Protein 4W2Q (pdb70)

Sequence (727 aa):
KVQLQESGGGLVQVGGSLRLSCKASGFTFRSSAMGWYRRAPGKQRELVASLTTTGTADYGDFVKGRFTISRDNAENTVDLHMNSLKPEDTAVYYCHEDPYGMESLRYWGQGTQVTVGGSWPQRVVTKKGRTFLYPNDLLQTNPPESLITALVEEYQNPVSAKELQADWPDMSFDERRHVAMNLKVQLQESGGGLVQVGGSLRLSCKASGFTFRSSAMGWYRRAPGKQRELVASLTTTGTADYGDFVKGRFTISRDNAENTVDLHMNSLKPEDTAVYYCHEDPYGMESLRYWGQGTQVTVSPQRVVTKKGRTFLYPNDLLQTNPPESLITALVEEYQNPVSAKELQADWPDMSFDERRHVAMNLKVQLQESGGGLVQVGGSLRLSCKASGFTFRSSAMGWYRRAPGKQRELVASLTTTGTADYGDFVKGRFTISRDNAENTVDLHMNSLKPEDTAVYYCHEDPYGMESLRYWGQGTQVTVGGGSWPQRVVTKKGRTFLYPNDLLQTNPPESLITALVEEYQNPVSAKELQADWPDMSFDERRHVAMNLKVQLQESGGGLVQVGGSLRLSCKASGFTFRSSAMGWYRRAPGKQRELVASLTTTGTADYGDFVKGRFTISRDNAENTVDLHMNSLKPEDTAVYYCHEDPYGMESLRYWGQGTQVTVSPQRVVTKKGRTFLYPNDLLQTNPPESLITALVEEYQNPVSAKELQADWPDMSFDERRHVAMNL

Foldseek 3Di:
DWAKDWDWAEEDAAQAKIKIKIFIDDDQAPKKKKAKWWDAPPGDIGGAKMAIPVGDIDGDPVQVPQKDWDADSVRRMIMIMGGRDHQVPWTWMKIWMGRVHDPVRIDIHPTDTHGD/DDDPQDWDAAPVGATDGPPPQLPDLAHRPSLLVCCCPVVVHNVVSVVCNVCSNVDDSVVSVVSRRPD/DKAKDKDWADEAAAQAKTKIKIFIDDDDAPFKKKAKWWADPPGDIDGAWIAARVGDIDGDPVQVPQKDKDADCVRRMIMIIGGNDDQRPFTWMKMWIGRVRDPVRIDIHPTDTHGYD/DDWDAAPVGDTDDPPVQLPDLAHDVVLLCCCCPVVVHNVVSVVCRVCSNVDDRVVSVVSRRPD/DKAKDKDWADEDDAQAKIKIKIFIDDDDALFKKKAKWWDAPPGDIGGAWIAHRVGDMDGDPVQVPQKDKDDDPVRRMIMIIGGRDDQVVFTWMKMWMGRNRHCVRIDIHPTDGHGD/DDDDPQDWDAAPVGQTDTPPVQLPDLAHNVSLLCCCCPVVVNNVVSVVCSVCSNVDDSVVSCVSRRPD/DKAKDKDWADEDAAQAKTKIKIFIDDDQAPKKKKAKWWDDPPDDIDGAWIAIPVGDIDGDPVQVPQKDWDADRVRRMIMIMGGRDDQVPFTWMKMWMGRVHHPVRIDIHPTDTHGYD/DDWDAAPVGDTDDPPPQLPDLAHDVVLLVCCCPVVVNNVVSVVCNVCSNPDDSVVSVVSRRPD

Nearest PDB structures (foldseek):
  4w2q-assembly1_B  TM=1.005E+00  e=1.272E-12  Marburg virus - Musoke, Kenya, 1980
  8p0y-assembly1_T  TM=9.834E-01  e=5.180E-09  Dianlovirus menglaense
  8p0y-assembly1_O  TM=9.767E-01  e=6.324E-09  Dianlovirus menglaense
  8p0y-assembly1_R  TM=9.934E-01  e=1.501E-08  Dianlovirus menglaense
  8p0y-assembly1_W  TM=9.618E-01  e=2.093E-08  Dianlovirus menglaense

B-factor: mean 38.66, std 14.58, range [8.96, 146.82]

GO terms:
  GO:0019013 viral nucleocapsid (C, IDA)

Structure (mmCIF, N/CA/C/O backbone):
data_4W2Q
#
_entry.id   4W2Q
#
_cell.length_a   57.664
_cell.length_b   98.461
_cell.length_c   68.498
_cell.angle_alpha   90.00
_cell.angle_beta   96.23
_cell.angle_gamma   90.00
#
_symmetry.space_group_name_H-M   'P 1 21 1'
#
loop_
_entity.id
_entity.type
_entity.pdbx_description
1 polymer 'Anti-Marburgvirus Nucleoprotein Single Domain Antibody C'
2 polymer Nucleoprotein
3 water water
#
loop_
_atom_site.group_PDB
_atom_site.id
_atom_site.type_symbol
_atom_site.label_atom_id
_atom_site.label_alt_id
_atom_site.label_comp_id
_atom_site.label_asym_id
_atom_site.label_entity_id
_atom_site.label_seq_id
_atom_site.pdbx_PDB_ins_code
_atom_site.Cartn_x
_atom_site.Cartn_y
_atom_site.Cartn_z
_atom_site.occupancy
_atom_site.B_iso_or_equiv
_atom_site.auth_seq_id
_atom_site.auth_comp_id
_atom_site.auth_asym_id
_atom_site.auth_atom_id
_atom_site.pdbx_PDB_model_num
ATOM 1 N N . LYS A 1 1 ? 9.062 -9.462 14.181 1.00 44.70 1 LYS A N 1
ATOM 2 C CA . LYS A 1 1 ? 9.586 -8.180 14.742 1.00 51.08 1 LYS A CA 1
ATOM 3 C C . LYS A 1 1 ? 8.978 -7.011 13.995 1.00 54.67 1 LYS A C 1
ATOM 4 O O . LYS A 1 1 ? 8.935 -7.001 12.764 1.00 65.14 1 LYS A O 1
ATOM 10 N N . VAL A 1 2 ? 8.549 -6.000 14.739 1.00 48.11 2 VAL A N 1
ATOM 11 C CA . VAL A 1 2 ? 7.894 -4.849 14.134 1.00 45.75 2 VAL A CA 1
ATOM 12 C C . VAL A 1 2 ? 8.945 -3.963 13.486 1.00 58.22 2 VAL A C 1
ATOM 13 O O . VAL A 1 2 ? 9.835 -3.435 14.160 1.00 59.38 2 VAL A O 1
ATOM 17 N N . GLN A 1 3 ? 8.823 -3.791 12.173 1.00 57.05 3 GLN A N 1
ATOM 18 C CA . GLN A 1 3 ? 9.576 -2.808 11.418 1.00 52.25 3 GLN A CA 1
ATOM 19 C C . GLN A 1 3 ? 8.524 -1.912 10.796 1.00 50.36 3 GLN A C 1
ATOM 20 O O . GLN A 1 3 ? 7.479 -2.392 10.345 1.00 47.20 3 GLN A O 1
ATOM 26 N N . LEU A 1 4 ? 8.784 -0.618 10.787 1.00 45.47 4 LEU A N 1
ATOM 27 C CA . LEU A 1 4 ? 7.877 0.346 10.186 1.00 43.69 4 LEU A CA 1
ATOM 28 C C . LEU A 1 4 ? 8.586 0.947 8.984 1.00 50.70 4 LEU A C 1
ATOM 29 O O . LEU A 1 4 ? 9.630 1.590 9.135 1.00 65.23 4 LEU A O 1
ATOM 34 N N . GLN A 1 5 ? 8.030 0.734 7.798 1.00 41.75 5 GLN A N 1
ATOM 35 C CA . GLN A 1 5 ? 8.628 1.228 6.570 1.00 38.55 5 GLN A CA 1
ATOM 36 C C . GLN A 1 5 ? 7.819 2.413 6.080 1.00 43.05 5 GLN A C 1
ATOM 37 O O . GLN A 1 5 ? 6.601 2.306 5.909 1.00 44.58 5 GLN A O 1
ATOM 43 N N . GLU A 1 6 ? 8.491 3.535 5.849 1.00 49.46 6 GLU A N 1
ATOM 44 C CA . GLU A 1 6 ? 7.817 4.735 5.390 1.00 40.88 6 GLU A CA 1
ATOM 45 C C . GLU A 1 6 ? 8.193 4.986 3.940 1.00 47.37 6 GLU A C 1
ATOM 46 O O . GLU A 1 6 ? 9.293 4.644 3.496 1.00 50.59 6 GLU A O 1
ATOM 52 N N . SER A 1 7 ? 7.272 5.606 3.210 1.00 43.39 7 SER A N 1
ATOM 53 C CA . SER A 1 7 ? 7.508 5.936 1.814 1.00 43.10 7 SER A CA 1
ATOM 54 C C . SER A 1 7 ? 6.488 6.976 1.387 1.00 39.49 7 SER A C 1
ATOM 55 O O . SER A 1 7 ? 5.435 7.132 2.011 1.00 43.36 7 SER A O 1
ATOM 58 N N . GLY A 1 8 ? 6.827 7.707 0.332 1.00 30.18 8 GLY A N 1
ATOM 59 C CA . GLY A 1 8 ? 5.915 8.659 -0.252 1.00 38.54 8 GLY A CA 1
ATOM 60 C C . GLY A 1 8 ? 6.208 10.105 0.067 1.00 50.19 8 GLY A C 1
ATOM 61 O O . GLY A 1 8 ? 5.396 10.973 -0.277 1.00 47.57 8 GLY A O 1
ATOM 62 N N . GLY A 1 9 ? 7.336 10.397 0.699 1.00 36.57 9 GLY A N 1
ATOM 63 C CA . GLY A 1 9 ? 7.697 11.763 1.019 1.00 54.88 9 GLY A CA 1
ATOM 64 C C . GLY A 1 9 ? 8.191 12.507 -0.199 1.00 48.23 9 GLY A C 1
ATOM 65 O O . GLY A 1 9 ? 7.782 12.244 -1.336 1.00 45.10 9 GLY A O 1
ATOM 66 N N . GLY A 1 10 ? 9.045 13.479 0.050 1.00 46.49 10 GLY A N 1
ATOM 67 C CA . GLY A 1 10 ? 9.748 14.203 -0.986 1.00 52.27 10 GLY A CA 1
ATO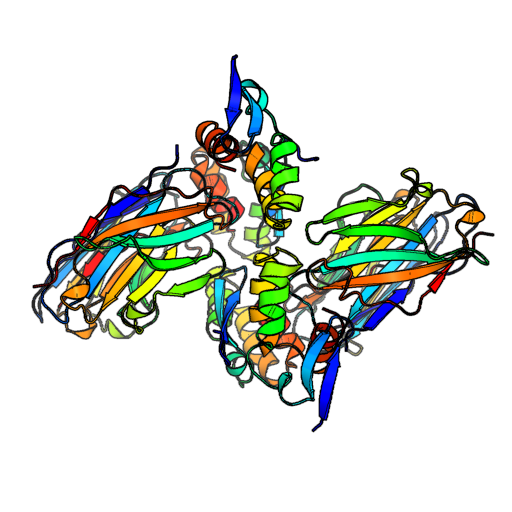M 68 C C . GLY A 1 10 ? 9.200 15.604 -1.159 1.00 49.41 10 GLY A C 1
ATOM 69 O O . GLY A 1 10 ? 8.345 16.074 -0.404 1.00 51.57 10 GLY A O 1
ATOM 70 N N . LEU A 1 11 ? 9.705 16.275 -2.190 1.00 47.65 11 LEU A N 1
ATOM 71 C CA . LEU A 1 11 ? 9.342 17.662 -2.415 1.00 49.68 11 LEU A CA 1
ATOM 72 C C . LEU A 1 11 ? 8.107 17.801 -3.294 1.00 54.58 11 LEU A C 1
ATOM 73 O O . LEU A 1 11 ? 7.876 17.014 -4.216 1.00 53.64 11 LEU A O 1
ATOM 78 N N . VAL A 1 12 ? 7.319 18.821 -2.987 1.00 46.17 12 VAL A N 1
ATOM 79 C CA . VAL A 1 12 ? 6.231 19.294 -3.829 1.00 56.57 12 VAL A CA 1
ATOM 80 C C . VAL A 1 12 ? 6.086 20.764 -3.481 1.00 66.53 12 VAL A C 1
ATOM 81 O O . VAL A 1 12 ? 6.085 21.126 -2.303 1.00 79.45 12 VAL A O 1
ATOM 85 N N . GLN A 1 13 ? 5.950 21.618 -4.486 1.00 57.01 13 GLN A N 1
ATOM 86 C CA . GLN A 1 13 ? 5.915 23.030 -4.145 1.00 73.38 13 GLN A CA 1
ATOM 87 C C . GLN A 1 13 ? 4.506 23.431 -3.699 1.00 65.93 13 GLN A C 1
ATOM 88 O O . GLN A 1 13 ? 3.532 22.693 -3.873 1.00 51.23 13 GLN A O 1
ATOM 94 N N . VAL A 1 14 ? 4.417 24.626 -3.111 1.00 63.42 14 VAL A N 1
ATOM 95 C CA . VAL A 1 14 ? 3.218 25.118 -2.439 1.00 57.35 14 VAL A CA 1
ATOM 96 C C . VAL A 1 14 ? 1.954 24.797 -3.226 1.00 64.91 14 VAL A C 1
ATOM 97 O O . VAL A 1 14 ? 1.955 24.783 -4.462 1.00 72.30 14 VAL A O 1
ATOM 101 N N . GLY A 1 15 ? 0.868 24.537 -2.497 1.00 61.67 15 GLY A N 1
ATOM 102 C CA . GLY A 1 15 ? -0.400 24.133 -3.064 1.00 56.02 15 GLY A CA 1
ATOM 103 C C . GLY A 1 15 ? -0.492 22.689 -3.504 1.00 54.14 15 GLY A C 1
ATOM 104 O O . GLY A 1 15 ? -1.582 22.252 -3.892 1.00 57.88 15 GLY A O 1
ATOM 105 N N . GLY A 1 16 ? 0.595 21.923 -3.429 1.00 64.57 16 GLY A N 1
ATOM 106 C CA . GLY A 1 16 ? 0.606 20.564 -3.928 1.00 62.59 16 GLY A CA 1
ATOM 107 C C . GLY A 1 16 ? 0.044 19.554 -2.942 1.00 66.41 16 GLY A C 1
ATOM 108 O O . GLY A 1 16 ? -0.498 19.888 -1.886 1.00 59.61 16 GLY A O 1
ATOM 109 N N . SER A 1 17 ? 0.192 18.278 -3.308 1.00 66.28 17 SER A N 1
ATOM 110 C CA . SER A 1 17 ? -0.329 17.170 -2.521 1.00 60.08 17 SER A CA 1
ATOM 111 C C . SER A 1 17 ? 0.696 16.045 -2.497 1.00 57.53 17 SER A C 1
ATOM 112 O O . SER A 1 17 ? 1.443 15.838 -3.458 1.00 57.12 17 SER A O 1
ATOM 115 N N . LEU A 1 18 ? 0.720 15.314 -1.386 1.00 59.41 18 LEU A N 1
ATOM 116 C CA . LEU A 1 18 ? 1.595 14.165 -1.244 1.00 47.33 18 LEU A CA 1
ATOM 117 C C . LEU A 1 18 ? 0.820 13.039 -0.584 1.00 51.64 18 LEU A C 1
ATOM 118 O O . LEU A 1 18 ? -0.174 13.264 0.112 1.00 48.42 18 LEU A O 1
ATOM 123 N N . ARG A 1 19 ? 1.299 11.817 -0.795 1.00 54.90 19 ARG A N 1
ATOM 124 C CA . ARG A 1 19 ? 0.828 10.655 -0.053 1.00 43.12 19 ARG A CA 1
ATOM 125 C C . ARG A 1 19 ? 2.007 10.094 0.719 1.00 54.34 19 ARG A C 1
ATOM 126 O O . ARG A 1 19 ? 2.978 9.619 0.119 1.00 56.30 19 ARG A O 1
ATOM 134 N N . LEU A 1 20 ? 1.902 10.107 2.040 1.00 49.27 20 LEU A N 1
ATOM 135 C CA . LEU A 1 20 ? 2.839 9.378 2.870 1.00 47.67 20 LEU A CA 1
ATOM 136 C C . LEU A 1 20 ? 2.222 8.021 3.155 1.00 52.98 20 LEU A C 1
ATOM 137 O O . LEU A 1 20 ? 1.019 7.910 3.413 1.00 49.09 20 LEU A O 1
ATOM 142 N N . SER A 1 21 ? 3.041 6.988 3.056 1.00 43.65 21 SER A N 1
ATOM 143 C CA . SER A 1 21 ? 2.594 5.632 3.286 1.00 35.51 21 SER A CA 1
ATOM 144 C C . SER A 1 21 ? 3.500 5.020 4.335 1.00 40.45 21 SER A C 1
ATOM 145 O O . SER A 1 21 ? 4.699 5.314 4.384 1.00 43.36 21 SER A O 1
ATOM 148 N N . CYS A 1 22 ? 2.913 4.196 5.191 1.00 40.13 22 CYS A N 1
ATOM 149 C CA . CYS A 1 22 ? 3.671 3.508 6.221 1.00 43.07 22 CYS A CA 1
ATOM 150 C C . CYS A 1 22 ? 3.066 2.125 6.357 1.00 43.95 22 CYS A C 1
ATOM 151 O O . CYS A 1 22 ? 1.850 1.988 6.526 1.00 35.81 22 CYS A O 1
ATOM 154 N N . LYS A 1 23 ? 3.918 1.109 6.281 1.00 45.29 23 LYS A N 1
ATOM 155 C CA . LYS A 1 23 ? 3.496 -0.277 6.389 1.00 38.72 23 LYS A CA 1
ATOM 156 C C . LYS A 1 23 ? 4.144 -0.846 7.633 1.00 40.76 23 LYS A C 1
ATOM 157 O O . LYS A 1 23 ? 5.366 -0.766 7.791 1.00 41.12 23 LYS A O 1
ATOM 163 N N . ALA A 1 24 ? 3.339 -1.422 8.516 1.00 44.69 24 ALA A N 1
ATOM 164 C CA . ALA A 1 24 ? 3.859 -1.999 9.747 1.00 49.09 24 ALA A CA 1
ATOM 165 C C . ALA A 1 24 ? 4.123 -3.492 9.599 1.00 50.74 24 ALA A C 1
ATOM 166 O O . ALA A 1 24 ? 3.207 -4.279 9.385 1.00 47.72 24 ALA A O 1
ATOM 168 N N . SER A 1 25 ? 5.388 -3.874 9.719 1.00 47.04 25 SER A N 1
ATOM 169 C CA . SER A 1 25 ? 5.784 -5.266 9.590 1.00 46.19 25 SER A CA 1
ATOM 170 C C . SER A 1 25 ? 5.698 -5.966 10.931 1.00 56.48 25 SER A C 1
ATOM 171 O O . SER A 1 25 ? 5.889 -5.347 11.971 1.00 60.23 25 SER A O 1
ATOM 174 N N . GLY A 1 26 ? 5.421 -7.260 10.905 1.00 37.78 26 GLY A N 1
ATOM 175 C CA . GLY A 1 26 ? 5.333 -8.022 12.130 1.00 34.39 26 GLY A CA 1
ATOM 176 C C . GLY A 1 26 ? 3.916 -8.193 12.624 1.00 47.34 26 GLY A C 1
ATOM 177 O O . GLY A 1 26 ? 2.954 -8.055 11.873 1.00 53.03 26 GLY A O 1
ATOM 178 N N . PHE A 1 27 ? 3.795 -8.483 13.910 1.00 47.75 27 PHE A N 1
ATOM 179 C CA . PHE A 1 27 ? 2.502 -8.707 14.533 1.00 49.65 27 PHE A CA 1
ATOM 180 C C . PHE A 1 27 ? 1.466 -7.619 14.306 1.00 41.40 27 PHE A C 1
ATOM 181 O O . PHE A 1 27 ? 1.769 -6.431 14.319 1.00 33.22 27 PHE A O 1
ATOM 189 N N . THR A 1 28 ? 0.234 -8.064 14.093 1.00 46.82 28 THR A N 1
ATOM 190 C CA . THR A 1 28 ? -0.908 -7.194 13.903 1.00 55.55 28 THR A CA 1
ATOM 191 C C . THR A 1 28 ? -1.671 -7.325 15.201 1.00 57.12 28 THR A C 1
ATOM 192 O O . THR A 1 28 ? -2.420 -8.281 15.392 1.00 48.52 28 THR A O 1
ATOM 196 N N . PHE A 1 29 ? -1.471 -6.378 16.107 1.00 55.32 29 PHE A N 1
ATOM 197 C CA . PHE A 1 29 ? -2.137 -6.462 17.392 1.00 42.48 29 PHE A CA 1
ATOM 198 C C . PHE A 1 29 ? -3.618 -6.227 17.147 1.00 46.49 29 PHE A C 1
ATOM 199 O O . PHE A 1 29 ? -4.003 -5.497 16.230 1.00 56.83 29 PHE A O 1
ATOM 207 N N . ARG A 1 30 ? -4.463 -6.864 17.955 1.00 41.65 30 ARG A N 1
ATOM 208 C CA . ARG A 1 30 ? -5.896 -6.755 17.695 1.00 45.27 30 ARG A CA 1
ATOM 209 C C . ARG A 1 30 ? -6.398 -5.319 17.740 1.00 39.70 30 ARG A C 1
ATOM 210 O O . ARG A 1 30 ? -7.349 -4.982 17.026 1.00 46.30 30 ARG A O 1
ATOM 218 N N . SER A 1 31 ? -5.802 -4.467 18.571 1.00 36.56 31 SER A N 1
ATOM 219 C CA . SER A 1 31 ? -6.167 -3.057 18.613 1.00 39.29 31 SER A CA 1
ATOM 220 C C . SER A 1 31 ? -4.885 -2.239 18.620 1.00 37.69 31 SER A C 1
ATOM 221 O O . SER A 1 31 ? -3.918 -2.590 19.306 1.00 32.85 31 SER A O 1
ATOM 224 N N . SER A 1 32 ? -4.876 -1.149 17.854 1.00 36.87 32 SER A N 1
ATOM 225 C CA . SER A 1 32 ? -3.700 -0.293 17.784 1.00 26.17 32 SER A CA 1
ATOM 226 C C . SER A 1 32 ? -4.081 1.049 17.191 1.00 37.44 32 SER A C 1
ATOM 227 O O . SER A 1 32 ? -5.062 1.171 16.455 1.00 50.84 32 SER A O 1
ATOM 230 N N . ALA A 1 33 ? -3.268 2.050 17.506 1.00 42.39 33 ALA A N 1
ATOM 231 C CA . ALA A 1 33 ? -3.359 3.370 16.907 1.00 30.12 33 ALA A CA 1
ATOM 232 C C . ALA A 1 33 ? -2.156 3.575 16.001 1.00 40.53 33 ALA A C 1
ATOM 233 O O . ALA A 1 33 ? -1.024 3.282 16.399 1.00 44.35 33 ALA A O 1
ATOM 235 N N . MET A 1 34 ? -2.402 4.050 14.782 1.00 33.07 34 MET A N 1
ATOM 236 C CA . MET A 1 34 ? -1.334 4.389 13.853 1.00 40.71 34 MET A CA 1
ATOM 237 C C . MET A 1 34 ? -1.510 5.828 13.394 1.00 43.88 34 MET A C 1
ATOM 238 O O . MET A 1 34 ? -2.631 6.337 13.303 1.00 44.16 34 MET A O 1
ATOM 243 N N . GLY A 1 35 ? -0.389 6.479 13.111 1.00 44.97 35 GLY A N 1
ATOM 244 C CA . GLY A 1 35 ? -0.432 7.872 12.727 1.00 44.33 35 GLY A CA 1
ATOM 245 C C . GLY A 1 35 ? 0.940 8.398 12.382 1.00 45.24 35 GLY A C 1
ATOM 246 O O . GLY A 1 35 ? 1.875 7.635 12.124 1.00 41.35 35 GLY A O 1
ATOM 247 N N . TRP A 1 36 ? 1.054 9.725 12.423 1.00 34.20 36 TRP A N 1
ATOM 248 C CA . TRP A 1 36 ? 2.258 10.415 11.998 1.00 32.71 36 TRP A CA 1
ATOM 249 C C . TRP A 1 36 ? 2.520 11.594 12.923 1.00 39.85 36 TRP A C 1
ATOM 250 O O . TRP A 1 36 ? 1.598 12.339 13.271 1.00 32.60 36 TRP A O 1
ATOM 261 N N . TYR A 1 37 ? 3.782 11.772 13.298 1.00 38.53 37 TYR A N 1
ATOM 262 C CA . TYR A 1 37 ? 4.248 12.990 13.939 1.00 35.25 37 TYR A CA 1
ATOM 263 C C . TYR A 1 37 ? 5.259 13.646 13.014 1.00 34.85 37 TYR A C 1
ATOM 264 O O . TYR A 1 37 ? 5.766 13.021 12.080 1.00 44.73 37 TYR A O 1
ATOM 273 N N . ARG A 1 38 ? 5.533 14.920 13.261 1.00 30.42 38 ARG A N 1
ATOM 274 C CA . ARG A 1 38 ? 6.526 15.642 12.486 1.00 36.79 38 ARG A CA 1
ATOM 275 C C . ARG A 1 38 ? 7.433 16.421 13.425 1.00 39.65 38 ARG A C 1
ATOM 276 O O . ARG A 1 38 ? 7.060 16.748 14.554 1.00 35.10 38 ARG A O 1
ATOM 284 N N . ARG A 1 39 ? 8.640 16.706 12.942 1.00 37.30 39 ARG A N 1
ATOM 285 C CA . ARG A 1 39 ? 9.553 17.631 13.604 1.00 38.92 39 ARG A CA 1
ATOM 286 C C . ARG A 1 39 ? 10.118 18.591 12.564 1.00 47.32 39 ARG A C 1
ATOM 287 O O . ARG A 1 39 ? 10.837 18.171 11.649 1.00 49.87 39 ARG A O 1
ATOM 295 N N . ALA A 1 40 ? 9.765 19.882 12.698 1.00 52.77 40 ALA A N 1
ATOM 296 C CA . ALA A 1 40 ? 10.370 20.935 11.899 1.00 57.20 40 ALA A CA 1
ATOM 297 C C . ALA A 1 40 ? 11.697 21.338 12.543 1.00 57.84 40 ALA A C 1
ATOM 298 O O . ALA A 1 40 ? 11.880 21.172 13.752 1.00 61.26 40 ALA A O 1
ATOM 300 N N . PRO A 1 41 ? 12.635 21.872 11.765 1.00 62.70 41 PRO A N 1
ATOM 301 C CA . PRO A 1 41 ? 13.989 22.097 12.298 1.00 69.06 41 PRO A CA 1
ATOM 302 C C . PRO A 1 41 ? 13.982 23.003 13.522 1.00 68.31 41 PRO A C 1
ATOM 303 O O . PRO A 1 41 ? 13.333 24.053 13.540 1.00 56.68 41 PRO A O 1
ATOM 307 N N . GLY A 1 42 ? 14.717 22.587 14.556 1.00 70.69 42 GLY A N 1
ATOM 308 C CA . GLY A 1 42 ? 14.813 23.354 15.780 1.00 58.53 42 GLY A CA 1
ATOM 309 C C . GLY A 1 42 ? 13.563 23.387 16.630 1.00 70.52 42 GLY A C 1
ATOM 310 O O . GLY A 1 42 ? 13.625 23.873 17.767 1.00 71.44 42 GLY A O 1
ATOM 311 N N . LYS A 1 43 ? 12.436 22.876 16.133 1.00 70.28 43 LYS A N 1
ATOM 312 C CA . LYS A 1 43 ? 11.152 22.963 16.807 1.00 58.14 43 LYS A CA 1
ATOM 313 C C . LYS A 1 43 ? 10.878 21.659 17.556 1.00 55.67 43 LYS A C 1
ATOM 314 O O . LYS A 1 43 ? 11.661 20.709 17.511 1.00 56.81 43 LYS A O 1
ATOM 320 N N . GLN A 1 44 ? 9.745 21.614 18.252 1.00 54.11 44 GLN A N 1
ATOM 321 C CA . GLN A 1 44 ? 9.379 20.468 19.075 1.00 62.41 44 GLN A CA 1
ATOM 322 C C . GLN A 1 44 ? 8.433 19.531 18.331 1.00 59.79 44 GLN A C 1
ATOM 323 O O . GLN A 1 44 ? 7.578 19.969 17.558 1.00 64.43 44 GLN A O 1
ATOM 329 N N . ARG A 1 45 ? 8.599 18.233 18.583 1.00 58.13 45 ARG A N 1
ATOM 330 C CA . ARG A 1 45 ? 7.849 17.203 17.873 1.00 50.26 45 ARG A CA 1
ATOM 331 C C . ARG A 1 45 ? 6.349 17.391 18.078 1.00 46.73 45 ARG A C 1
ATOM 332 O O . ARG A 1 45 ? 5.882 17.535 19.211 1.00 49.91 45 ARG A O 1
ATOM 340 N N . GLU A 1 46 ? 5.599 17.389 16.976 1.00 43.06 46 GLU A N 1
ATOM 341 C CA . GLU A 1 46 ? 4.162 17.625 16.991 1.00 41.42 46 GLU A CA 1
ATOM 342 C C . GLU A 1 46 ? 3.427 16.411 16.445 1.00 41.02 46 GLU A C 1
ATOM 343 O O . GLU A 1 46 ? 3.947 15.684 15.592 1.00 48.62 46 GLU A O 1
ATOM 349 N N . LEU A 1 47 ? 2.185 16.211 16.937 1.00 36.10 47 LEU A N 1
ATOM 350 C CA . LEU A 1 47 ? 1.286 15.228 16.345 1.00 26.94 47 LEU A CA 1
ATOM 351 C C . LEU A 1 47 ? 0.689 15.815 15.071 1.00 31.81 47 LEU A C 1
ATOM 352 O O . LEU A 1 47 ? 0.181 16.940 15.076 1.00 39.39 47 LEU A O 1
ATOM 357 N N . VAL A 1 48 ? 0.768 15.047 13.977 1.00 35.02 48 VAL A N 1
ATOM 358 C CA . VAL A 1 48 ? 0.129 15.434 12.721 1.00 42.11 48 VAL A CA 1
ATOM 359 C C . VAL A 1 48 ? -1.246 14.789 12.606 1.00 43.74 48 VAL A C 1
ATOM 360 O O . VAL A 1 48 ? -2.262 15.485 12.494 1.00 38.68 48 VAL A O 1
ATOM 364 N N . ALA A 1 49 ? -1.285 13.458 12.605 1.00 40.53 49 ALA A N 1
ATOM 365 C CA . ALA A 1 49 ? -2.531 12.730 12.421 1.00 37.44 49 ALA A CA 1
ATOM 366 C C . ALA A 1 49 ? -2.380 11.332 13.001 1.00 41.00 49 ALA A C 1
ATOM 367 O O . ALA A 1 49 ? -1.314 10.721 12.894 1.00 45.67 49 ALA A O 1
ATOM 369 N N . SER A 1 50 ? -3.461 10.824 13.587 1.00 40.22 50 SER A N 1
ATOM 370 C CA . SER A 1 50 ? -3.473 9.482 14.147 1.00 43.96 50 SER A CA 1
ATOM 371 C C . SER A 1 50 ? -4.853 8.880 13.951 1.00 45.80 50 SER A C 1
ATOM 372 O O . SER A 1 50 ? -5.846 9.590 13.776 1.00 52.39 50 SER A O 1
ATOM 375 N N . LEU A 1 51 ? -4.891 7.560 13.905 1.00 45.93 51 LEU A N 1
ATOM 376 C CA . LEU A 1 51 ? -6.132 6.850 13.687 1.00 50.29 51 LEU A CA 1
ATOM 377 C C . LEU A 1 51 ? -6.076 5.502 14.376 1.00 49.34 51 LEU A C 1
ATOM 378 O O . LEU A 1 51 ? -5.109 4.762 14.229 1.00 59.16 51 LEU A O 1
ATOM 383 N N . THR A 1 52 ? -7.118 5.177 15.128 1.00 50.14 52 THR A N 1
ATOM 384 C CA . THR A 1 52 ? -7.165 3.906 15.832 1.00 50.83 52 THR A CA 1
ATOM 385 C C . THR A 1 52 ? -7.664 2.770 14.941 1.00 56.13 52 THR A C 1
ATOM 386 O O . THR A 1 52 ? -7.946 2.961 13.762 1.00 56.72 52 THR A O 1
ATOM 390 N N . THR A 1 53 ? -7.771 1.578 15.515 1.00 59.45 53 THR A N 1
ATOM 391 C CA . THR A 1 53 ? -8.260 0.422 14.766 1.00 57.55 53 THR A CA 1
ATOM 392 C C . THR A 1 53 ? -9.794 0.437 14.669 1.00 67.38 53 THR A C 1
ATOM 393 O O . THR A 1 53 ? -10.370 -0.242 13.822 1.00 62.73 53 THR A O 1
ATOM 397 N N . THR A 1 54 ? -10.438 1.207 15.550 1.00 65.45 54 THR A N 1
ATOM 398 C CA . THR A 1 54 ? -11.885 1.378 15.551 1.00 56.15 54 THR A CA 1
ATOM 399 C C . THR A 1 54 ? -12.283 2.363 14.451 1.00 58.07 54 THR A C 1
ATOM 400 O O . THR A 1 54 ? -13.394 2.304 13.932 1.00 61.99 54 THR A O 1
ATOM 404 N N . GLY A 1 55 ? -11.383 3.285 14.116 1.00 59.61 55 GLY A N 1
ATOM 405 C CA . GLY A 1 55 ? -11.635 4.232 13.045 1.00 38.58 55 GLY A CA 1
ATOM 406 C C . GLY A 1 55 ? -11.697 5.714 13.351 1.00 54.06 55 GLY A C 1
ATOM 407 O O . GLY A 1 55 ? -12.035 6.496 12.470 1.00 65.09 55 GLY A O 1
ATOM 408 N N . THR A 1 56 ? -11.373 6.118 14.572 1.00 64.01 56 THR A N 1
ATOM 409 C CA . THR A 1 56 ? -11.428 7.539 14.921 1.00 60.14 56 THR A CA 1
ATOM 410 C C . THR A 1 56 ? -10.134 8.260 14.570 1.00 63.07 56 THR A C 1
ATOM 411 O O . THR A 1 56 ? -9.055 7.702 14.731 1.00 71.29 56 THR A O 1
ATOM 415 N N . ALA A 1 57 ? -10.237 9.501 14.102 1.00 55.21 57 ALA A N 1
ATOM 416 C CA . ALA A 1 57 ? -9.043 10.249 13.736 1.00 53.92 57 ALA A CA 1
ATOM 417 C C . ALA A 1 57 ? -8.805 11.459 14.649 1.00 57.43 57 ALA A C 1
ATOM 418 O O . ALA A 1 57 ? -9.738 12.072 15.177 1.00 52.50 57 ALA A O 1
ATOM 420 N N . ASP A 1 58 ? -7.527 11.775 14.857 1.00 49.83 58 ASP A N 1
ATOM 421 C CA . ASP A 1 58 ? -7.099 12.920 15.645 1.00 49.84 58 ASP A CA 1
ATOM 422 C C . ASP A 1 58 ? -6.079 13.682 14.822 1.00 50.38 58 ASP A C 1
ATOM 423 O O . ASP A 1 58 ? -5.033 13.128 14.470 1.00 40.69 58 ASP A O 1
ATOM 428 N N . TYR A 1 59 ? -6.321 14.980 14.638 1.00 53.74 59 TYR A N 1
ATOM 429 C CA . TYR A 1 59 ? -5.457 15.837 13.842 1.00 39.39 59 TYR A CA 1
ATOM 430 C C . TYR A 1 59 ? -4.889 16.978 14.689 1.00 53.49 59 TYR A C 1
ATOM 431 O O . TYR A 1 59 ? -5.542 17.507 15.598 1.00 43.98 59 TYR A O 1
ATOM 440 N N . GLY A 1 60 ? -3.660 17.367 14.364 1.00 57.59 60 GLY A N 1
ATOM 441 C CA . GLY A 1 60 ? -3.101 18.578 14.928 1.00 47.83 60 GLY A CA 1
ATOM 442 C C . GLY A 1 60 ? -3.903 19.801 14.524 1.00 59.69 60 GLY A C 1
ATOM 443 O O . GLY A 1 60 ? -4.724 19.776 13.602 1.00 55.27 60 GLY A O 1
ATOM 444 N N . ASP A 1 61 ? -3.668 20.897 15.245 1.00 61.20 61 ASP A N 1
ATOM 445 C CA . ASP A 1 61 ? -4.416 22.118 14.975 1.00 60.23 61 ASP A CA 1
ATOM 446 C C . ASP A 1 61 ? -4.185 22.579 13.546 1.00 65.12 61 ASP A C 1
ATOM 447 O O . ASP A 1 61 ? -5.137 22.842 12.801 1.00 63.31 61 ASP A O 1
ATOM 452 N N . PHE A 1 62 ? -2.920 22.622 13.129 1.00 62.68 62 PHE A N 1
ATOM 453 C CA . PHE A 1 62 ? -2.564 23.190 11.834 1.00 56.33 62 PHE A CA 1
ATOM 454 C C . PHE A 1 62 ? -3.181 22.449 10.656 1.00 49.14 62 PHE A C 1
ATOM 455 O O . PHE A 1 62 ? -3.231 23.010 9.558 1.00 68.79 62 PHE A O 1
ATOM 463 N N . VAL A 1 63 ? -3.650 21.214 10.833 1.00 46.33 63 VAL A N 1
ATOM 464 C CA . VAL A 1 63 ? -4.126 20.457 9.676 1.00 46.88 63 VAL A CA 1
ATOM 465 C C . VAL A 1 63 ? -5.276 21.193 8.999 1.00 51.90 63 VAL A C 1
ATOM 466 O O . VAL A 1 63 ? -5.236 21.469 7.795 1.00 48.97 63 VAL A O 1
ATOM 470 N N . LYS A 1 64 ? -6.309 21.537 9.763 1.00 53.71 64 LYS A N 1
ATOM 471 C CA . LYS A 1 64 ? -7.425 22.346 9.268 1.00 56.38 64 LYS A CA 1
ATOM 472 C C . LYS A 1 64 ? -8.034 21.773 7.987 1.00 54.58 64 LYS A C 1
ATOM 473 O O . LYS A 1 64 ? -8.107 22.424 6.943 1.00 54.49 64 LYS A O 1
ATOM 479 N N . GLY A 1 65 ? -8.471 20.520 8.093 1.00 54.18 65 GLY A N 1
ATOM 480 C CA . GLY A 1 65 ? -9.185 19.858 7.018 1.00 50.25 65 GLY A CA 1
ATOM 481 C C . GLY A 1 65 ? -8.382 19.581 5.769 1.00 52.56 65 GLY A C 1
ATOM 482 O O . GLY A 1 65 ? -8.956 19.130 4.773 1.00 61.66 65 GLY A O 1
ATOM 483 N N . ARG A 1 66 ? -7.071 19.820 5.785 1.00 46.44 66 ARG A N 1
ATOM 484 C CA . ARG A 1 66 ? -6.268 19.606 4.588 1.00 47.20 66 ARG A CA 1
ATOM 485 C C . ARG A 1 66 ? -5.911 18.140 4.376 1.00 57.65 66 ARG A C 1
ATOM 486 O O . ARG A 1 66 ? -5.774 17.702 3.228 1.00 63.03 66 ARG A O 1
ATOM 494 N N . PHE A 1 67 ? -5.766 17.371 5.451 1.00 58.74 67 PHE A N 1
ATOM 495 C CA . PHE A 1 67 ? -5.238 16.017 5.380 1.00 46.85 67 PHE A CA 1
ATOM 496 C C . PHE A 1 67 ? -6.320 14.969 5.592 1.00 48.40 67 PHE A C 1
ATOM 497 O O . PHE A 1 67 ? -7.307 15.195 6.298 1.00 53.55 67 PHE A O 1
ATOM 505 N N . THR A 1 68 ? -6.112 13.810 4.971 1.00 50.02 68 THR A N 1
ATOM 506 C CA . THR A 1 68 ? -6.982 12.657 5.138 1.00 50.46 68 THR A CA 1
ATOM 507 C C . THR A 1 68 ? -6.111 11.473 5.522 1.00 57.68 68 THR A C 1
ATOM 508 O O . THR A 1 68 ? -5.087 11.221 4.878 1.00 50.67 68 THR A O 1
ATOM 512 N N . ILE A 1 69 ? -6.514 10.757 6.570 1.00 59.20 69 ILE A N 1
ATOM 513 C CA . ILE A 1 69 ? -5.792 9.586 7.055 1.00 43.74 69 ILE A CA 1
ATOM 514 C C . ILE A 1 69 ? -6.676 8.370 6.832 1.00 47.58 69 ILE A C 1
ATOM 515 O O . ILE A 1 69 ? -7.852 8.371 7.213 1.00 54.63 69 ILE A O 1
ATOM 520 N N . SER A 1 70 ? -6.114 7.340 6.213 1.00 49.16 70 SER A N 1
ATOM 521 C CA . SER A 1 70 ? -6.825 6.097 5.981 1.00 48.22 70 SER A CA 1
ATOM 522 C C . SER A 1 70 ? -5.941 4.927 6.384 1.00 61.42 70 SER A C 1
ATOM 523 O O . SER A 1 70 ? -4.715 5.041 6.452 1.00 64.44 70 SER A O 1
ATOM 526 N N . ARG A 1 71 ? -6.578 3.784 6.617 1.00 52.57 71 ARG A N 1
ATOM 527 C CA . ARG A 1 71 ? -5.880 2.589 7.057 1.00 55.54 71 ARG A CA 1
ATOM 528 C C . ARG A 1 71 ? -6.481 1.386 6.367 1.00 66.34 71 ARG A C 1
ATOM 529 O O . ARG A 1 71 ? -7.703 1.259 6.255 1.00 81.97 71 ARG A O 1
ATOM 537 N N . ASP A 1 72 ? -5.601 0.507 5.919 1.00 66.68 72 ASP A N 1
ATOM 538 C CA . ASP A 1 72 ? -5.993 -0.739 5.307 1.00 84.98 72 ASP A CA 1
ATOM 539 C C . ASP A 1 72 ? -5.410 -1.771 6.254 1.00 91.32 72 ASP A C 1
ATOM 540 O O . ASP A 1 72 ? -4.228 -2.094 6.178 1.00 88.26 72 ASP A O 1
ATOM 545 N N . ASN A 1 73 ? -6.235 -2.288 7.158 1.00 90.68 73 ASN A N 1
ATOM 546 C CA . ASN A 1 73 ? -5.770 -3.265 8.139 1.00 92.68 73 ASN A CA 1
ATOM 547 C C . ASN A 1 73 ? -5.345 -4.609 7.556 1.00 98.93 73 ASN A C 1
ATOM 548 O O . ASN A 1 73 ? -4.554 -5.319 8.173 1.00 99.38 73 ASN A O 1
ATOM 553 N N . ALA A 1 74 ? -5.899 -4.969 6.399 1.00 97.81 74 ALA A N 1
ATOM 554 C CA . ALA A 1 74 ? -5.557 -6.212 5.725 1.00 93.62 74 ALA A CA 1
ATOM 555 C C . ALA A 1 74 ? -4.049 -6.273 5.557 1.00 95.48 74 ALA A C 1
ATOM 556 O O . ALA A 1 74 ? -3.404 -7.236 5.967 1.00 99.15 74 ALA A O 1
ATOM 558 N N . GLU A 1 75 ? -3.492 -5.227 4.961 1.00 92.12 75 GLU A N 1
ATOM 559 C CA . GLU A 1 75 ? -2.051 -5.143 4.765 1.00 86.41 75 GLU A CA 1
ATOM 560 C C . GLU A 1 75 ? -1.360 -4.373 5.892 1.00 75.74 75 GLU A C 1
ATOM 561 O O . GLU A 1 75 ? -0.177 -4.060 5.792 1.00 74.53 75 GLU A O 1
ATOM 567 N N . ASN A 1 76 ? -2.103 -4.080 6.957 1.00 71.27 76 ASN A N 1
ATOM 568 C CA . ASN A 1 76 ? -1.589 -3.350 8.110 1.00 68.47 76 ASN A CA 1
ATOM 569 C C . ASN A 1 76 ? -0.839 -2.083 7.714 1.00 73.61 76 ASN A C 1
ATOM 570 O O . ASN A 1 76 ? 0.276 -1.842 8.172 1.00 61.74 76 ASN A O 1
ATOM 575 N N . THR A 1 77 ? -1.463 -1.275 6.864 1.00 72.03 77 THR A N 1
ATOM 576 C CA . THR A 1 77 ? -0.857 -0.038 6.398 1.00 58.52 77 THR A CA 1
ATOM 577 C C . THR A 1 77 ? -1.732 1.167 6.683 1.00 55.79 77 THR A C 1
ATOM 578 O O . THR A 1 77 ? -2.925 1.038 6.923 1.00 65.95 77 THR A O 1
ATOM 582 N N . VAL A 1 78 ? -1.118 2.340 6.647 1.00 45.11 78 VAL A N 1
ATOM 583 C CA . VAL A 1 78 ? -1.810 3.598 6.869 1.00 49.94 78 VAL A CA 1
ATOM 584 C C . VAL A 1 78 ? -1.220 4.604 5.893 1.00 56.83 78 VAL A C 1
ATOM 585 O O . VAL A 1 78 ? -0.001 4.644 5.690 1.00 52.95 78 VAL A O 1
ATOM 589 N N . ASP A 1 79 ? -2.087 5.391 5.268 1.00 56.45 79 ASP A N 1
ATOM 590 C CA . ASP A 1 79 ? -1.692 6.346 4.247 1.00 48.29 79 ASP A CA 1
ATOM 591 C C . ASP A 1 79 ? -2.203 7.715 4.648 1.00 41.41 79 ASP A C 1
ATOM 592 O O . ASP A 1 79 ? -3.327 7.848 5.138 1.00 48.76 79 ASP A O 1
ATOM 597 N N . LEU A 1 80 ? -1.372 8.729 4.444 1.00 46.17 80 LEU A N 1
ATOM 598 C CA . LEU A 1 80 ? -1.747 10.110 4.719 1.00 55.09 80 LEU A CA 1
ATOM 599 C C . LEU A 1 80 ? -1.742 10.882 3.407 1.00 56.06 80 LEU A C 1
ATOM 600 O O . LEU A 1 80 ? -0.683 11.073 2.799 1.00 44.45 80 LEU A O 1
ATOM 605 N N . HIS A 1 81 ? -2.924 11.337 2.985 1.00 60.13 81 HIS A N 1
ATOM 606 C CA . HIS A 1 81 ? -3.071 12.179 1.803 1.00 50.23 81 HIS A CA 1
ATOM 607 C C . HIS A 1 81 ? -3.113 13.629 2.265 1.00 54.86 81 HIS A C 1
ATOM 608 O O . HIS A 1 81 ? -4.048 14.044 2.960 1.00 56.47 81 HIS A O 1
ATOM 615 N N . MET A 1 82 ? -2.084 14.382 1.891 1.00 51.47 82 MET A N 1
ATOM 616 C CA . MET A 1 82 ? -1.904 15.764 2.307 1.00 49.06 82 MET A CA 1
ATOM 617 C C . MET A 1 82 ? -2.164 16.656 1.102 1.00 57.36 82 MET A C 1
ATOM 618 O O . MET A 1 82 ? -1.633 16.400 0.017 1.00 60.92 82 MET A O 1
ATOM 623 N N . ASN A 1 83 ? -3.001 17.678 1.278 1.00 56.63 83 ASN A N 1
ATOM 624 C CA . ASN A 1 83 ? -3.349 18.587 0.195 1.00 58.62 83 ASN A CA 1
ATOM 625 C C . ASN A 1 83 ? -3.039 20.030 0.581 1.00 64.34 83 ASN A C 1
ATOM 626 O O . ASN A 1 83 ? -2.923 20.371 1.761 1.00 68.83 83 ASN A O 1
ATOM 631 N N . SER A 1 84 ? -2.898 20.876 -0.443 1.00 61.83 84 SER A N 1
ATOM 632 C CA . SER A 1 84 ? -2.675 22.316 -0.274 1.00 61.19 84 SER A CA 1
ATOM 633 C C . SER A 1 84 ? -1.514 22.597 0.679 1.00 57.90 84 SER A C 1
ATOM 634 O O . SER A 1 84 ? -1.635 23.350 1.649 1.00 47.30 84 SER A O 1
ATOM 637 N N . LEU A 1 85 ? -0.370 21.987 0.388 1.00 53.46 85 LEU A N 1
ATOM 638 C CA . LEU A 1 85 ? 0.765 22.088 1.289 1.00 62.27 85 LEU A CA 1
ATOM 639 C C . LEU A 1 85 ? 1.422 23.462 1.176 1.00 62.65 85 LEU A C 1
ATOM 640 O O . LEU A 1 85 ? 1.294 24.165 0.169 1.00 68.87 85 LEU A O 1
ATOM 645 N N . LYS A 1 86 ? 2.128 23.844 2.234 1.00 58.63 86 LYS A N 1
ATOM 646 C CA . LYS A 1 86 ? 2.657 25.191 2.368 1.00 52.47 86 LYS A CA 1
ATOM 647 C C . LYS A 1 86 ? 4.028 25.137 3.016 1.00 58.31 86 LYS A C 1
ATOM 648 O O . LYS A 1 86 ? 4.377 24.138 3.652 1.00 60.73 86 LYS A O 1
ATOM 654 N N . PRO A 1 87 ? 4.809 26.220 2.921 1.00 71.68 87 PRO A N 1
ATOM 655 C CA . PRO A 1 87 ? 6.178 26.189 3.466 1.00 59.49 87 PRO A CA 1
ATOM 656 C C . PRO A 1 87 ? 6.266 25.748 4.919 1.00 56.18 87 PRO A C 1
ATOM 657 O O . PRO A 1 87 ? 7.242 25.097 5.307 1.00 65.11 87 PRO A O 1
ATOM 661 N N . GLU A 1 88 ? 5.278 26.097 5.752 1.00 54.42 88 GLU A N 1
ATOM 662 C CA . GLU A 1 88 ? 5.329 25.713 7.159 1.00 68.18 88 GLU A CA 1
ATOM 663 C C . GLU A 1 88 ? 5.260 24.207 7.372 1.00 70.70 88 GLU A C 1
ATOM 664 O O . GLU A 1 88 ? 5.716 23.716 8.416 1.00 61.77 88 GLU A O 1
ATOM 670 N N . ASP A 1 89 ? 4.716 23.463 6.421 1.00 63.59 89 ASP A N 1
ATOM 671 C CA . ASP A 1 89 ? 4.585 22.021 6.565 1.00 55.53 89 ASP A CA 1
ATOM 672 C C . ASP A 1 89 ? 5.879 21.262 6.293 1.00 54.35 89 ASP A C 1
ATOM 673 O O . ASP A 1 89 ? 5.887 20.035 6.422 1.00 65.89 89 ASP A O 1
ATOM 678 N N . THR A 1 90 ? 6.955 21.943 5.932 1.00 48.98 90 THR A N 1
ATOM 679 C CA . THR A 1 90 ? 8.217 21.269 5.670 1.00 57.33 90 THR A CA 1
ATOM 680 C C . THR A 1 90 ? 8.846 20.800 6.977 1.00 52.64 90 THR A C 1
ATOM 681 O O . THR A 1 90 ? 9.125 21.608 7.867 1.00 59.61 90 THR A O 1
ATOM 685 N N . ALA A 1 91 ? 9.055 19.491 7.090 1.00 50.08 91 ALA A N 1
ATOM 686 C CA . ALA A 1 91 ? 9.573 18.878 8.305 1.00 44.04 91 ALA A CA 1
ATOM 687 C C . ALA A 1 91 ? 9.856 17.413 7.999 1.00 46.08 91 ALA A C 1
ATOM 688 O O . ALA A 1 91 ? 9.561 16.921 6.906 1.00 41.85 91 ALA A O 1
ATOM 690 N N . VAL A 1 92 ? 10.431 16.721 8.981 1.00 40.45 92 VAL A N 1
ATOM 691 C CA . VAL A 1 92 ? 10.605 15.273 8.920 1.00 43.19 92 VAL A CA 1
ATOM 692 C C . VAL A 1 92 ? 9.380 14.605 9.526 1.00 39.16 92 VAL A C 1
ATOM 693 O O . VAL A 1 92 ? 8.996 14.903 10.662 1.00 36.30 92 VAL A O 1
ATOM 697 N N . TYR A 1 93 ? 8.772 13.697 8.769 1.00 33.73 93 TYR A N 1
ATOM 698 C CA . TYR A 1 93 ? 7.543 13.030 9.172 1.00 37.19 93 TYR A CA 1
ATOM 699 C C . TYR A 1 93 ? 7.862 11.602 9.592 1.00 43.76 93 TYR A C 1
ATOM 700 O O . TYR A 1 93 ? 8.411 10.825 8.803 1.00 40.43 93 TYR A O 1
ATOM 709 N N . TYR A 1 94 ? 7.502 11.263 10.828 1.00 38.50 94 TYR A N 1
ATOM 710 C CA . TYR A 1 94 ? 7.777 9.964 11.416 1.00 31.02 94 TYR A CA 1
ATOM 711 C C . TYR A 1 94 ? 6.469 9.203 11.546 1.00 37.36 94 TYR A C 1
ATOM 712 O O . TYR A 1 94 ? 5.450 9.772 11.950 1.00 38.24 94 TYR A O 1
ATOM 721 N N . CYS A 1 95 ? 6.502 7.923 11.184 1.00 37.81 95 CYS A N 1
ATOM 722 C CA . CYS A 1 95 ? 5.379 7.020 11.379 1.00 34.58 95 CYS A CA 1
ATOM 723 C C . CYS A 1 95 ? 5.459 6.411 12.772 1.00 27.49 95 CYS A C 1
ATOM 724 O O . CYS A 1 95 ? 6.538 6.292 13.355 1.00 26.73 95 CYS A O 1
ATOM 727 N N . HIS A 1 96 ? 4.304 6.031 13.312 1.00 32.03 96 HIS A N 1
ATOM 728 C CA . HIS A 1 96 ? 4.281 5.401 14.625 1.00 32.71 96 HIS A CA 1
ATOM 729 C C . HIS A 1 96 ? 3.150 4.386 14.703 1.00 29.13 96 HIS A C 1
ATOM 730 O O . HIS A 1 96 ? 2.081 4.567 14.114 1.00 26.44 96 HIS A O 1
ATOM 737 N N . GLU A 1 97 ? 3.400 3.321 15.458 1.00 23.99 97 GLU A N 1
ATOM 738 C CA . GLU A 1 97 ? 2.386 2.330 15.781 1.00 30.97 97 GLU A CA 1
ATOM 739 C C . GLU A 1 97 ? 2.363 2.172 17.292 1.00 34.79 97 GLU A C 1
ATOM 740 O O . GLU A 1 97 ? 3.415 2.043 17.924 1.00 34.59 97 GLU A O 1
ATOM 746 N N . ASP A 1 98 ? 1.165 2.207 17.864 1.00 29.05 98 ASP A N 1
ATOM 747 C CA . ASP A 1 98 ? 0.979 2.130 19.311 1.00 26.11 98 ASP A CA 1
ATOM 748 C C . ASP A 1 98 ? 0.149 0.895 19.619 1.00 26.38 98 ASP A C 1
ATOM 749 O O . ASP A 1 98 ? -1.088 0.931 19.496 1.00 23.86 98 ASP A O 1
ATOM 754 N N . PRO A 1 99 ? 0.772 -0.226 19.978 1.00 27.21 99 PRO A N 1
ATOM 755 C CA . PRO A 1 99 ? -0.008 -1.412 20.337 1.00 25.76 99 PRO A CA 1
ATOM 756 C C . PRO A 1 99 ? -1.020 -1.072 21.421 1.00 26.29 99 PRO A C 1
ATOM 757 O O . PRO A 1 99 ? -0.681 -0.489 22.454 1.00 24.80 99 PRO A O 1
ATOM 761 N N . TYR A 1 100 ? -2.281 -1.418 21.173 1.00 25.30 100 TYR A N 1
ATOM 762 C CA . TYR A 1 100 ? -3.359 -1.118 22.107 1.00 25.88 100 TYR A CA 1
ATOM 763 C C . TYR A 1 100 ? -3.472 0.381 22.381 1.00 21.54 100 TYR A C 1
ATOM 764 O O . TYR A 1 100 ? -3.993 0.789 23.420 1.00 15.20 100 TYR A O 1
ATOM 773 N N . GLY A 1 101 ? -2.980 1.207 21.458 1.00 27.17 101 GLY A N 1
ATOM 774 C CA . GLY A 1 101 ? -3.094 2.652 21.578 1.00 23.28 101 GLY A CA 1
ATOM 775 C C . GLY A 1 101 ? -2.351 3.254 22.749 1.00 26.22 101 GLY A C 1
ATOM 776 O O . GLY A 1 101 ? -2.761 4.304 23.258 1.00 22.19 101 GLY A O 1
ATOM 777 N N . MET A 1 102 ? -1.270 2.623 23.195 1.00 20.28 102 MET A N 1
ATOM 778 C CA . MET A 1 102 ? -0.536 3.073 24.370 1.00 24.52 102 MET A CA 1
ATOM 779 C C . MET A 1 102 ? 0.835 3.604 23.978 1.00 24.66 102 MET A C 1
ATOM 780 O O . MET A 1 102 ? 1.622 2.893 23.347 1.00 24.32 102 MET A O 1
ATOM 785 N N . GLU A 1 103 ? 1.127 4.842 24.389 1.00 27.14 103 GLU A N 1
ATOM 786 C CA . GLU A 1 103 ? 2.370 5.492 23.983 1.00 37.95 103 GLU A CA 1
ATOM 787 C C . GLU A 1 103 ? 3.592 4.756 24.513 1.00 31.18 103 GLU A C 1
ATOM 788 O O . GLU A 1 103 ? 4.673 4.848 23.921 1.00 33.52 103 GLU A O 1
ATOM 794 N N . SER A 1 104 ? 3.453 4.037 25.627 1.00 28.75 104 SER A N 1
ATOM 795 C CA . SER A 1 104 ? 4.600 3.358 26.218 1.00 30.04 104 SER A CA 1
ATOM 796 C C . SER A 1 104 ? 5.094 2.199 25.359 1.00 30.81 104 SER A C 1
ATOM 797 O O . SER A 1 104 ? 6.257 1.798 25.481 1.00 32.94 104 SER A O 1
ATOM 800 N N . LEU A 1 105 ? 4.246 1.663 24.489 1.00 28.21 105 LEU A N 1
ATOM 801 C CA . LEU A 1 105 ? 4.619 0.559 23.619 1.00 30.14 105 LEU A CA 1
ATOM 802 C C . LEU A 1 105 ? 4.944 1.016 22.204 1.00 31.70 105 LEU A C 1
ATOM 803 O O . LEU A 1 105 ? 5.056 0.178 21.304 1.00 40.55 105 LEU A O 1
ATOM 808 N N . ARG A 1 106 ? 5.116 2.317 21.995 1.00 29.30 106 ARG A N 1
ATOM 809 C CA . ARG A 1 106 ? 5.167 2.874 20.650 1.00 30.04 106 ARG A CA 1
ATOM 810 C C . ARG A 1 106 ? 6.399 2.391 19.897 1.00 25.54 106 ARG A C 1
ATOM 811 O O . ARG A 1 106 ? 7.506 2.367 20.441 1.00 26.23 106 ARG A O 1
ATOM 819 N N . TYR A 1 107 ? 6.200 1.996 18.645 1.00 23.25 107 TYR A N 1
ATOM 820 C CA . T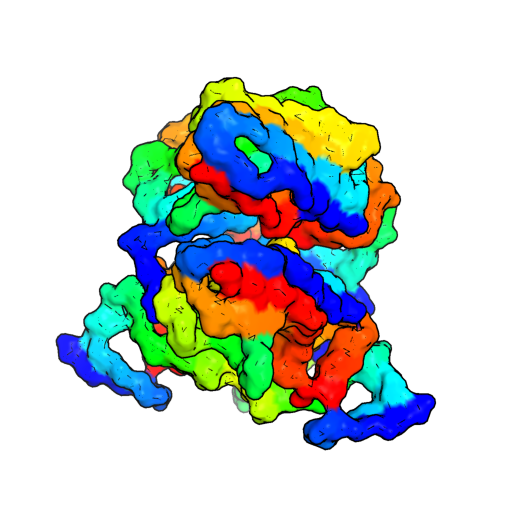YR A 1 107 ? 7.288 1.812 17.699 1.00 31.19 107 TYR A CA 1
ATOM 821 C C . TYR A 1 107 ? 7.372 3.049 16.812 1.00 32.47 107 TYR A C 1
ATOM 822 O O . TYR A 1 107 ? 6.353 3.661 16.483 1.00 35.23 107 TYR A O 1
ATOM 831 N N . TRP A 1 108 ? 8.585 3.399 16.394 1.00 30.57 108 TRP A N 1
ATOM 832 C CA . TRP A 1 108 ? 8.804 4.561 15.540 1.00 35.96 108 TRP A CA 1
ATOM 833 C C . TRP A 1 108 ? 9.391 4.125 14.206 1.00 39.13 108 TRP A C 1
ATOM 834 O O . TRP A 1 108 ? 10.173 3.171 14.141 1.00 39.85 108 TRP A O 1
ATOM 845 N N . GLY A 1 109 ? 8.990 4.824 13.140 1.00 33.48 109 GLY A N 1
ATOM 846 C CA . GLY A 1 109 ? 9.687 4.746 11.875 1.00 37.30 109 GLY A CA 1
ATOM 847 C C . GLY A 1 109 ? 10.917 5.634 11.885 1.00 36.38 109 GLY A C 1
ATOM 848 O O . GLY A 1 109 ? 11.133 6.419 12.808 1.00 31.06 109 GLY A O 1
ATOM 849 N N . GLN A 1 110 ? 11.753 5.481 10.855 1.00 31.72 110 GLN A N 1
ATOM 850 C CA . GLN A 1 110 ? 12.993 6.246 10.794 1.00 37.16 110 GLN A CA 1
ATOM 851 C C . GLN A 1 110 ? 12.789 7.667 10.293 1.00 43.02 110 GLN A C 1
ATOM 852 O O . GLN A 1 110 ? 13.729 8.466 10.349 1.00 44.74 110 GLN A O 1
ATOM 858 N N . GLY A 1 111 ? 11.606 7.996 9.788 1.00 33.68 111 GLY A N 1
ATOM 859 C CA . GLY A 1 111 ? 11.302 9.361 9.412 1.00 37.71 111 GLY A CA 1
ATOM 860 C C . GLY A 1 111 ? 11.486 9.586 7.928 1.00 40.34 111 GLY A C 1
ATOM 861 O O . GLY A 1 111 ? 12.445 9.081 7.334 1.00 42.09 111 GLY A O 1
ATOM 862 N N . THR A 1 112 ? 10.597 10.374 7.326 1.00 36.86 112 THR A N 1
ATOM 863 C CA . THR A 1 112 ? 10.647 10.663 5.900 1.00 37.22 112 THR A CA 1
ATOM 864 C C . THR A 1 112 ? 10.533 12.165 5.710 1.00 43.05 112 THR A C 1
ATOM 865 O O . THR A 1 112 ? 9.673 12.810 6.321 1.00 46.13 112 THR A O 1
ATOM 869 N N . GLN A 1 113 ? 11.385 12.712 4.849 1.00 40.22 113 GLN A N 1
ATOM 870 C CA . GLN A 1 113 ? 11.443 14.153 4.666 1.00 42.95 113 GLN A CA 1
ATOM 871 C C . GLN A 1 113 ? 10.363 14.586 3.687 1.00 49.21 113 GLN A C 1
ATOM 872 O O . GLN A 1 113 ? 10.149 13.953 2.648 1.00 54.66 113 GLN A O 1
ATOM 878 N N . VAL A 1 114 ? 9.683 15.674 4.030 1.00 45.11 114 VAL A N 1
ATOM 879 C CA . VAL A 1 114 ? 8.730 16.336 3.152 1.00 46.42 114 VAL A CA 1
ATOM 880 C C . VAL A 1 114 ? 9.174 17.784 3.019 1.00 50.15 114 VAL A C 1
ATOM 881 O O . VAL A 1 114 ? 9.545 18.417 4.015 1.00 49.80 114 VAL A O 1
ATOM 885 N N . THR A 1 115 ? 9.178 18.292 1.788 1.00 49.13 115 THR A N 1
ATOM 886 C CA . THR A 1 115 ? 9.687 19.632 1.515 1.00 61.42 115 THR A CA 1
ATOM 887 C C . THR A 1 115 ? 8.792 20.394 0.548 1.00 63.30 115 THR A C 1
ATOM 888 O O . THR A 1 115 ? 8.402 19.864 -0.497 1.00 58.17 115 THR A O 1
ATOM 892 N N . VAL A 1 116 ? 8.461 21.631 0.910 1.00 58.38 116 VAL A N 1
ATOM 893 C CA . VAL A 1 116 ? 7.681 22.510 0.046 1.00 60.96 116 VAL A CA 1
ATOM 894 C C . VAL A 1 116 ? 8.606 23.513 -0.640 1.00 71.38 116 VAL A C 1
ATOM 895 O O . VAL A 1 116 ? 8.768 24.645 -0.180 1.00 80.49 116 VAL A O 1
ATOM 899 N N . GLY B 2 10 ? 30.370 -12.778 38.964 1.00 33.89 629 GLY B N 1
ATOM 900 C CA . GLY B 2 10 ? 29.225 -13.639 39.210 1.00 23.42 629 GLY B CA 1
ATOM 901 C C . GLY B 2 10 ? 28.304 -13.776 38.016 1.00 36.76 629 GLY B C 1
ATOM 902 O O . GLY B 2 10 ? 28.770 -14.018 36.901 1.00 52.90 629 GLY B O 1
ATOM 903 N N . GLY B 2 11 ? 26.997 -13.643 38.232 1.00 37.63 630 GLY B N 1
ATOM 904 C CA . GLY B 2 11 ? 26.034 -13.658 37.142 1.00 36.60 630 GLY B CA 1
ATOM 905 C C . GLY B 2 11 ? 25.476 -15.026 36.786 1.00 42.44 630 GLY B C 1
ATOM 906 O O . GLY B 2 11 ? 26.235 -15.993 36.658 1.00 42.24 630 GLY B O 1
ATOM 907 N N . SER B 2 12 ? 24.156 -15.077 36.592 1.00 33.74 631 SER B N 1
ATOM 908 C CA . SER B 2 12 ? 23.447 -16.317 36.279 1.00 54.26 631 SER B CA 1
ATOM 909 C C . SER B 2 12 ? 22.402 -16.244 35.152 1.00 39.99 631 SER B C 1
ATOM 910 O O . SER B 2 12 ? 22.134 -15.187 34.597 1.00 35.68 631 SER B O 1
ATOM 913 N N . TRP B 2 13 ? 21.816 -17.402 34.850 1.00 37.23 632 TRP B N 1
ATOM 914 C CA . TRP B 2 13 ? 20.800 -17.570 33.812 1.00 33.91 632 TRP B CA 1
ATOM 915 C C . TRP B 2 13 ? 19.851 -18.690 34.241 1.00 36.94 632 TRP B C 1
ATOM 916 O O . TRP B 2 13 ? 20.307 -19.814 34.415 1.00 43.95 632 TRP B O 1
ATOM 927 N N . PRO B 2 14 ? 18.556 -18.428 34.447 1.00 34.75 633 PRO B N 1
ATOM 928 C CA . PRO B 2 14 ? 17.836 -17.223 34.023 1.00 27.68 633 PRO B CA 1
ATOM 929 C C . PRO B 2 14 ? 18.016 -16.069 34.991 1.00 28.04 633 PRO B C 1
ATOM 930 O O . PRO B 2 14 ? 18.396 -16.283 36.134 1.00 27.51 633 PRO B O 1
ATOM 934 N N . GLN B 2 15 ? 17.752 -14.849 34.535 1.00 29.55 634 GLN B N 1
ATOM 935 C CA . GLN B 2 15 ? 17.983 -13.682 35.358 1.00 33.96 634 GLN B CA 1
ATOM 936 C C . GLN B 2 15 ? 16.764 -12.890 35.763 1.00 24.33 634 GLN B C 1
ATOM 937 O O . GLN B 2 15 ? 15.847 -12.686 34.982 1.00 26.26 634 GLN B O 1
ATOM 943 N N . ARG B 2 16 ? 16.784 -12.467 37.000 1.00 26.70 635 ARG B N 1
ATOM 944 C CA . ARG B 2 16 ? 15.727 -11.620 37.521 1.00 27.76 635 ARG B CA 1
ATOM 945 C C . ARG B 2 16 ? 15.877 -10.288 36.823 1.00 26.05 635 ARG B C 1
ATOM 946 O O . ARG B 2 16 ? 16.967 -9.734 36.747 1.00 26.59 635 ARG B O 1
ATOM 954 N N . VAL B 2 17 ? 14.771 -9.765 36.326 1.00 22.39 636 VAL B N 1
ATOM 955 C CA . VAL B 2 17 ? 14.805 -8.523 35.575 1.00 23.69 636 VAL B CA 1
ATOM 956 C C . VAL B 2 17 ? 13.873 -7.534 36.253 1.00 26.40 636 VAL B C 1
ATOM 957 O O . VAL B 2 17 ? 12.753 -7.882 36.645 1.00 28.02 636 VAL B O 1
ATOM 961 N N . VAL B 2 18 ? 14.344 -6.299 36.392 1.00 22.44 637 VAL B N 1
ATOM 962 C CA . VAL B 2 18 ? 13.523 -5.188 36.843 1.00 36.90 637 VAL B CA 1
ATOM 963 C C . VAL B 2 18 ? 13.630 -4.120 35.769 1.00 31.80 637 VAL B C 1
ATOM 964 O O . VAL B 2 18 ? 14.738 -3.744 35.370 1.00 35.01 637 VAL B O 1
ATOM 968 N N . THR B 2 19 ? 12.488 -3.663 35.281 1.00 27.19 638 THR B N 1
ATOM 969 C CA . THR B 2 19 ? 12.465 -2.731 34.172 1.00 24.92 638 THR B CA 1
ATOM 970 C C . THR B 2 19 ? 12.512 -1.302 34.696 1.00 28.59 638 THR B C 1
ATOM 971 O O . THR B 2 19 ? 12.382 -1.045 35.893 1.00 34.51 638 THR B O 1
ATOM 975 N N . LYS B 2 20 ? 12.685 -0.360 33.766 1.00 31.11 639 LYS B N 1
ATOM 976 C CA . LYS B 2 20 ? 12.784 1.051 34.127 1.00 24.00 639 LYS B CA 1
ATOM 977 C C . LYS B 2 20 ? 11.553 1.514 34.890 1.00 26.30 639 LYS B C 1
ATOM 978 O O . LYS B 2 20 ? 11.629 2.474 35.667 1.00 31.72 639 LYS B O 1
ATOM 984 N N . LYS B 2 21 ? 10.416 0.851 34.675 1.00 19.91 640 LYS B N 1
ATOM 985 C CA . LYS B 2 21 ? 9.156 1.183 35.324 1.00 27.04 640 LYS B CA 1
ATOM 986 C C . LYS B 2 21 ? 8.812 0.225 36.458 1.00 23.96 640 LYS B C 1
ATOM 987 O O . LYS B 2 21 ? 7.684 0.259 36.958 1.00 26.41 640 LYS B O 1
ATOM 993 N N . GLY B 2 22 ? 9.751 -0.624 36.875 1.00 24.89 641 GLY B N 1
ATOM 994 C CA . GLY B 2 22 ? 9.546 -1.475 38.035 1.00 25.15 641 GLY B CA 1
ATOM 995 C C . GLY B 2 22 ? 8.808 -2.776 37.805 1.00 19.47 641 GLY B C 1
ATOM 996 O O . GLY B 2 22 ? 8.263 -3.329 38.762 1.00 20.80 641 GLY B O 1
ATOM 997 N N . ARG B 2 23 ? 8.790 -3.297 36.579 1.00 22.46 642 ARG B N 1
ATOM 998 C CA . ARG B 2 23 ? 8.223 -4.618 36.319 1.00 20.72 642 ARG B CA 1
ATOM 999 C C . ARG B 2 23 ? 9.243 -5.703 36.647 1.00 27.14 642 ARG B C 1
ATOM 1000 O O . ARG B 2 23 ? 10.441 -5.546 36.396 1.00 26.52 642 ARG B O 1
ATOM 1008 N N . THR B 2 24 ? 8.765 -6.804 37.225 1.00 35.78 643 THR B N 1
ATOM 1009 C CA . THR B 2 24 ? 9.620 -7.924 37.611 1.00 35.15 643 THR B CA 1
ATOM 1010 C C . THR B 2 24 ? 9.169 -9.217 36.947 1.00 29.13 643 THR B C 1
ATOM 1011 O O . THR B 2 24 ? 7.979 -9.551 36.959 1.00 26.75 643 THR B O 1
ATOM 1015 N N . PHE B 2 25 ? 10.115 -9.915 36.328 1.00 23.95 644 PHE B N 1
ATOM 1016 C CA . PHE B 2 25 ? 9.859 -11.240 35.787 1.00 26.10 644 PHE B CA 1
ATOM 1017 C C . PHE B 2 25 ? 11.174 -12.006 35.765 1.00 25.69 644 PHE B C 1
ATOM 1018 O O . PHE B 2 25 ? 12.253 -11.438 35.946 1.00 28.85 644 PHE B O 1
ATOM 1026 N N . LEU B 2 26 ? 11.075 -13.307 35.551 1.00 23.43 645 LEU B N 1
ATOM 1027 C CA . LEU B 2 26 ? 12.243 -14.161 35.404 1.00 27.99 645 LEU B CA 1
ATOM 1028 C C . LEU B 2 26 ? 12.524 -14.313 33.914 1.00 25.92 645 LEU B C 1
ATOM 1029 O O . LEU B 2 26 ? 11.666 -14.786 33.165 1.00 24.24 645 LEU B O 1
ATOM 1034 N N . TYR B 2 27 ? 13.698 -13.856 33.487 1.00 26.47 646 TYR B N 1
ATOM 1035 C CA . TYR B 2 27 ? 14.059 -13.762 32.064 1.00 24.50 646 TYR B CA 1
ATOM 1036 C C . TYR B 2 27 ? 15.017 -14.871 31.624 1.00 22.01 646 TYR B C 1
ATOM 1037 O O . TYR B 2 27 ? 16.084 -15.031 32.208 1.00 26.07 646 TYR B O 1
ATOM 1046 N N . PRO B 2 28 ? 14.666 -15.620 30.573 1.00 20.67 647 PRO B N 1
ATOM 1047 C CA . PRO B 2 28 ? 13.574 -15.467 29.605 1.00 22.69 647 PRO B CA 1
ATOM 1048 C C . PRO B 2 28 ? 12.314 -16.274 29.910 1.00 19.27 647 PRO B C 1
ATOM 1049 O O . PRO B 2 28 ? 11.359 -16.218 29.147 1.00 16.78 647 PRO B O 1
ATOM 1053 N N . ASN B 2 29 ? 12.315 -17.031 31.003 1.00 21.96 648 ASN B N 1
ATOM 1054 C CA . ASN B 2 29 ? 11.290 -18.053 31.180 1.00 19.65 648 ASN B CA 1
ATOM 1055 C C . ASN B 2 29 ? 9.901 -17.432 31.231 1.00 27.70 648 ASN B C 1
ATOM 1056 O O . ASN B 2 29 ? 8.977 -17.887 30.546 1.00 28.83 648 ASN B O 1
ATOM 1061 N N . ASP B 2 30 ? 9.746 -16.359 32.006 1.00 27.41 649 ASP B N 1
ATOM 1062 C CA . ASP B 2 30 ? 8.444 -15.729 32.171 1.00 17.73 649 ASP B CA 1
ATOM 1063 C C . ASP B 2 30 ? 7.922 -15.096 30.889 1.00 19.11 649 ASP B C 1
ATOM 1064 O O . ASP B 2 30 ? 6.771 -14.652 30.868 1.00 21.33 649 ASP B O 1
ATOM 1069 N N . LEU B 2 31 ? 8.731 -15.022 29.838 1.00 14.00 650 LEU B N 1
ATOM 1070 C CA . LEU B 2 31 ? 8.287 -14.503 28.553 1.00 15.89 650 LEU B CA 1
ATOM 1071 C C . LEU B 2 31 ? 8.095 -15.586 27.505 1.00 19.20 650 LEU B C 1
ATOM 1072 O O . LEU B 2 31 ? 7.838 -15.258 26.343 1.00 17.05 650 LEU B O 1
ATOM 1077 N N . LEU B 2 32 ? 8.254 -16.862 27.867 1.00 26.98 651 LEU B N 1
ATOM 1078 C CA . LEU B 2 32 ? 8.149 -17.963 26.916 1.00 25.91 651 LEU B CA 1
ATOM 1079 C C . LEU B 2 32 ? 6.916 -18.818 27.153 1.00 31.36 651 LEU B 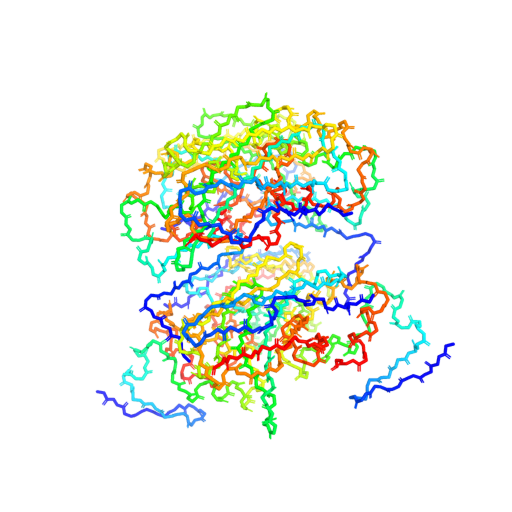C 1
ATOM 1080 O O . LEU B 2 32 ? 6.852 -19.951 26.666 1.00 29.64 651 LEU B O 1
ATOM 1085 N N . GLN B 2 33 ? 5.906 -18.273 27.818 1.00 32.13 652 GLN B N 1
ATOM 1086 C CA . GLN B 2 33 ? 4.766 -19.046 28.278 1.00 27.28 652 GLN B CA 1
ATOM 1087 C C . GLN B 2 33 ? 3.522 -18.646 27.505 1.00 29.91 652 GLN B C 1
ATOM 1088 O O . GLN B 2 33 ? 3.513 -17.676 26.742 1.00 26.91 652 GLN B O 1
ATOM 1094 N N . THR B 2 34 ? 2.474 -19.447 27.686 1.00 29.64 653 THR B N 1
ATOM 1095 C CA . THR B 2 34 ? 1.206 -19.153 27.040 1.00 21.27 653 THR B CA 1
ATOM 1096 C C . THR B 2 34 ? 0.579 -17.886 27.611 1.00 22.09 653 THR B C 1
ATOM 1097 O O . THR B 2 34 ? -0.145 -17.181 26.897 1.00 23.50 653 THR B O 1
ATOM 1101 N N . ASN B 2 35 ? 0.868 -17.558 28.885 1.00 22.04 654 ASN B N 1
ATOM 1102 C CA . ASN B 2 35 ? 0.335 -16.340 29.504 1.00 30.75 654 ASN B CA 1
ATOM 1103 C C . ASN B 2 35 ? 1.422 -15.278 29.684 1.00 25.83 654 ASN B C 1
ATOM 1104 O O . ASN B 2 35 ? 2.595 -15.603 29.874 1.00 35.75 654 ASN B O 1
ATOM 1109 N N . PRO B 2 36 ? 1.069 -14.001 29.608 1.00 22.29 655 PRO B N 1
ATOM 1110 C CA . PRO B 2 36 ? 2.035 -12.940 29.896 1.00 25.46 655 PRO B CA 1
ATOM 1111 C C . PRO B 2 36 ? 2.442 -12.947 31.358 1.00 23.12 655 PRO B C 1
ATOM 1112 O O . PRO B 2 36 ? 1.669 -13.391 32.220 1.00 27.38 655 PRO B O 1
ATOM 1116 N N . PRO B 2 37 ? 3.625 -12.418 31.679 1.00 23.99 656 PRO B N 1
ATOM 1117 C CA . PRO B 2 37 ? 4.024 -12.267 33.087 1.00 23.26 656 PRO B CA 1
ATOM 1118 C C . PRO B 2 37 ? 2.974 -11.530 33.912 1.00 29.02 656 PRO B C 1
ATOM 1119 O O . PRO B 2 37 ? 2.425 -10.508 33.493 1.00 30.45 656 PRO B O 1
ATOM 1123 N N . GLU B 2 38 ? 2.695 -12.070 35.100 1.00 27.58 657 GLU B N 1
ATOM 1124 C CA . GLU B 2 38 ? 1.607 -11.553 35.921 1.00 29.33 657 GLU B CA 1
ATOM 1125 C C . GLU B 2 38 ? 1.792 -10.079 36.251 1.00 32.05 657 GLU B C 1
ATOM 1126 O O . GLU B 2 38 ? 0.803 -9.346 36.368 1.00 32.02 657 GLU B O 1
ATOM 1132 N N . SER B 2 39 ? 3.037 -9.618 36.404 1.00 30.34 658 SER B N 1
ATOM 1133 C CA . SER B 2 39 ? 3.252 -8.203 36.698 1.00 22.39 658 SER B CA 1
ATOM 1134 C C . SER B 2 39 ? 2.676 -7.312 35.604 1.00 20.91 658 SER B C 1
ATOM 1135 O O . SER B 2 39 ? 2.075 -6.273 35.897 1.00 21.37 658 SER B O 1
ATOM 1138 N N . LEU B 2 40 ? 2.834 -7.705 34.336 1.00 16.16 659 LEU B N 1
ATOM 1139 C CA . LEU B 2 40 ? 2.328 -6.870 33.252 1.00 18.57 659 LEU B CA 1
ATOM 1140 C C . LEU B 2 40 ? 0.809 -6.793 33.271 1.00 28.60 659 LEU B C 1
ATOM 1141 O O . LEU B 2 40 ? 0.233 -5.720 33.044 1.00 27.84 659 LEU B O 1
ATOM 1146 N N . ILE B 2 41 ? 0.138 -7.906 33.561 1.00 26.78 660 ILE B N 1
ATOM 1147 C CA . ILE B 2 41 ? -1.315 -7.872 33.648 1.00 21.38 660 ILE B CA 1
ATOM 1148 C C . ILE B 2 41 ? -1.747 -6.973 34.792 1.00 27.21 660 ILE B C 1
ATOM 1149 O O . ILE B 2 41 ? -2.641 -6.131 34.640 1.00 27.73 660 ILE B O 1
ATOM 1154 N N . THR B 2 42 ? -1.113 -7.128 35.954 1.00 24.93 661 THR B N 1
ATOM 1155 C CA . THR B 2 42 ? -1.439 -6.258 37.077 1.00 26.01 661 THR B CA 1
ATOM 1156 C C . THR B 2 42 ? -1.176 -4.798 36.742 1.00 23.84 661 THR B C 1
ATOM 1157 O O . THR B 2 42 ? -1.958 -3.920 37.117 1.00 32.54 661 THR B O 1
ATOM 1161 N N . ALA B 2 43 ? -0.085 -4.517 36.031 1.00 23.89 662 ALA B N 1
ATOM 1162 C CA . ALA B 2 43 ? 0.260 -3.131 35.729 1.00 27.10 662 ALA B CA 1
ATOM 1163 C C . ALA B 2 43 ? -0.805 -2.471 34.864 1.00 28.98 662 ALA B C 1
ATOM 1164 O O . ALA B 2 43 ? -1.194 -1.322 35.112 1.00 33.28 662 ALA B O 1
ATOM 1166 N N . LEU B 2 44 ? -1.278 -3.173 33.832 1.00 25.29 663 LEU B N 1
ATOM 1167 C CA . LEU B 2 44 ? -2.289 -2.594 32.954 1.00 28.50 663 LEU B CA 1
ATOM 1168 C C . LEU B 2 44 ? -3.599 -2.344 33.694 1.00 32.31 663 LEU B C 1
ATOM 1169 O O . LEU B 2 44 ? -4.281 -1.340 33.439 1.00 22.49 663 LEU B O 1
ATOM 1174 N N . VAL B 2 45 ? -3.956 -3.233 34.628 1.00 23.71 664 VAL B N 1
ATOM 1175 C CA . VAL B 2 45 ? -5.245 -3.124 35.309 1.00 24.65 664 VAL B CA 1
ATOM 1176 C C . VAL B 2 45 ? -5.231 -2.003 36.341 1.00 25.38 664 VAL B C 1
ATOM 1177 O O . VAL B 2 45 ? -6.106 -1.130 36.337 1.00 27.46 664 VAL B O 1
ATOM 1181 N N . GLU B 2 46 ? -4.240 -1.997 37.230 1.00 22.50 665 GLU B N 1
ATOM 1182 C CA . GLU B 2 46 ? -4.255 -1.084 38.364 1.00 24.85 665 GLU B CA 1
ATOM 1183 C C . GLU B 2 46 ? -3.481 0.200 38.103 1.00 28.04 665 GLU B C 1
ATOM 1184 O O . GLU B 2 46 ? -3.957 1.288 38.453 1.00 20.03 665 GLU B O 1
ATOM 1190 N N . GLU B 2 47 ? -2.309 0.098 37.468 1.00 28.86 666 GLU B N 1
ATOM 1191 C CA . GLU B 2 47 ? -1.498 1.285 37.214 1.00 24.92 666 GLU B CA 1
ATOM 1192 C C . GLU B 2 47 ? -2.106 2.131 36.107 1.00 21.61 666 GLU B C 1
ATOM 1193 O O . GLU B 2 47 ? -2.331 3.331 36.287 1.00 24.26 666 GLU B O 1
ATOM 1199 N N . TYR B 2 48 ? -2.346 1.530 34.944 1.00 23.17 667 TYR B N 1
ATOM 1200 C CA . TYR B 2 48 ? -2.941 2.240 33.820 1.00 27.81 667 TYR B CA 1
ATOM 1201 C C . TYR B 2 48 ? -4.462 2.351 33.907 1.00 22.08 667 TYR B C 1
ATOM 1202 O O . TYR B 2 48 ? -5.041 3.167 33.183 1.00 14.45 667 TYR B O 1
ATOM 1211 N N . GLN B 2 49 ? -5.119 1.570 34.770 1.00 28.38 668 GLN B N 1
ATOM 1212 C CA . GLN B 2 49 ? -6.585 1.501 34.819 1.00 23.63 668 GLN B CA 1
ATOM 1213 C C . GLN B 2 49 ? -7.182 1.240 33.437 1.00 27.33 668 GLN B C 1
ATOM 1214 O O . GLN B 2 49 ? -8.129 1.899 33.000 1.00 29.46 668 GLN B O 1
ATOM 1220 N N . ASN B 2 50 ? -6.627 0.238 32.755 1.00 26.54 669 ASN B N 1
ATOM 1221 C CA . ASN B 2 50 ? -7.039 -0.132 31.402 1.00 21.47 669 ASN B CA 1
ATOM 1222 C C . ASN B 2 50 ? -7.220 -1.645 31.281 1.00 24.50 669 ASN B C 1
ATOM 1223 O O . ASN B 2 50 ? -6.416 -2.325 30.631 1.00 21.11 669 ASN B O 1
ATOM 1228 N N . PRO B 2 51 ? -8.295 -2.199 31.854 1.00 27.01 670 PRO B N 1
ATOM 1229 C CA . PRO B 2 51 ? -8.511 -3.653 31.754 1.00 28.02 670 PRO B CA 1
ATOM 1230 C C . PRO B 2 51 ? -8.635 -4.134 30.323 1.00 27.92 670 PRO B C 1
ATOM 1231 O O . PRO B 2 51 ? -8.395 -5.320 30.051 1.00 24.85 670 PRO B O 1
ATOM 1235 N N . VAL B 2 52 ? -9.033 -3.251 29.406 1.00 26.84 671 VAL B N 1
ATOM 1236 C CA . VAL B 2 52 ? -9.182 -3.645 28.009 1.00 27.69 671 VAL B CA 1
ATOM 1237 C C . VAL B 2 52 ? -7.836 -4.088 27.453 1.00 27.44 671 VAL B C 1
ATOM 1238 O O . VAL B 2 52 ? -7.720 -5.141 26.817 1.00 24.82 671 VAL B O 1
ATOM 1242 N N . SER B 2 53 ? -6.795 -3.290 27.697 1.00 22.70 672 SER B N 1
ATOM 1243 C CA . SER B 2 53 ? -5.450 -3.662 27.267 1.00 22.79 672 SER B CA 1
ATOM 1244 C C . SER B 2 53 ? -5.046 -5.016 27.835 1.00 24.60 672 SER B C 1
ATOM 1245 O O . SER B 2 53 ? -4.463 -5.846 27.129 1.00 23.24 672 SER B O 1
ATOM 1248 N N . ALA B 2 54 ? -5.346 -5.252 29.113 1.00 23.37 673 ALA B N 1
ATOM 1249 C CA . ALA B 2 54 ? -5.017 -6.528 29.738 1.00 24.55 673 ALA B CA 1
ATOM 1250 C C . ALA B 2 54 ? -5.719 -7.688 29.036 1.00 27.07 673 ALA B C 1
ATOM 1251 O O . ALA B 2 54 ? -5.114 -8.740 28.800 1.00 26.89 673 ALA B O 1
ATOM 1253 N N . LYS B 2 55 ? -7.012 -7.537 28.732 1.00 26.95 674 LYS B N 1
ATOM 1254 C CA . LYS B 2 55 ? -7.727 -8.628 28.072 1.00 23.50 674 LYS B CA 1
ATOM 1255 C C . LYS B 2 55 ? -7.146 -8.903 26.692 1.00 26.07 674 LYS B C 1
ATOM 1256 O O . LYS B 2 55 ? -7.059 -10.061 26.264 1.00 24.65 674 LYS B O 1
ATOM 1262 N N . GLU B 2 56 ? -6.742 -7.849 25.981 1.00 27.08 675 GLU B N 1
ATOM 1263 C CA . GLU B 2 56 ? -6.228 -8.001 24.625 1.00 29.49 675 GLU B CA 1
ATOM 1264 C C . GLU B 2 56 ? -4.799 -8.543 24.617 1.00 27.06 675 GLU B C 1
ATOM 1265 O O . GLU B 2 56 ? -4.449 -9.370 23.766 1.00 19.38 675 GLU B O 1
ATOM 1271 N N . LEU B 2 57 ? -3.964 -8.132 25.572 1.00 26.55 676 LEU B N 1
ATOM 1272 C CA . LEU B 2 57 ? -2.624 -8.703 25.628 1.00 28.31 676 LEU B CA 1
ATOM 1273 C C . LEU B 2 57 ? -2.700 -10.177 25.989 1.00 2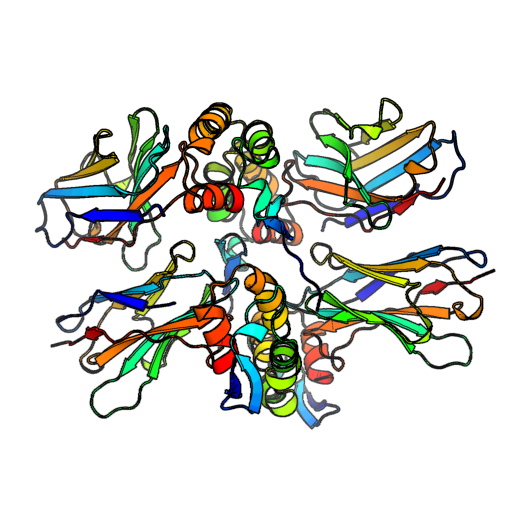4.98 676 LEU B C 1
ATOM 1274 O O . LEU B 2 57 ? -1.954 -10.999 25.443 1.00 28.77 676 LEU B O 1
ATOM 1279 N N . GLN B 2 58 ? -3.630 -10.526 26.863 1.00 29.49 677 GLN B N 1
ATOM 1280 C CA . GLN B 2 58 ? -3.804 -11.910 27.254 1.00 21.63 677 GLN B CA 1
ATOM 1281 C C . GLN B 2 58 ? -4.260 -12.741 26.059 1.00 24.95 677 GLN B C 1
ATOM 1282 O O . GLN B 2 58 ? -3.999 -13.938 26.000 1.00 29.60 677 GLN B O 1
ATOM 1288 N N . ALA B 2 59 ? -4.927 -12.104 25.101 1.00 24.93 678 ALA B N 1
ATOM 1289 C CA . ALA B 2 59 ? -5.427 -12.819 23.936 1.00 20.78 678 ALA B CA 1
ATOM 1290 C C . ALA B 2 59 ? -4.380 -12.904 22.836 1.00 27.30 678 ALA B C 1
ATOM 1291 O O . ALA B 2 59 ? -4.232 -13.953 22.202 1.00 28.83 678 ALA B O 1
ATOM 1293 N N . ASP B 2 60 ? -3.619 -11.826 22.616 1.00 31.81 679 ASP B N 1
ATOM 1294 C CA . ASP B 2 60 ? -2.607 -11.835 21.566 1.00 30.68 679 ASP B CA 1
ATOM 1295 C C . ASP B 2 60 ? -1.361 -12.614 21.972 1.00 33.41 679 ASP B C 1
ATOM 1296 O O . ASP B 2 60 ? -0.648 -13.129 21.101 1.00 35.51 679 ASP B O 1
ATOM 1301 N N . TRP B 2 61 ? -1.090 -12.728 23.271 1.00 23.43 680 TRP B N 1
ATOM 1302 C CA . TRP B 2 61 ? 0.204 -13.238 23.719 1.00 29.80 680 TRP B CA 1
ATOM 1303 C C . TRP B 2 61 ? 0.584 -14.553 23.060 1.00 32.73 680 TRP B C 1
ATOM 1304 O O . TRP B 2 61 ? 1.675 -14.628 22.474 1.00 33.61 680 TRP B O 1
ATOM 1315 N N . PRO B 2 62 ? -0.259 -15.584 23.051 1.00 38.59 681 PRO B N 1
ATOM 1316 C CA . PRO B 2 62 ? 0.168 -16.856 22.446 1.00 35.97 681 PRO B CA 1
ATOM 1317 C C . PRO B 2 62 ? 0.645 -16.719 21.014 1.00 35.61 681 PRO B C 1
ATOM 1318 O O . PRO B 2 62 ? 1.486 -17.509 20.570 1.00 31.98 681 PRO B O 1
ATOM 1322 N N . ASP B 2 63 ? 0.148 -15.731 20.278 1.00 42.19 682 ASP B N 1
ATOM 1323 C CA . ASP B 2 63 ? 0.534 -15.533 18.890 1.00 47.73 682 ASP B CA 1
ATOM 1324 C C . ASP B 2 63 ? 1.658 -14.516 18.736 1.00 38.46 682 ASP B C 1
ATOM 1325 O O . ASP B 2 63 ? 2.115 -14.281 17.611 1.00 36.38 682 ASP B O 1
ATOM 1330 N N . MET B 2 64 ? 2.124 -13.926 19.835 1.00 38.80 683 MET B N 1
ATOM 1331 C CA . MET B 2 64 ? 3.130 -12.876 19.770 1.00 42.74 683 MET B CA 1
ATOM 1332 C C . MET B 2 64 ? 4.515 -13.510 19.675 1.00 34.42 683 MET B C 1
ATOM 1333 O O . MET B 2 64 ? 4.821 -14.464 20.401 1.00 34.33 683 MET B O 1
ATOM 1338 N N . SER B 2 65 ? 5.348 -12.996 18.770 1.00 30.74 684 SER B N 1
ATOM 1339 C CA . SER B 2 65 ? 6.729 -13.452 18.699 1.00 32.90 684 SER B CA 1
ATOM 1340 C C . SER B 2 65 ? 7.498 -12.974 19.926 1.00 27.30 684 SER B C 1
ATOM 1341 O O . SER B 2 65 ? 7.056 -12.090 20.662 1.00 30.93 684 SER B O 1
ATOM 1344 N N . PHE B 2 66 ? 8.684 -13.555 20.130 1.00 27.75 685 PHE B N 1
ATOM 1345 C CA . PHE B 2 66 ? 9.464 -13.227 21.319 1.00 23.79 685 PHE B CA 1
ATOM 1346 C C . PHE B 2 66 ? 9.886 -11.763 21.300 1.00 25.00 685 PHE B C 1
ATOM 1347 O O . PHE B 2 66 ? 9.846 -11.081 22.331 1.00 17.26 685 PHE B O 1
ATOM 1355 N N . ASP B 2 67 ? 10.299 -11.264 20.133 1.00 27.18 686 ASP B N 1
ATOM 1356 C CA . ASP B 2 67 ? 10.699 -9.867 20.024 1.00 28.17 686 ASP B CA 1
ATOM 1357 C C . ASP B 2 67 ? 9.599 -8.944 20.534 1.00 29.57 686 ASP B C 1
ATOM 1358 O O . ASP B 2 67 ? 9.867 -7.986 21.269 1.00 34.06 686 ASP B O 1
ATOM 1363 N N . GLU B 2 68 ? 8.348 -9.228 20.171 1.00 29.26 687 GLU B N 1
ATOM 1364 C CA . GLU B 2 68 ? 7.251 -8.353 20.572 1.00 29.81 687 GLU B CA 1
ATOM 1365 C C . GLU B 2 68 ? 6.911 -8.518 22.053 1.00 26.96 687 GLU B C 1
ATOM 1366 O O . GLU B 2 68 ? 6.627 -7.530 22.747 1.00 21.00 687 GLU B O 1
ATOM 1372 N N . ARG B 2 69 ? 6.953 -9.750 22.566 1.00 21.39 688 ARG B N 1
ATOM 1373 C CA . ARG B 2 69 ? 6.783 -9.947 24.001 1.00 17.52 688 ARG B CA 1
ATOM 1374 C C . ARG B 2 69 ? 7.852 -9.187 24.771 1.00 27.47 688 ARG B C 1
ATOM 1375 O O . ARG B 2 69 ? 7.564 -8.548 25.791 1.00 34.14 688 ARG B O 1
ATOM 1383 N N . ARG B 2 70 ? 9.097 -9.236 24.292 1.00 21.43 689 ARG B N 1
ATOM 1384 C CA . ARG B 2 70 ? 10.170 -8.531 24.979 1.00 22.22 689 ARG B CA 1
ATOM 1385 C C . ARG B 2 70 ? 9.911 -7.036 24.920 1.00 21.51 689 ARG B C 1
ATOM 1386 O O . ARG B 2 70 ? 9.970 -6.345 25.942 1.00 21.92 689 ARG B O 1
ATOM 1394 N N . HIS B 2 71 ? 9.538 -6.536 23.737 1.00 18.44 690 HIS B N 1
ATOM 1395 C CA . HIS B 2 71 ? 9.221 -5.120 23.575 1.00 22.58 690 HIS B CA 1
ATOM 1396 C C . HIS B 2 71 ? 8.163 -4.664 24.571 1.00 22.89 690 HIS B C 1
ATOM 1397 O O . HIS B 2 71 ? 8.288 -3.601 25.187 1.00 28.05 690 HIS B O 1
ATOM 1404 N N . VAL B 2 72 ? 7.088 -5.438 24.709 1.00 24.75 691 VAL B N 1
ATOM 1405 C CA . VAL B 2 72 ? 6.035 -5.090 25.659 1.00 29.53 691 VAL B CA 1
ATOM 1406 C C . VAL B 2 72 ? 6.573 -5.160 27.081 1.00 32.43 691 VAL B C 1
ATOM 1407 O O . VAL B 2 72 ? 6.390 -4.237 27.886 1.00 30.44 691 VAL B O 1
ATOM 1411 N N . ALA B 2 73 ? 7.248 -6.260 27.409 1.00 23.80 692 ALA B N 1
ATOM 1412 C CA . ALA B 2 73 ? 7.682 -6.464 28.783 1.00 25.96 692 ALA B CA 1
ATOM 1413 C C . ALA B 2 73 ? 8.644 -5.371 29.226 1.00 24.86 692 ALA B C 1
ATOM 1414 O O . ALA B 2 73 ? 8.576 -4.900 30.367 1.00 27.38 692 ALA B O 1
ATOM 1416 N N . MET B 2 74 ? 9.526 -4.928 28.333 1.00 21.69 693 MET B N 1
ATOM 1417 C CA . MET B 2 74 ? 10.540 -3.964 28.730 1.00 24.73 693 MET B CA 1
ATOM 1418 C C . MET B 2 74 ? 10.000 -2.534 28.798 1.00 32.40 693 MET B C 1
ATOM 1419 O O . MET B 2 74 ? 10.610 -1.693 29.470 1.00 28.85 693 MET B O 1
ATOM 1424 N N . ASN B 2 75 ? 8.900 -2.222 28.100 1.00 23.78 694 ASN B N 1
ATOM 1425 C CA . ASN B 2 75 ? 8.430 -0.846 27.976 1.00 25.14 694 ASN B CA 1
ATOM 1426 C C . ASN B 2 75 ? 7.089 -0.574 28.640 1.00 32.18 694 ASN B C 1
ATOM 1427 O O . ASN B 2 75 ? 6.642 0.578 28.635 1.00 30.07 694 ASN B O 1
ATOM 1432 N N . LEU B 2 76 ? 6.432 -1.583 29.199 1.00 34.90 695 LEU B N 1
ATOM 1433 C CA . LEU B 2 76 ? 5.113 -1.394 29.793 1.00 24.45 695 LEU B CA 1
ATOM 1434 C C . LEU B 2 76 ? 5.311 -1.076 31.275 1.00 27.19 695 LEU B C 1
ATOM 1435 O O . LEU B 2 76 ? 4.643 -0.226 31.862 1.00 29.18 695 LEU B O 1
ATOM 1441 N N . LYS C 1 1 ? 24.369 -11.054 14.669 1.00 47.11 1 LYS C N 1
ATOM 1442 C CA . LYS C 1 1 ? 25.307 -10.058 14.079 1.00 44.89 1 LYS C CA 1
ATOM 1443 C C . LYS C 1 1 ? 24.692 -8.684 14.140 1.00 44.38 1 LYS C C 1
ATOM 1444 O O . LYS C 1 1 ? 23.524 -8.504 13.799 1.00 47.13 1 LYS C O 1
ATOM 1450 N N . VAL C 1 2 ? 25.476 -7.707 14.573 1.00 41.04 2 VAL C N 1
ATOM 1451 C CA . VAL C 1 2 ? 25.048 -6.322 14.474 1.00 42.82 2 VAL C CA 1
ATOM 1452 C C . VAL C 1 2 ? 25.336 -5.870 13.047 1.00 51.27 2 VAL C C 1
ATOM 1453 O O . VAL C 1 2 ? 26.483 -5.918 12.590 1.00 60.64 2 VAL C O 1
ATOM 1457 N N . GLN C 1 3 ? 24.297 -5.439 12.341 1.00 35.38 3 GLN C N 1
ATOM 1458 C CA . GLN C 1 3 ? 24.449 -4.787 11.051 1.00 48.70 3 GLN C CA 1
ATOM 1459 C C . GLN C 1 3 ? 23.892 -3.382 11.197 1.00 54.86 3 GLN C C 1
ATOM 1460 O O . GLN C 1 3 ? 22.830 -3.181 11.796 1.00 45.20 3 GLN C O 1
ATOM 1466 N N . LEU C 1 4 ? 24.593 -2.416 10.615 1.00 40.27 4 LEU C N 1
ATOM 1467 C CA . LEU C 1 4 ? 24.175 -1.025 10.653 1.00 37.95 4 LEU C CA 1
ATOM 1468 C C . LEU C 1 4 ? 23.738 -0.668 9.244 1.00 41.49 4 LEU C C 1
ATOM 1469 O O . LEU C 1 4 ? 24.542 -0.724 8.308 1.00 44.51 4 LEU C O 1
ATOM 1474 N N . GLN C 1 5 ? 22.472 -0.302 9.097 1.00 47.99 5 GLN C N 1
ATOM 1475 C CA . GLN C 1 5 ? 21.892 -0.006 7.799 1.00 47.20 5 GLN C CA 1
ATOM 1476 C C . GLN C 1 5 ? 21.738 1.499 7.659 1.00 48.05 5 GLN C C 1
ATOM 1477 O O . GLN C 1 5 ? 21.128 2.148 8.515 1.00 47.24 5 GLN C O 1
ATOM 1483 N N . GLU C 1 6 ? 22.270 2.041 6.569 1.00 50.37 6 GLU C N 1
ATOM 1484 C CA . GLU C 1 6 ? 22.243 3.471 6.308 1.00 56.72 6 GLU C CA 1
ATOM 1485 C C . GLU C 1 6 ? 21.261 3.774 5.183 1.00 52.14 6 GLU C C 1
ATOM 1486 O O . GLU C 1 6 ? 20.961 2.915 4.347 1.00 44.55 6 GLU C O 1
ATOM 1492 N N . SER C 1 7 ? 20.753 5.006 5.186 1.00 55.66 7 SER C N 1
ATOM 1493 C CA . SER C 1 7 ? 19.817 5.465 4.168 1.00 47.70 7 SER C CA 1
ATOM 1494 C C . SER C 1 7 ? 19.805 6.987 4.159 1.00 43.61 7 SER C C 1
ATOM 1495 O O . SER C 1 7 ? 20.199 7.640 5.130 1.00 40.71 7 SER C O 1
ATOM 1498 N N . GLY C 1 8 ? 19.352 7.544 3.040 1.00 42.34 8 GLY C N 1
ATOM 1499 C CA . GLY C 1 8 ? 19.222 8.976 2.897 1.00 38.08 8 GLY C CA 1
ATOM 1500 C C . GLY C 1 8 ? 20.239 9.622 1.991 1.00 43.71 8 GLY C C 1
ATOM 1501 O O . GLY C 1 8 ? 20.300 10.857 1.942 1.00 44.06 8 GLY C O 1
ATOM 1502 N N . GLY C 1 9 ? 21.012 8.839 1.244 1.00 33.32 9 GLY C N 1
ATOM 1503 C CA . GLY C 1 9 ? 22.003 9.410 0.357 1.00 43.31 9 GLY C CA 1
ATOM 1504 C C . GLY C 1 9 ? 21.343 10.047 -0.845 1.00 54.73 9 GLY C C 1
ATOM 1505 O O . GLY C 1 9 ? 20.193 10.486 -0.755 1.00 68.36 9 GLY C O 1
ATOM 1506 N N . GLY C 1 10 ? 22.044 10.117 -1.962 1.00 45.19 10 GLY C N 1
ATOM 1507 C CA . GLY C 1 10 ? 21.464 10.631 -3.183 1.00 42.56 10 GLY C CA 1
ATOM 1508 C C . GLY C 1 10 ? 22.014 11.998 -3.549 1.00 37.31 10 GLY C C 1
ATOM 1509 O O . GLY C 1 10 ? 23.021 12.471 -3.014 1.00 37.00 10 GLY C O 1
ATOM 1510 N N . LEU C 1 11 ? 21.328 12.626 -4.497 1.00 47.25 11 LEU C N 1
ATOM 1511 C CA . LEU C 1 11 ? 21.749 13.891 -5.077 1.00 41.91 11 LEU C CA 1
ATOM 1512 C C . LEU C 1 11 ? 21.256 15.064 -4.237 1.00 40.00 11 LEU C C 1
ATOM 1513 O O . LEU C 1 11 ? 20.212 14.998 -3.585 1.00 46.42 11 LEU C O 1
ATOM 1518 N N . VAL C 1 12 ? 22.031 16.143 -4.253 1.00 44.17 12 VAL C N 1
ATOM 1519 C CA . VAL C 1 12 ? 21.639 17.395 -3.616 1.00 42.89 12 VAL C CA 1
ATOM 1520 C C . VAL C 1 12 ? 22.345 18.535 -4.334 1.00 46.65 12 VAL C C 1
ATOM 1521 O O . VAL C 1 12 ? 23.512 18.408 -4.717 1.00 41.34 12 VAL C O 1
ATOM 1525 N N . GLN C 1 13 ? 21.641 19.652 -4.520 1.00 56.30 13 GLN C N 1
ATOM 1526 C CA . GLN C 1 13 ? 22.243 20.811 -5.167 1.00 50.71 13 GLN C CA 1
ATOM 1527 C C . GLN C 1 13 ? 23.055 21.608 -4.155 1.00 44.07 13 GLN C C 1
ATOM 1528 O O . GLN C 1 13 ? 22.793 21.566 -2.949 1.00 42.70 13 GLN C O 1
ATOM 1534 N N . VAL C 1 14 ? 24.050 22.344 -4.658 1.00 35.84 14 VAL C N 1
ATOM 1535 C CA . VAL C 1 14 ? 24.915 23.104 -3.764 1.00 48.08 14 VAL C CA 1
ATOM 1536 C C . VAL C 1 14 ? 24.063 24.027 -2.888 1.00 50.86 14 VAL C C 1
ATOM 1537 O O . VAL C 1 14 ? 23.012 24.529 -3.309 1.00 39.26 14 VAL C O 1
ATOM 1541 N N . GLY C 1 15 ? 24.507 24.238 -1.649 1.00 48.44 15 GLY C N 1
ATOM 1542 C CA . GLY C 1 15 ? 23.731 25.016 -0.710 1.00 45.61 15 GLY C CA 1
ATOM 1543 C C . GLY C 1 15 ? 22.527 24.299 -0.141 1.00 40.97 15 GLY C C 1
ATOM 1544 O O . GLY C 1 15 ? 21.823 24.877 0.696 1.00 39.08 15 GLY C O 1
ATOM 1545 N N . GLY C 1 16 ? 22.253 23.077 -0.591 1.00 48.99 16 GLY C N 1
ATOM 1546 C CA . GLY C 1 16 ? 21.092 22.325 -0.169 1.00 47.44 16 GLY C CA 1
ATOM 1547 C C . GLY C 1 16 ? 21.324 21.584 1.134 1.00 41.22 16 GLY C C 1
ATOM 1548 O O . GLY C 1 16 ? 22.315 21.783 1.839 1.00 31.81 16 GLY C O 1
ATOM 1549 N N . SER C 1 17 ? 20.373 20.700 1.452 1.00 50.87 17 SER C N 1
ATOM 1550 C CA . SER C 1 17 ? 20.384 19.948 2.701 1.00 51.64 17 SER C CA 1
ATOM 1551 C C . SER C 1 17 ? 19.982 18.495 2.466 1.00 48.22 17 SER C C 1
ATOM 1552 O O . SER C 1 17 ? 19.166 18.192 1.593 1.00 49.55 17 SER C O 1
ATOM 1555 N N . LEU C 1 18 ? 20.565 17.601 3.270 1.00 47.30 18 LEU C N 1
ATOM 1556 C CA . LEU C 1 18 ? 20.210 16.186 3.308 1.00 46.43 18 LEU C CA 1
ATOM 1557 C C . LEU C 1 18 ? 20.133 15.706 4.748 1.00 48.77 18 LEU C C 1
ATOM 1558 O O . LEU C 1 18 ? 20.759 16.265 5.655 1.00 44.71 18 LEU C O 1
ATOM 1563 N N . ARG C 1 19 ? 19.380 14.626 4.931 1.00 46.66 19 ARG C N 1
ATOM 1564 C CA . ARG C 1 19 ? 19.301 13.907 6.195 1.00 47.19 19 ARG C CA 1
ATOM 1565 C C . ARG C 1 19 ? 19.746 12.470 5.968 1.00 44.30 19 ARG C C 1
ATOM 1566 O O . ARG C 1 19 ? 19.142 11.747 5.166 1.00 41.99 19 ARG C O 1
ATOM 1574 N N . LEU C 1 20 ? 20.816 12.070 6.650 1.00 41.44 20 LEU C N 1
ATOM 1575 C CA . LEU C 1 20 ? 21.267 10.685 6.683 1.00 47.49 20 LEU C CA 1
ATOM 1576 C C . LEU C 1 20 ? 20.795 9.992 7.956 1.00 39.46 20 LEU C C 1
ATOM 1577 O O . LEU C 1 20 ? 20.870 10.562 9.048 1.00 34.91 20 LEU C O 1
ATOM 1582 N N . SER C 1 21 ? 20.314 8.756 7.806 1.00 28.62 21 SER C N 1
ATOM 1583 C CA . SER C 1 21 ? 19.811 7.966 8.922 1.00 36.94 21 SER C CA 1
ATOM 1584 C C . SER C 1 21 ? 20.479 6.594 8.950 1.00 37.08 21 SER C C 1
ATOM 1585 O O . SER C 1 21 ? 20.807 6.018 7.907 1.00 32.33 21 SER C O 1
ATOM 1588 N N . CYS C 1 22 ? 20.679 6.075 10.163 1.00 30.02 22 CYS C N 1
ATOM 1589 C CA . CYS C 1 22 ? 21.317 4.779 10.362 1.00 42.36 22 CYS C CA 1
ATOM 1590 C C . CYS C 1 22 ? 20.630 4.056 11.512 1.00 43.00 22 CYS C C 1
ATOM 1591 O O . CYS C 1 22 ? 20.425 4.647 12.577 1.00 41.76 22 CYS C O 1
ATOM 1594 N N . LYS C 1 23 ? 20.238 2.800 11.290 1.00 42.51 23 LYS C N 1
ATOM 1595 C CA . LYS C 1 23 ? 19.592 1.989 12.319 1.00 43.59 23 LYS C CA 1
ATOM 1596 C C . LYS C 1 23 ? 20.400 0.723 12.579 1.00 45.92 23 LYS C C 1
ATOM 1597 O O . LYS C 1 23 ? 20.755 0.005 11.637 1.00 42.08 23 LYS C O 1
ATOM 1603 N N . ALA C 1 24 ? 20.660 0.436 13.858 1.00 49.93 24 ALA C N 1
ATOM 1604 C CA . ALA C 1 24 ? 21.469 -0.709 14.262 1.00 46.48 24 ALA C CA 1
ATOM 1605 C C . ALA C 1 24 ? 20.584 -1.900 14.605 1.00 48.29 24 ALA C C 1
ATOM 1606 O O . ALA C 1 24 ? 19.731 -1.815 15.493 1.00 60.50 24 ALA C O 1
ATOM 1608 N N . SER C 1 25 ? 20.750 -2.950 13.816 1.00 42.98 25 SER C N 1
ATOM 1609 C CA . SER C 1 25 ? 20.010 -4.180 13.981 1.00 40.81 25 SER C CA 1
ATOM 1610 C C . SER C 1 25 ? 20.859 -5.160 14.763 1.00 42.52 25 SER C C 1
ATOM 1611 O O . SER C 1 25 ? 22.084 -5.084 14.774 1.00 38.76 25 SER C O 1
ATOM 1614 N N . GLY C 1 26 ? 20.192 -6.098 15.407 1.00 52.70 26 GLY C N 1
ATOM 1615 C CA . GLY C 1 26 ? 20.885 -7.081 16.196 1.00 39.32 26 GLY C CA 1
ATOM 1616 C C . GLY C 1 26 ? 20.741 -6.757 17.661 1.00 48.71 26 GLY C C 1
ATOM 1617 O O . GLY C 1 26 ? 19.704 -6.282 18.114 1.00 50.54 26 GLY C O 1
ATOM 1618 N N . PHE C 1 27 ? 21.819 -6.972 18.392 1.00 45.59 27 PHE C N 1
ATOM 1619 C CA . PHE C 1 27 ? 21.836 -6.780 19.827 1.00 41.29 27 PHE C CA 1
ATOM 1620 C C . PHE C 1 27 ? 21.997 -5.352 20.348 1.00 35.84 27 PHE C C 1
ATOM 1621 O O . PHE C 1 27 ? 22.990 -4.691 20.069 1.00 43.39 27 PHE C O 1
ATOM 1629 N N . THR C 1 28 ? 20.988 -4.866 21.064 1.00 31.78 28 THR C N 1
ATOM 1630 C CA . THR C 1 28 ? 21.092 -3.585 21.748 1.00 35.52 28 THR C CA 1
ATOM 1631 C C . THR C 1 28 ? 21.976 -3.776 22.978 1.00 35.67 28 THR C C 1
ATOM 1632 O O . THR C 1 28 ? 21.562 -4.386 23.966 1.00 33.39 28 THR C O 1
ATOM 1636 N N . PHE C 1 29 ? 23.211 -3.285 22.905 1.00 33.72 29 PHE C N 1
ATOM 1637 C CA . PHE C 1 29 ? 24.073 -3.221 24.077 1.00 31.44 29 PHE C CA 1
ATOM 1638 C C . PHE C 1 29 ? 23.529 -2.187 25.054 1.00 24.13 29 PHE C C 1
ATOM 1639 O O . PHE C 1 29 ? 22.720 -1.328 24.698 1.00 29.87 29 PHE C O 1
ATOM 1647 N N . ARG C 1 30 ? 23.929 -2.317 26.320 1.00 19.61 30 ARG C N 1
ATOM 1648 C CA . ARG C 1 30 ? 23.432 -1.396 27.335 1.00 29.70 30 ARG C CA 1
ATOM 1649 C C . ARG C 1 30 ? 23.705 0.044 26.943 1.00 33.92 30 ARG C C 1
ATOM 1650 O O . ARG C 1 30 ? 22.855 0.923 27.124 1.00 39.97 30 ARG C O 1
ATOM 1658 N N . SER C 1 31 ? 24.891 0.302 26.410 1.00 27.75 31 SER C N 1
ATOM 1659 C CA . SER C 1 31 ? 25.319 1.639 26.042 1.00 30.40 31 SER C CA 1
ATOM 1660 C C . SER C 1 31 ? 26.117 1.575 24.754 1.00 30.27 31 SER C C 1
ATOM 1661 O O . SER C 1 31 ? 26.780 0.576 24.472 1.00 36.31 31 SER C O 1
ATOM 1664 N N . SER C 1 32 ? 26.021 2.631 23.954 1.00 27.27 32 SER C N 1
ATOM 1665 C CA . SER C 1 32 ? 26.841 2.701 22.758 1.00 25.03 32 SER C CA 1
ATOM 1666 C C . SER C 1 32 ? 26.955 4.154 22.337 1.00 37.03 32 SER C C 1
ATOM 1667 O O . SER C 1 32 ? 26.103 4.984 22.663 1.00 42.77 32 SER C O 1
ATOM 1670 N N . ALA C 1 33 ? 28.030 4.445 21.620 1.00 32.89 33 ALA C N 1
ATOM 1671 C CA . ALA C 1 33 ? 28.230 5.728 20.976 1.00 35.82 33 ALA C CA 1
ATOM 1672 C C . ALA C 1 33 ? 28.057 5.496 19.486 1.00 33.68 33 ALA C C 1
ATOM 1673 O O . ALA C 1 33 ? 28.664 4.576 18.929 1.00 40.26 33 ALA C O 1
ATOM 1675 N N . MET C 1 34 ? 27.238 6.327 18.845 1.00 38.01 34 MET C N 1
ATOM 1676 C CA . MET C 1 34 ? 26.958 6.209 17.422 1.00 30.66 34 MET C CA 1
ATOM 1677 C C . MET C 1 34 ? 27.261 7.525 16.725 1.00 40.70 34 MET C C 1
ATOM 1678 O O . MET C 1 34 ? 27.194 8.600 17.329 1.00 41.50 34 MET C O 1
ATOM 1683 N N . GLY C 1 35 ? 27.605 7.427 15.450 1.00 36.52 35 GLY C N 1
ATOM 1684 C CA . GLY C 1 35 ? 27.953 8.609 14.697 1.00 41.20 35 GLY C CA 1
ATOM 1685 C C . GLY C 1 35 ? 28.175 8.300 13.237 1.00 37.70 35 GLY C C 1
ATOM 1686 O O . GLY C 1 35 ? 27.721 7.276 12.724 1.00 35.32 35 GLY C O 1
ATOM 1687 N N . TRP C 1 36 ? 28.882 9.212 12.574 1.00 37.21 36 TRP C N 1
ATOM 1688 C CA . TRP C 1 36 ? 29.117 9.127 11.142 1.00 31.84 36 TRP C CA 1
ATOM 1689 C C . TRP C 1 36 ? 30.525 9.582 10.802 1.00 38.22 36 TRP C C 1
ATOM 1690 O O . TRP C 1 36 ? 31.014 10.589 11.328 1.00 29.72 36 TRP C O 1
ATOM 1701 N N . TYR C 1 37 ? 31.161 8.830 9.914 1.00 30.17 37 TYR C N 1
ATOM 1702 C CA . TYR C 1 37 ? 32.376 9.250 9.246 1.00 35.93 37 TYR C CA 1
ATOM 1703 C C . TYR C 1 37 ? 32.100 9.331 7.750 1.00 36.90 37 TYR C C 1
ATOM 1704 O O . TYR C 1 37 ? 31.118 8.780 7.248 1.00 33.33 37 TYR C O 1
ATOM 1713 N N . ARG C 1 38 ? 32.962 10.052 7.042 1.00 36.20 38 ARG C N 1
ATOM 1714 C CA . ARG C 1 38 ? 32.888 10.134 5.594 1.00 34.63 38 ARG C CA 1
ATOM 1715 C C . ARG C 1 38 ? 34.292 9.976 5.039 1.00 30.17 38 ARG C C 1
ATOM 1716 O O . ARG C 1 38 ? 35.278 10.211 5.736 1.00 35.89 38 ARG C O 1
ATOM 1724 N N . ARG C 1 39 ? 34.376 9.541 3.784 1.00 28.80 39 ARG C N 1
ATOM 1725 C CA . ARG C 1 39 ? 35.625 9.574 3.031 1.00 37.78 39 ARG C CA 1
ATOM 1726 C C . ARG C 1 39 ? 35.348 10.140 1.647 1.00 38.89 39 ARG C C 1
ATOM 1727 O O . ARG C 1 39 ? 34.592 9.545 0.869 1.00 35.46 39 ARG C O 1
ATOM 1735 N N . ALA C 1 40 ? 35.944 11.294 1.351 1.00 34.26 40 ALA C N 1
ATOM 1736 C CA . ALA C 1 40 ? 35.886 11.870 0.022 1.00 33.90 40 ALA C CA 1
ATOM 1737 C C . ALA C 1 40 ? 36.959 11.249 -0.864 1.00 45.62 40 ALA C C 1
ATOM 1738 O O . ALA C 1 40 ? 37.972 10.744 -0.371 1.00 47.57 40 ALA C O 1
ATOM 1740 N N . PRO C 1 41 ? 36.764 11.281 -2.180 1.00 47.02 41 PRO C N 1
ATOM 1741 C CA . PRO C 1 41 ? 37.677 10.565 -3.078 1.00 51.01 41 PRO C CA 1
ATOM 1742 C C . PRO C 1 41 ? 39.125 10.997 -2.895 1.00 51.99 41 PRO C C 1
ATOM 1743 O O . PRO C 1 41 ? 39.428 12.179 -2.712 1.00 44.53 41 PRO C O 1
ATOM 1747 N N . GLY C 1 42 ? 40.018 10.007 -2.893 1.00 42.97 42 GLY C N 1
ATOM 1748 C CA . GLY C 1 42 ? 41.434 10.250 -2.729 1.00 61.84 42 GLY C CA 1
ATOM 1749 C C . GLY C 1 42 ? 41.854 10.673 -1.342 1.00 63.58 42 GLY C C 1
ATOM 1750 O O . GLY C 1 42 ? 43.060 10.706 -1.062 1.00 61.09 42 GLY C O 1
ATOM 1751 N N . LYS C 1 43 ? 40.913 11.011 -0.469 1.00 53.63 43 LYS C N 1
ATOM 1752 C CA . LYS C 1 43 ? 41.211 11.462 0.878 1.00 53.71 43 LYS C CA 1
ATOM 1753 C C . LYS C 1 43 ? 40.940 10.344 1.886 1.00 55.39 43 LYS C C 1
ATOM 1754 O O . LYS C 1 43 ? 40.448 9.266 1.543 1.00 52.61 43 LYS C O 1
ATOM 1760 N N . GLN C 1 44 ? 41.269 10.612 3.147 1.00 46.94 44 GLN C N 1
ATOM 1761 C CA . GLN C 1 44 ? 41.181 9.624 4.211 1.00 46.99 44 GLN C CA 1
ATOM 1762 C C . GLN C 1 44 ? 39.916 9.815 5.041 1.00 48.62 44 GLN C C 1
ATOM 1763 O O . GLN C 1 44 ? 39.437 10.936 5.232 1.00 49.32 44 GLN C O 1
ATOM 1769 N N . ARG C 1 45 ? 39.373 8.699 5.528 1.00 41.92 45 ARG C N 1
ATOM 1770 C CA . ARG C 1 45 ? 38.114 8.736 6.259 1.00 35.04 45 ARG C CA 1
ATOM 1771 C C . ARG C 1 45 ? 38.238 9.598 7.514 1.00 34.09 45 ARG C C 1
ATOM 1772 O O . ARG C 1 45 ? 39.099 9.358 8.363 1.00 29.83 45 ARG C O 1
ATOM 1780 N N . GLU C 1 46 ? 37.349 10.586 7.638 1.00 37.37 46 GLU C N 1
ATOM 1781 C CA . GLU C 1 46 ? 37.361 11.562 8.720 1.00 36.98 46 GLU C CA 1
ATOM 1782 C C . GLU C 1 46 ? 36.054 11.529 9.511 1.00 39.98 46 GLU C C 1
ATOM 1783 O O . GLU C 1 46 ? 35.000 11.126 9.006 1.00 37.28 46 GLU C O 1
ATOM 1789 N N . LEU C 1 47 ? 36.136 11.980 10.763 1.00 33.58 47 LEU C N 1
ATOM 1790 C CA . LEU C 1 47 ? 34.953 12.126 11.603 1.00 35.09 47 LEU C CA 1
ATOM 1791 C C . LEU C 1 47 ? 34.087 13.285 11.127 1.00 40.64 47 LEU C C 1
ATOM 1792 O O . LEU C 1 47 ? 34.577 14.401 10.923 1.00 53.11 47 LEU C O 1
ATOM 1797 N N . VAL C 1 48 ? 32.795 13.013 10.947 1.00 35.64 48 VAL C N 1
ATOM 1798 C CA . VAL C 1 48 ? 31.802 14.041 10.659 1.00 33.42 48 VAL C CA 1
ATOM 1799 C C . VAL C 1 48 ? 31.090 14.414 11.951 1.00 35.10 48 VAL C C 1
ATOM 1800 O O . VAL C 1 48 ? 31.171 15.556 12.414 1.00 36.98 48 VAL C O 1
ATOM 1804 N N . ALA C 1 49 ? 30.379 13.449 12.534 1.00 36.08 49 ALA C N 1
ATOM 1805 C CA . ALA C 1 49 ? 29.600 13.700 13.736 1.00 37.90 49 ALA C CA 1
ATOM 1806 C C . ALA C 1 49 ? 29.368 12.389 14.472 1.00 51.12 49 ALA C C 1
ATOM 1807 O O . ALA C 1 49 ? 29.126 11.352 13.848 1.00 50.76 49 ALA C O 1
ATOM 1809 N N . SER C 1 50 ? 29.442 12.447 15.800 1.00 50.86 50 SER C N 1
ATOM 1810 C CA . SER C 1 50 ? 29.143 11.292 16.634 1.00 53.27 50 SER C CA 1
ATOM 1811 C C . SER C 1 50 ? 28.583 11.772 17.966 1.00 49.41 50 SER C C 1
ATOM 1812 O O . SER C 1 50 ? 28.816 12.907 18.392 1.00 42.26 50 SER C O 1
ATOM 1815 N N . LEU C 1 51 ? 27.889 10.864 18.648 1.00 48.63 51 LEU C N 1
ATOM 1816 C CA . LEU C 1 51 ? 27.197 11.176 19.891 1.00 47.50 51 LEU C CA 1
ATOM 1817 C C . LEU C 1 51 ? 27.654 10.182 20.940 1.00 43.49 51 LEU C C 1
ATOM 1818 O O . LEU C 1 51 ? 27.433 8.974 20.796 1.00 32.14 51 LEU C O 1
ATOM 1823 N N . THR C 1 52 ? 28.271 10.693 22.000 1.00 46.46 52 THR C N 1
ATOM 1824 C CA . THR C 1 52 ? 28.744 9.810 23.044 1.00 48.86 52 THR C CA 1
ATOM 1825 C C . THR C 1 52 ? 27.548 9.063 23.617 1.00 53.55 52 THR C C 1
ATOM 1826 O O . THR C 1 52 ? 26.385 9.363 23.320 1.00 51.81 52 THR C O 1
ATOM 1830 N N . THR C 1 53 ? 27.845 8.076 24.456 1.00 50.80 53 THR C N 1
ATOM 1831 C CA . THR C 1 53 ? 26.7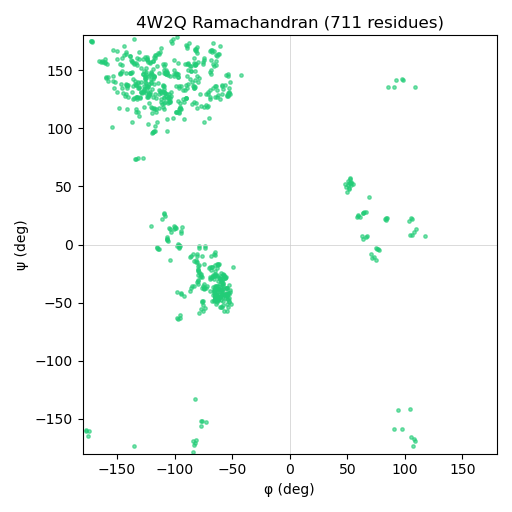83 7.250 25.013 1.00 49.58 53 THR C CA 1
ATOM 1832 C C . THR C 1 53 ? 25.692 8.110 25.641 1.00 57.09 53 THR C C 1
ATOM 1833 O O . THR C 1 53 ? 24.499 7.817 25.496 1.00 55.66 53 THR C O 1
ATOM 1837 N N . THR C 1 54 ? 26.082 9.189 26.323 1.00 55.50 54 THR C N 1
ATOM 1838 C CA . THR C 1 54 ? 25.154 10.047 27.049 1.00 48.68 54 THR C CA 1
ATOM 1839 C C . THR C 1 54 ? 24.517 11.148 26.212 1.00 56.88 54 THR C C 1
ATOM 1840 O O . THR C 1 54 ? 23.590 11.803 26.701 1.00 57.25 54 THR C O 1
ATOM 1844 N N . GLY C 1 55 ? 24.982 11.390 24.997 1.00 54.92 55 GLY C N 1
ATOM 1845 C CA . GLY C 1 55 ? 24.378 12.383 24.143 1.00 49.02 55 GLY C CA 1
ATOM 1846 C C . GLY C 1 55 ? 25.147 13.684 23.986 1.00 48.57 55 GLY C C 1
ATOM 1847 O O . GLY C 1 55 ? 24.527 14.707 23.676 1.00 55.45 55 GLY C O 1
ATOM 1848 N N . THR C 1 56 ? 26.454 13.686 24.220 1.00 55.80 56 THR C N 1
ATOM 1849 C CA . THR C 1 56 ? 27.289 14.839 23.916 1.00 54.13 56 THR C CA 1
ATOM 1850 C C . THR C 1 56 ? 27.768 14.699 22.477 1.00 53.68 56 THR C C 1
ATOM 1851 O O . THR C 1 56 ? 28.145 13.606 22.044 1.00 56.24 56 THR C O 1
ATOM 1855 N N . ALA C 1 57 ? 27.763 15.802 21.738 1.00 55.26 57 ALA C N 1
ATOM 1856 C CA . ALA C 1 57 ? 28.079 15.746 20.319 1.00 53.41 57 ALA C CA 1
ATOM 1857 C C . ALA C 1 57 ? 29.514 16.185 20.061 1.00 45.39 57 ALA C C 1
ATOM 1858 O O . ALA C 1 57 ? 30.057 17.058 20.741 1.00 41.79 57 ALA C O 1
ATOM 1860 N N . ASP C 1 58 ? 30.120 15.544 19.065 1.00 44.68 58 ASP C N 1
ATOM 1861 C CA . ASP C 1 58 ? 31.472 15.828 18.609 1.00 42.21 58 ASP C CA 1
ATOM 1862 C C . ASP C 1 58 ? 31.415 15.921 17.093 1.00 49.20 58 ASP C C 1
ATOM 1863 O O . ASP C 1 58 ? 30.901 15.010 16.434 1.00 46.19 58 ASP C O 1
ATOM 1868 N N . TYR C 1 59 ? 31.926 17.019 16.544 1.00 45.12 59 TYR C N 1
ATOM 1869 C CA . TYR C 1 59 ? 31.825 17.295 15.119 1.00 42.03 59 TYR C CA 1
ATOM 1870 C C . TYR C 1 59 ? 33.213 17.434 14.516 1.00 41.13 59 TYR C C 1
ATOM 1871 O O . TYR C 1 59 ? 34.155 17.874 15.182 1.00 41.87 59 TYR C O 1
ATOM 1880 N N . GLY C 1 60 ? 33.338 17.037 13.252 1.00 40.08 60 GLY C N 1
ATOM 1881 C CA . GLY C 1 60 ? 34.552 17.319 12.519 1.00 40.67 60 GLY C CA 1
ATOM 1882 C C . GLY C 1 60 ? 34.772 18.810 12.355 1.00 59.50 60 GLY C C 1
ATOM 1883 O O . GLY C 1 60 ? 33.859 19.629 12.490 1.00 66.14 60 GLY C O 1
ATOM 1884 N N . ASP C 1 61 ? 36.015 19.165 12.037 1.00 55.00 61 ASP C N 1
ATOM 1885 C CA . ASP C 1 61 ? 36.381 20.573 11.926 1.00 52.22 61 ASP C CA 1
ATOM 1886 C C . ASP C 1 61 ? 35.595 21.269 10.821 1.00 47.18 61 ASP C C 1
ATOM 1887 O O . ASP C 1 61 ? 35.074 22.372 11.015 1.00 51.81 61 ASP C O 1
ATOM 1892 N N . PHE C 1 62 ? 35.516 20.643 9.643 1.00 46.84 62 PHE C N 1
ATOM 1893 C CA . PHE C 1 62 ? 34.881 21.273 8.490 1.00 46.63 62 PHE C CA 1
ATOM 1894 C C . PHE C 1 62 ? 33.403 21.558 8.713 1.00 50.42 62 PHE C C 1
ATOM 1895 O O . PHE C 1 62 ? 32.819 22.346 7.964 1.00 46.65 62 PHE C O 1
ATOM 1903 N N . VAL C 1 63 ? 32.790 20.932 9.718 1.00 51.75 63 VAL C N 1
ATOM 1904 C CA . VAL C 1 63 ? 31.340 21.013 9.887 1.00 51.90 63 VAL C CA 1
ATOM 1905 C C . VAL C 1 63 ? 30.889 22.464 10.031 1.00 54.48 63 VAL C C 1
ATOM 1906 O O . VAL C 1 63 ? 29.929 22.897 9.385 1.00 52.01 63 VAL C O 1
ATOM 1910 N N . LYS C 1 64 ? 31.548 23.221 10.905 1.00 50.07 64 LYS C N 1
ATOM 1911 C CA . LYS C 1 64 ? 31.262 24.645 11.088 1.00 48.97 64 LYS C CA 1
ATOM 1912 C C . LYS C 1 64 ? 29.781 24.881 11.366 1.00 58.45 64 LYS C C 1
ATOM 1913 O O . LYS C 1 64 ? 29.125 25.705 10.722 1.00 58.93 64 LYS C O 1
ATOM 1919 N N . GLY C 1 65 ? 29.246 24.147 12.335 1.00 61.94 65 GLY C N 1
ATOM 1920 C CA . GLY C 1 65 ? 27.879 24.377 12.760 1.00 46.20 65 GLY C CA 1
ATOM 1921 C C . GLY C 1 65 ? 26.846 24.120 11.681 1.00 51.15 65 GLY C C 1
ATOM 1922 O O . GLY C 1 65 ? 25.667 24.441 11.865 1.00 45.43 65 GLY C O 1
ATOM 1923 N N . ARG C 1 66 ? 27.268 23.576 10.536 1.00 55.44 66 ARG C N 1
ATOM 1924 C CA . ARG C 1 66 ? 26.326 23.342 9.447 1.00 57.21 66 ARG C CA 1
ATOM 1925 C C . ARG C 1 66 ? 25.515 22.075 9.661 1.00 49.29 66 ARG C C 1
ATOM 1926 O O . ARG C 1 66 ? 24.352 22.012 9.241 1.00 40.92 66 ARG C O 1
ATOM 1934 N N . PHE C 1 67 ? 26.113 21.066 10.295 1.00 47.99 67 PHE C N 1
ATOM 1935 C CA . PHE C 1 67 ? 25.510 19.753 10.474 1.00 51.10 67 PHE C CA 1
ATOM 1936 C C . PHE C 1 67 ? 25.084 19.565 11.927 1.00 46.85 67 PHE C C 1
ATOM 1937 O O . PHE C 1 67 ? 25.717 20.084 12.853 1.00 39.50 67 PHE C O 1
ATOM 1945 N N . THR C 1 68 ? 23.994 18.819 12.115 1.00 45.72 68 THR C N 1
ATOM 1946 C CA . THR C 1 68 ? 23.479 18.479 13.436 1.00 51.73 68 THR C CA 1
ATOM 1947 C C . THR C 1 68 ? 23.204 16.980 13.513 1.00 56.27 68 THR C C 1
ATOM 1948 O O . THR C 1 68 ? 22.641 16.396 12.580 1.00 48.06 68 THR C O 1
ATOM 1952 N N . ILE C 1 69 ? 23.612 16.362 14.623 1.00 50.59 69 ILE C N 1
ATOM 1953 C CA . ILE C 1 69 ? 23.447 14.928 14.856 1.00 39.34 69 ILE C CA 1
ATOM 1954 C C . ILE C 1 69 ? 22.437 14.725 15.979 1.00 34.56 69 ILE C C 1
ATOM 1955 O O . ILE C 1 69 ? 22.536 15.360 17.035 1.00 35.63 69 ILE C O 1
ATOM 1960 N N . SER C 1 70 ? 21.468 13.840 15.748 1.00 43.83 70 SER C N 1
ATOM 1961 C CA . SER C 1 70 ? 20.441 13.502 16.724 1.00 46.63 70 SER C CA 1
ATOM 1962 C C . SER C 1 70 ? 20.325 11.983 16.843 1.00 49.16 70 SER C C 1
ATOM 1963 O O . SER C 1 70 ? 20.750 11.234 15.958 1.00 36.27 70 SER C O 1
ATOM 1966 N N . ARG C 1 71 ? 19.752 11.529 17.959 1.00 60.40 71 ARG C N 1
ATOM 1967 C CA . ARG C 1 71 ? 19.680 10.098 18.241 1.00 56.51 71 ARG C CA 1
ATOM 1968 C C . ARG C 1 71 ? 18.400 9.742 18.985 1.00 57.95 71 ARG C C 1
ATOM 1969 O O . ARG C 1 71 ? 18.010 10.436 19.930 1.00 58.59 71 ARG C O 1
ATOM 1977 N N . ASP C 1 72 ? 17.747 8.668 18.542 1.00 59.78 72 ASP C N 1
ATOM 1978 C CA . ASP C 1 72 ? 16.617 8.063 19.243 1.00 63.49 72 ASP C CA 1
ATOM 1979 C C . ASP C 1 72 ? 16.931 6.595 19.527 1.00 57.43 72 ASP C C 1
ATOM 1980 O O . ASP C 1 72 ? 16.958 5.777 18.602 1.00 58.87 72 ASP C O 1
ATOM 1985 N N . ASN C 1 73 ? 17.266 6.313 20.781 1.00 64.86 73 ASN C N 1
ATOM 1986 C CA . ASN C 1 73 ? 17.667 4.981 21.223 1.00 62.13 73 ASN C CA 1
ATOM 1987 C C . ASN C 1 73 ? 16.538 3.985 21.338 1.00 68.40 73 ASN C C 1
ATOM 1988 O O . ASN C 1 73 ? 16.784 2.785 21.416 1.00 73.44 73 ASN C O 1
ATOM 1993 N N . ALA C 1 74 ? 15.305 4.479 21.373 1.00 70.14 74 ALA C N 1
ATOM 1994 C CA . ALA C 1 74 ? 14.145 3.609 21.445 1.00 70.97 74 ALA C CA 1
ATOM 1995 C C . ALA C 1 74 ? 14.215 2.712 20.222 1.00 80.38 74 ALA C C 1
ATOM 1996 O O . ALA C 1 74 ? 14.214 1.485 20.331 1.00 68.37 74 ALA C O 1
ATOM 1998 N N . GLU C 1 75 ? 14.320 3.344 19.056 1.00 78.17 75 GLU C N 1
ATOM 1999 C CA . GLU C 1 75 ? 14.435 2.627 17.794 1.00 71.85 75 GLU C CA 1
ATOM 2000 C C . GLU C 1 75 ? 15.897 2.435 17.371 1.00 68.10 75 GLU C C 1
ATOM 2001 O O . GLU C 1 75 ? 16.169 2.058 16.233 1.00 65.83 75 GLU C O 1
ATOM 2007 N N . ASN C 1 76 ? 16.823 2.705 18.292 1.00 62.87 76 ASN C N 1
ATOM 2008 C CA . ASN C 1 76 ? 18.258 2.544 18.068 1.00 58.70 76 ASN C CA 1
ATOM 2009 C C . ASN C 1 76 ? 18.769 3.199 16.788 1.00 46.85 76 ASN C C 1
ATOM 2010 O O . ASN C 1 76 ? 19.541 2.591 16.054 1.00 39.68 76 ASN C O 1
ATOM 2015 N N . THR C 1 77 ? 18.360 4.434 16.514 1.00 51.38 77 THR C N 1
ATOM 2016 C CA . THR C 1 77 ? 18.828 5.071 15.290 1.00 47.28 77 THR C CA 1
ATOM 2017 C C . THR C 1 77 ? 19.666 6.305 15.596 1.00 48.52 77 THR C C 1
ATOM 2018 O O . THR C 1 77 ? 19.582 6.888 16.680 1.00 55.21 77 THR C O 1
ATOM 2022 N N . VAL C 1 78 ? 20.465 6.713 14.611 1.00 32.71 78 VAL C N 1
ATOM 2023 C CA . VAL C 1 78 ? 21.212 7.965 14.668 1.00 44.68 78 VAL C CA 1
ATOM 2024 C C . VAL C 1 78 ? 21.028 8.684 13.335 1.00 43.05 78 VAL C C 1
ATOM 2025 O O . VAL C 1 78 ? 21.070 8.054 12.271 1.00 37.16 78 VAL C O 1
ATOM 2029 N N . ASP C 1 79 ? 20.813 10.004 13.395 1.00 34.78 79 ASP C N 1
ATOM 2030 C CA . ASP C 1 79 ? 20.482 10.814 12.228 1.00 40.92 79 ASP C CA 1
ATOM 2031 C C . ASP C 1 79 ? 21.453 11.976 12.092 1.00 45.75 79 ASP C C 1
ATOM 2032 O O . ASP C 1 79 ? 21.843 12.592 13.088 1.00 44.79 79 ASP C O 1
ATOM 2037 N N . LEU C 1 80 ? 21.851 12.264 10.854 1.00 44.19 80 LEU C N 1
ATOM 2038 C CA . LEU C 1 80 ? 22.692 13.414 10.545 1.00 42.34 80 LEU C CA 1
ATOM 2039 C C . LEU C 1 80 ? 21.923 14.348 9.623 1.00 43.41 80 LEU C C 1
ATOM 2040 O O . LEU C 1 80 ? 21.572 13.969 8.501 1.00 35.19 80 LEU C O 1
ATOM 2045 N N . HIS C 1 81 ? 21.646 15.556 10.107 1.00 50.56 81 HIS C N 1
ATOM 2046 C CA . HIS C 1 81 ? 20.971 16.587 9.329 1.00 44.18 81 HIS C CA 1
ATOM 2047 C C . HIS C 1 81 ? 22.048 17.523 8.790 1.00 46.29 81 HIS C C 1
ATOM 2048 O O . HIS C 1 81 ? 22.730 18.201 9.565 1.00 37.78 81 HIS C O 1
ATOM 2055 N N . MET C 1 82 ? 22.219 17.542 7.471 1.00 44.63 82 MET C N 1
ATOM 2056 C CA . MET C 1 82 ? 23.265 18.327 6.829 1.00 50.33 82 MET C CA 1
ATOM 2057 C C . MET C 1 82 ? 22.635 19.500 6.095 1.00 48.59 82 MET C C 1
ATOM 2058 O O . MET C 1 82 ? 21.745 19.309 5.260 1.00 43.31 82 MET C O 1
ATOM 2063 N N . ASN C 1 83 ? 23.104 20.706 6.399 1.00 50.76 83 ASN C N 1
ATOM 2064 C CA . ASN C 1 83 ? 22.619 21.919 5.758 1.00 49.08 83 ASN C CA 1
ATOM 2065 C C . ASN C 1 83 ? 23.799 22.689 5.181 1.00 49.65 83 ASN C C 1
ATOM 2066 O O . ASN C 1 83 ? 24.955 22.460 5.548 1.00 51.34 83 ASN C O 1
ATOM 2071 N N . SER C 1 84 ? 23.492 23.598 4.255 1.00 51.87 84 SER C N 1
ATOM 2072 C CA . SER C 1 84 ? 24.500 24.474 3.652 1.00 57.70 84 SER C CA 1
ATOM 2073 C C . SER C 1 84 ? 25.666 23.656 3.092 1.00 57.48 84 SER C C 1
ATOM 2074 O O . SER C 1 84 ? 26.834 23.868 3.424 1.00 58.12 84 SER C O 1
ATOM 2077 N N . LEU C 1 85 ? 25.325 22.697 2.238 1.00 49.38 85 LEU C N 1
ATOM 2078 C CA . LEU C 1 85 ? 26.295 21.760 1.698 1.00 47.83 85 LEU C CA 1
ATOM 2079 C C . LEU C 1 85 ? 27.175 22.409 0.636 1.00 54.91 85 LEU C C 1
ATOM 2080 O O . LEU C 1 85 ? 26.857 23.459 0.067 1.00 54.57 85 LEU C O 1
ATOM 2085 N N . LYS C 1 86 ? 28.309 21.767 0.391 1.00 51.49 86 LYS C N 1
ATOM 2086 C CA . LYS C 1 86 ? 29.345 22.259 -0.500 1.00 48.34 86 LYS C CA 1
ATOM 2087 C C . LYS C 1 86 ? 29.858 21.087 -1.317 1.00 45.62 86 LYS C C 1
ATOM 2088 O O . LYS C 1 86 ? 29.639 19.925 -0.955 1.00 41.33 86 LYS C O 1
ATOM 2094 N N . PRO C 1 87 ? 30.538 21.358 -2.434 1.00 53.40 87 PRO C N 1
ATOM 2095 C CA . PRO C 1 87 ? 31.078 20.254 -3.245 1.00 51.77 87 PRO C CA 1
ATOM 2096 C C . PRO C 1 87 ? 32.020 19.354 -2.468 1.00 44.24 87 PRO C C 1
ATOM 2097 O O . PRO C 1 87 ? 32.066 18.144 -2.724 1.00 45.09 87 PRO C O 1
ATOM 2101 N N . GLU C 1 88 ? 32.785 19.918 -1.527 1.00 37.34 88 GLU C N 1
ATOM 2102 C CA . GLU C 1 88 ? 33.760 19.140 -0.777 1.00 40.67 88 GLU C CA 1
ATOM 2103 C C . GLU C 1 88 ? 33.097 18.059 0.067 1.00 46.05 88 GLU C C 1
ATOM 2104 O O . GLU C 1 88 ? 33.773 17.112 0.487 1.00 42.55 88 GLU C O 1
ATOM 2110 N N . ASP C 1 89 ? 31.803 18.199 0.360 1.00 39.46 89 ASP C N 1
ATOM 2111 C CA . ASP C 1 89 ? 31.087 17.233 1.183 1.00 44.13 89 ASP C CA 1
ATOM 2112 C C . ASP C 1 89 ? 30.680 15.975 0.420 1.00 44.31 89 ASP C C 1
ATOM 2113 O O . ASP C 1 89 ? 30.126 15.049 1.028 1.00 30.57 89 ASP C O 1
ATOM 2118 N N . THR C 1 90 ? 30.956 15.907 -0.880 1.00 41.70 90 THR C N 1
ATOM 2119 C CA . THR C 1 90 ? 30.624 14.725 -1.664 1.00 37.43 90 THR C CA 1
ATOM 2120 C C . THR C 1 90 ? 31.562 13.597 -1.266 1.00 40.37 90 THR C C 1
ATOM 2121 O O . THR C 1 90 ? 32.781 13.707 -1.433 1.00 42.36 90 THR C O 1
ATOM 2125 N N . ALA C 1 91 ? 30.996 12.513 -0.746 1.00 39.28 91 ALA C N 1
ATOM 2126 C CA . ALA C 1 91 ? 31.797 11.426 -0.200 1.00 35.16 91 ALA C CA 1
ATOM 2127 C C . ALA C 1 91 ? 30.878 10.255 0.131 1.00 35.51 91 ALA C C 1
ATOM 2128 O O . ALA C 1 91 ? 29.653 10.337 -0.007 1.00 35.15 91 ALA C O 1
ATOM 2130 N N . VAL C 1 92 ? 31.492 9.148 0.547 1.00 42.76 92 VAL C N 1
ATOM 2131 C CA . VAL C 1 92 ? 30.775 8.002 1.095 1.00 41.03 92 VAL C CA 1
ATOM 2132 C C . VAL C 1 92 ? 30.665 8.208 2.597 1.00 36.76 92 VAL C C 1
ATOM 2133 O O . VAL C 1 92 ? 31.678 8.409 3.276 1.00 33.11 92 VAL C O 1
ATOM 2137 N N . TYR C 1 93 ? 29.444 8.149 3.122 1.00 39.82 93 TYR C N 1
ATOM 2138 C CA . TYR C 1 93 ? 29.202 8.405 4.535 1.00 35.03 93 TYR C CA 1
ATOM 2139 C C . TYR C 1 93 ? 28.957 7.077 5.242 1.00 35.89 93 TYR C C 1
ATOM 2140 O O . TYR C 1 93 ? 28.043 6.330 4.876 1.00 39.54 93 TYR C O 1
ATOM 2149 N N . TYR C 1 94 ? 29.776 6.789 6.252 1.00 41.67 94 TYR C N 1
ATOM 2150 C CA . TYR C 1 94 ? 29.736 5.524 6.971 1.00 35.75 94 TYR C CA 1
ATOM 2151 C C . TYR C 1 94 ? 29.188 5.748 8.372 1.00 35.67 94 TYR C C 1
ATOM 2152 O O . TYR C 1 94 ? 29.620 6.668 9.075 1.00 36.70 94 TYR C O 1
ATOM 2161 N N . CYS C 1 95 ? 28.267 4.883 8.779 1.00 38.67 95 CYS C N 1
ATOM 2162 C CA . CYS C 1 95 ? 27.746 4.855 10.135 1.00 33.89 95 CYS C CA 1
ATOM 2163 C C . CYS C 1 95 ? 28.612 3.938 10.993 1.00 30.69 95 CYS C C 1
ATOM 2164 O O . CYS C 1 95 ? 29.276 3.031 10.482 1.00 29.24 95 CYS C O 1
ATOM 2167 N N . HIS C 1 96 ? 28.607 4.187 12.305 1.00 33.49 96 HIS C N 1
ATOM 2168 C CA . HIS C 1 96 ? 29.355 3.353 13.239 1.00 32.62 96 HIS C CA 1
ATOM 2169 C C . HIS C 1 96 ? 28.615 3.261 14.570 1.00 31.36 96 HIS C C 1
ATOM 2170 O O . HIS C 1 96 ? 27.962 4.214 15.004 1.00 29.21 96 HIS C O 1
ATOM 2177 N N . GLU C 1 97 ? 28.757 2.106 15.226 1.00 30.17 97 GLU C N 1
ATOM 2178 C CA . GLU C 1 97 ? 28.242 1.877 16.571 1.00 25.39 97 GLU C CA 1
ATOM 2179 C C . GLU C 1 97 ? 29.386 1.369 17.433 1.00 31.25 97 GLU C C 1
ATOM 2180 O O . GLU C 1 97 ? 30.110 0.450 17.032 1.00 24.82 97 GLU C O 1
ATOM 2186 N N . ASP C 1 98 ? 29.528 1.952 18.620 1.00 28.35 98 ASP C N 1
ATOM 2187 C CA . ASP C 1 98 ? 30.618 1.630 19.540 1.00 19.74 98 ASP C CA 1
ATOM 2188 C C . ASP C 1 98 ? 30.048 1.062 20.831 1.00 26.44 98 ASP C C 1
ATOM 2189 O O . ASP C 1 98 ? 29.606 1.826 21.707 1.00 28.02 98 ASP C O 1
ATOM 2194 N N . PRO C 1 99 ? 30.003 -0.259 20.990 1.00 28.24 99 PRO C N 1
ATOM 2195 C CA . PRO C 1 99 ? 29.524 -0.833 22.252 1.00 23.54 99 PRO C CA 1
ATOM 2196 C C . PRO C 1 99 ? 30.282 -0.279 23.451 1.00 26.86 99 PRO C C 1
ATOM 2197 O O . PRO C 1 99 ? 31.514 -0.264 23.478 1.00 32.33 99 PRO C O 1
ATOM 2201 N N . TYR C 1 100 ? 29.526 0.195 24.445 1.00 24.87 100 TYR C N 1
ATOM 2202 C CA . TYR C 1 100 ? 30.079 0.762 25.677 1.00 29.11 100 TYR C CA 1
ATOM 2203 C C . TYR C 1 100 ? 30.976 1.969 25.407 1.00 32.57 100 TYR C C 1
ATOM 2204 O O . TYR C 1 100 ? 31.866 2.286 26.198 1.00 36.92 100 TYR C O 1
ATOM 2213 N N . GLY C 1 101 ? 30.754 2.648 24.285 1.00 27.06 101 GLY C N 1
ATOM 2214 C CA . GLY C 1 101 ? 31.511 3.850 23.984 1.00 28.66 101 GLY C CA 1
ATOM 2215 C C . GLY C 1 101 ? 32.989 3.612 23.792 1.00 31.21 101 GLY C C 1
ATOM 2216 O O . GLY C 1 101 ? 33.793 4.515 24.039 1.00 45.62 101 GLY C O 1
ATOM 2217 N N . MET C 1 102 ? 33.373 2.417 23.363 1.00 29.26 102 MET C N 1
ATOM 2218 C CA . MET C 1 102 ? 34.775 2.048 23.217 1.00 34.39 102 MET C CA 1
ATOM 2219 C C . MET C 1 102 ? 35.094 1.881 21.739 1.00 38.26 102 MET C C 1
ATOM 2220 O O . MET C 1 102 ? 34.471 1.065 21.048 1.00 33.63 102 MET C O 1
ATOM 2225 N N . GLU C 1 103 ? 36.083 2.637 21.265 1.00 31.02 103 GLU C N 1
ATOM 2226 C CA . GLU C 1 103 ? 36.379 2.641 19.842 1.00 27.52 103 GLU C CA 1
ATOM 2227 C C . GLU C 1 103 ? 36.872 1.279 19.366 1.00 24.88 103 GLU C C 1
ATOM 2228 O O . GLU C 1 103 ? 36.666 0.922 18.201 1.00 22.12 103 GLU C O 1
ATOM 2234 N N . SER C 1 104 ? 37.484 0.493 20.255 1.00 29.86 104 SER C N 1
ATOM 2235 C CA . SER C 1 104 ? 38.043 -0.801 19.872 1.00 29.29 104 SER C CA 1
ATOM 2236 C C . SER C 1 104 ? 36.978 -1.834 19.519 1.00 24.63 104 SER C C 1
ATOM 2237 O O . SER C 1 104 ? 37.306 -2.837 18.879 1.00 26.56 104 SER C O 1
ATOM 2240 N N . LEU C 1 105 ? 35.730 -1.639 19.942 1.00 21.80 105 LEU C N 1
ATOM 2241 C CA . LEU C 1 105 ? 34.649 -2.566 19.626 1.00 25.18 105 LEU C CA 1
ATOM 2242 C C . LEU C 1 105 ? 33.774 -2.087 18.474 1.00 24.23 105 LEU C C 1
ATOM 2243 O O . LEU C 1 105 ? 32.680 -2.624 18.281 1.00 21.90 105 LEU C O 1
ATOM 2248 N N . ARG C 1 106 ? 34.235 -1.103 17.705 1.00 26.57 106 ARG C N 1
ATOM 2249 C CA . ARG C 1 106 ? 33.386 -0.400 16.751 1.00 19.53 106 ARG C CA 1
ATOM 2250 C C . ARG C 1 106 ? 32.892 -1.303 15.623 1.00 20.32 106 ARG C C 1
ATOM 2251 O O . ARG C 1 106 ? 33.647 -2.096 15.055 1.00 16.83 106 ARG C O 1
ATOM 2259 N N . TYR C 1 107 ? 31.607 -1.166 15.299 1.00 23.82 107 TYR C N 1
ATOM 2260 C CA . TYR C 1 107 ? 31.028 -1.703 14.076 1.00 22.15 107 TYR C CA 1
ATOM 2261 C C . TYR C 1 107 ? 30.952 -0.605 13.020 1.00 27.79 107 TYR C C 1
ATOM 2262 O O . TYR C 1 107 ? 30.726 0.567 13.331 1.00 28.60 107 TYR C O 1
ATOM 2271 N N . TRP C 1 108 ? 31.113 -1.001 11.761 1.00 28.28 108 TRP C N 1
ATOM 2272 C CA . TRP C 1 108 ? 31.057 -0.087 10.631 1.00 24.26 108 TRP C CA 1
ATOM 2273 C C . TRP C 1 108 ? 29.918 -0.478 9.712 1.00 25.79 108 TRP C C 1
ATOM 2274 O O . TRP C 1 108 ? 29.669 -1.666 9.489 1.00 28.86 108 TRP C O 1
ATOM 2285 N N . GLY C 1 109 ? 29.249 0.535 9.160 1.00 29.13 109 GLY C N 1
ATOM 2286 C CA . GLY C 1 109 ? 28.313 0.325 8.080 1.00 24.18 109 GLY C CA 1
ATOM 2287 C C . GLY C 1 109 ? 29.002 0.206 6.741 1.00 20.56 109 GLY C C 1
ATOM 2288 O O . GLY C 1 109 ? 30.193 0.468 6.587 1.00 22.83 109 GLY C O 1
ATOM 2289 N N . GLN C 1 110 ? 28.234 -0.224 5.745 1.00 27.44 110 GLN C N 1
ATOM 2290 C CA . GLN C 1 110 ? 28.812 -0.419 4.426 1.00 34.27 110 GLN C CA 1
ATOM 2291 C C . GLN C 1 110 ? 28.938 0.881 3.650 1.00 33.37 110 GLN C C 1
ATOM 2292 O O . GLN C 1 110 ? 29.694 0.930 2.674 1.00 25.83 110 GLN C O 1
ATOM 2298 N N . GLY C 1 111 ? 28.269 1.941 4.093 1.00 34.32 111 GLY C N 1
ATOM 2299 C CA . GLY C 1 111 ? 28.447 3.251 3.502 1.00 38.15 111 GLY C CA 1
ATOM 2300 C C . GLY C 1 111 ? 27.393 3.603 2.475 1.00 32.64 111 GLY C C 1
ATOM 2301 O O . GLY C 1 111 ? 26.931 2.741 1.721 1.00 35.87 111 GLY C O 1
ATOM 2302 N N . THR C 1 112 ? 26.990 4.866 2.449 1.00 27.54 112 THR C N 1
ATOM 2303 C CA . THR C 1 112 ? 26.028 5.344 1.472 1.00 33.60 112 THR C CA 1
ATOM 2304 C C . THR C 1 112 ? 26.538 6.653 0.883 1.00 45.82 112 THR C C 1
ATOM 2305 O O . THR C 1 112 ? 27.053 7.512 1.608 1.00 48.04 112 THR C O 1
ATOM 2309 N N . GLN C 1 113 ? 26.406 6.787 -0.436 1.00 34.86 113 GLN C N 1
ATOM 2310 C CA . GLN C 1 113 ? 26.997 7.904 -1.165 1.00 35.03 113 GLN C CA 1
ATOM 2311 C C . GLN C 1 113 ? 26.114 9.148 -1.158 1.00 36.88 113 GLN C C 1
ATOM 2312 O O . GLN C 1 113 ? 24.892 9.071 -1.309 1.00 31.96 113 GLN C O 1
ATOM 2318 N N . VAL C 1 114 ? 26.759 10.304 -1.009 1.00 36.65 114 VAL C N 1
ATOM 2319 C CA . VAL C 1 114 ? 26.130 11.611 -1.150 1.00 37.60 114 VAL C CA 1
ATOM 2320 C C . VAL C 1 114 ? 26.871 12.374 -2.236 1.00 35.26 114 VAL C C 1
ATOM 2321 O O . VAL C 1 114 ? 28.104 12.328 -2.305 1.00 35.57 114 VAL C O 1
ATOM 2325 N N . THR C 1 115 ? 26.118 13.063 -3.091 1.00 35.33 115 THR C N 1
ATOM 2326 C CA . THR C 1 115 ? 26.691 13.812 -4.203 1.00 33.39 115 THR C CA 1
ATOM 2327 C C . THR C 1 115 ? 26.065 15.195 -4.233 1.00 38.44 115 THR C C 1
ATOM 2328 O O . THR C 1 115 ? 24.839 15.325 -4.324 1.00 38.18 115 THR C O 1
ATOM 2332 N N . VAL C 1 116 ? 26.914 16.216 -4.202 1.00 34.27 116 VAL C N 1
ATOM 2333 C CA . VAL C 1 116 ? 26.492 17.611 -4.246 1.00 34.40 116 VAL C CA 1
ATOM 2334 C C . VAL C 1 116 ? 26.711 18.114 -5.667 1.00 45.67 116 VAL C C 1
ATOM 2335 O O . VAL C 1 116 ? 27.852 18.310 -6.102 1.00 42.73 116 VAL C O 1
ATOM 2339 N N . SER C 1 117 ? 25.618 18.326 -6.391 1.00 48.57 117 SER C N 1
ATOM 2340 C CA . SER C 1 117 ? 25.693 18.861 -7.741 1.00 47.46 117 SER C CA 1
ATOM 2341 C C . SER C 1 117 ? 26.209 20.298 -7.711 1.00 40.83 117 SER C C 1
ATOM 2342 O O . SER C 1 117 ? 26.294 20.960 -8.745 1.00 42.92 117 SER C O 1
ATOM 2345 N N . PRO D 2 14 ? 38.415 -27.630 18.540 1.00 21.15 633 PRO D N 1
ATOM 2346 C CA . PRO D 2 14 ? 38.663 -26.495 19.426 1.00 21.81 633 PRO D CA 1
ATOM 2347 C C . PRO D 2 14 ? 40.126 -26.067 19.344 1.00 29.90 633 PRO D C 1
ATOM 2348 O O . PRO D 2 14 ? 40.999 -26.937 19.336 1.00 37.75 633 PRO D O 1
ATOM 2352 N N . GLN D 2 15 ? 40.386 -24.758 19.300 1.00 28.01 634 GLN D N 1
ATOM 2353 C CA . GLN D 2 15 ? 41.722 -24.218 19.063 1.00 33.14 634 GLN D CA 1
ATOM 2354 C C . GLN D 2 15 ? 42.108 -23.184 20.114 1.00 26.58 634 GLN D C 1
ATOM 2355 O O . GLN D 2 15 ? 41.269 -22.396 20.564 1.00 22.89 634 GLN D O 1
ATOM 2361 N N . ARG D 2 16 ? 43.366 -23.229 20.547 1.00 25.22 635 ARG D N 1
ATOM 2362 C CA . ARG D 2 16 ? 43.941 -22.102 21.276 1.00 23.31 635 ARG D CA 1
ATOM 2363 C C . ARG D 2 16 ? 44.117 -20.932 20.315 1.00 26.42 635 ARG D C 1
ATOM 2364 O O . ARG D 2 16 ? 44.733 -21.081 19.252 1.00 24.14 635 ARG D O 1
ATOM 2372 N N . VAL D 2 17 ? 43.548 -19.783 20.671 1.00 21.66 636 VAL D N 1
ATOM 2373 C CA . VAL D 2 17 ? 43.586 -18.585 19.844 1.00 21.99 636 VAL D CA 1
ATOM 2374 C C . VAL D 2 17 ? 44.147 -17.437 20.670 1.00 21.65 636 VAL D C 1
ATOM 2375 O O . VAL D 2 17 ? 43.841 -17.311 21.861 1.00 24.47 636 VAL D O 1
ATOM 2379 N N . VAL D 2 18 ? 44.950 -16.590 20.028 1.00 25.77 637 VAL D N 1
ATOM 2380 C CA . VAL D 2 18 ? 45.534 -15.406 20.653 1.00 29.97 637 VAL D CA 1
ATOM 2381 C C . VAL D 2 18 ? 45.103 -14.163 19.884 1.00 32.67 637 VAL D C 1
ATOM 2382 O O . VAL D 2 18 ? 45.264 -14.097 18.659 1.00 38.43 637 VAL D O 1
ATOM 2386 N N . THR D 2 19 ? 44.587 -13.167 20.609 1.00 28.89 638 THR D N 1
ATOM 2387 C CA . THR D 2 19 ? 44.013 -11.976 19.992 1.00 37.35 638 THR D CA 1
ATOM 2388 C C . THR D 2 19 ? 45.063 -10.897 19.730 1.00 34.82 638 THR D C 1
ATOM 2389 O O . THR D 2 19 ? 46.221 -10.985 20.142 1.00 26.53 638 THR D O 1
ATOM 2393 N N . LYS D 2 20 ? 44.606 -9.850 19.039 1.00 41.05 639 LYS D N 1
ATOM 2394 C CA . LYS D 2 20 ? 45.476 -8.769 18.588 1.00 40.10 639 LYS D CA 1
ATOM 2395 C C . LYS D 2 20 ? 46.206 -8.113 19.752 1.00 35.75 639 LYS D C 1
ATOM 2396 O O . LYS D 2 20 ? 47.314 -7.593 19.577 1.00 39.83 639 LYS D O 1
ATOM 2402 N N . LYS D 2 21 ? 45.599 -8.116 20.938 1.00 30.13 640 LYS D N 1
ATOM 2403 C CA . LYS D 2 21 ? 46.168 -7.505 22.129 1.00 25.13 640 LYS D CA 1
ATOM 2404 C C . LYS D 2 21 ? 46.730 -8.534 23.102 1.00 27.95 640 LYS D C 1
ATOM 2405 O O . LYS D 2 21 ? 46.988 -8.200 24.265 1.00 23.18 640 LYS D O 1
ATOM 2411 N N . GLY D 2 22 ? 46.901 -9.780 22.668 1.00 30.53 641 GLY D N 1
ATOM 2412 C CA . GLY D 2 22 ? 47.520 -10.787 23.506 1.00 30.21 641 GLY D CA 1
ATOM 2413 C C . GLY D 2 22 ? 46.598 -11.499 24.469 1.00 33.93 641 GLY D C 1
ATOM 2414 O O . GLY D 2 22 ? 47.072 -12.013 25.491 1.00 28.88 641 GLY D O 1
ATOM 2415 N N . ARG D 2 23 ? 45.296 -11.526 24.195 1.00 32.43 642 ARG D N 1
ATOM 2416 C CA . ARG D 2 23 ? 44.374 -12.356 24.950 1.00 28.24 642 ARG D CA 1
ATOM 2417 C C . ARG D 2 23 ? 44.469 -13.780 24.415 1.00 27.95 642 ARG D C 1
ATOM 2418 O O . ARG D 2 23 ? 44.663 -13.993 23.216 1.00 27.65 642 ARG D O 1
ATOM 2426 N N . THR D 2 24 ? 44.336 -14.757 25.304 1.00 26.39 643 THR D N 1
ATOM 2427 C CA . THR D 2 24 ? 44.373 -16.169 24.937 1.00 31.47 643 THR D CA 1
ATOM 2428 C C . THR D 2 24 ? 43.051 -16.805 25.332 1.00 33.73 643 THR D C 1
ATOM 2429 O O . THR D 2 24 ? 42.562 -16.582 26.445 1.00 44.01 643 THR D O 1
ATOM 2433 N N . PHE D 2 25 ? 42.470 -17.592 24.426 1.00 29.29 644 PHE D N 1
ATOM 2434 C CA . PHE D 2 25 ? 41.209 -18.262 24.712 1.00 29.84 644 PHE D CA 1
ATOM 2435 C C . PHE D 2 25 ? 41.195 -19.642 24.067 1.00 29.59 644 PHE D C 1
ATOM 2436 O O . PHE D 2 25 ? 42.018 -19.961 23.204 1.00 26.82 644 PHE D O 1
ATOM 2444 N N . LEU D 2 26 ? 40.170 -20.402 24.432 1.00 29.03 645 LEU D N 1
ATOM 2445 C CA . LEU D 2 26 ? 39.894 -21.698 23.856 1.00 19.76 645 LEU D CA 1
ATOM 2446 C C . LEU D 2 26 ? 38.682 -21.383 22.999 1.00 21.99 645 LEU D C 1
ATOM 2447 O O . LEU D 2 26 ? 37.611 -21.120 23.521 1.00 21.14 645 LEU D O 1
ATOM 2452 N N . TYR D 2 27 ? 38.862 -21.366 21.685 1.00 23.59 646 TYR D N 1
ATOM 2453 C CA . TYR D 2 27 ? 37.781 -21.034 20.766 1.00 19.78 646 TYR D CA 1
ATOM 2454 C C . TYR D 2 27 ? 37.077 -22.267 20.228 1.00 30.06 646 TYR D C 1
ATOM 2455 O O . TYR D 2 27 ? 37.687 -23.089 19.560 1.00 29.69 646 TYR D O 1
ATOM 2464 N N . PRO D 2 28 ? 35.790 -22.396 20.526 1.00 30.63 647 PRO D N 1
ATOM 2465 C CA . PRO D 2 28 ? 34.976 -21.269 20.962 1.00 23.49 647 PRO D CA 1
ATOM 2466 C C . PRO D 2 28 ? 34.383 -21.499 22.341 1.00 24.39 647 PRO D C 1
ATOM 2467 O O . PRO D 2 28 ? 33.464 -20.794 22.729 1.00 25.36 647 PRO D O 1
ATOM 2471 N N . ASN D 2 29 ? 34.910 -22.470 23.072 1.00 23.35 648 ASN D N 1
ATOM 2472 C CA . ASN D 2 29 ? 34.400 -22.808 24.391 1.00 23.16 648 ASN D CA 1
ATOM 2473 C C . ASN D 2 29 ? 34.415 -21.657 25.382 1.00 22.70 648 ASN D C 1
ATOM 2474 O O . ASN D 2 29 ? 33.495 -21.519 26.178 1.00 29.50 648 ASN D O 1
ATOM 2479 N N . ASP D 2 30 ? 35.453 -20.832 25.342 1.00 21.13 649 ASP D N 1
ATOM 2480 C CA . ASP D 2 30 ? 35.524 -19.691 26.244 1.00 23.03 649 ASP D CA 1
ATOM 2481 C C . ASP D 2 30 ? 34.475 -18.638 25.930 1.00 15.14 649 ASP D C 1
ATOM 2482 O O . ASP D 2 30 ? 34.290 -17.729 26.739 1.00 25.16 649 ASP D O 1
ATOM 2487 N N . LEU D 2 31 ? 33.770 -18.748 24.807 1.00 14.47 650 LEU D N 1
ATOM 2488 C CA . LEU D 2 31 ? 32.722 -17.804 24.447 1.00 19.52 650 LEU D CA 1
ATOM 2489 C C . LEU D 2 31 ? 31.314 -18.363 24.593 1.00 23.51 650 LEU D C 1
ATOM 2490 O O . LEU D 2 31 ? 30.356 -17.668 24.245 1.00 21.92 650 LEU D O 1
ATOM 2495 N N . LEU D 2 32 ? 31.158 -19.588 25.095 1.00 23.37 651 LEU D N 1
ATOM 2496 C CA . LEU D 2 32 ? 29.858 -20.239 25.204 1.00 18.49 651 LEU D CA 1
ATOM 2497 C C . LEU D 2 32 ? 29.396 -20.353 26.654 1.00 20.36 651 LEU D C 1
ATOM 2498 O O . LEU D 2 32 ? 28.656 -21.273 27.006 1.00 24.30 651 LEU D O 1
ATOM 2503 N N . GLN D 2 33 ? 29.853 -19.451 27.514 1.00 21.29 652 GLN D N 1
ATOM 2504 C CA . GLN D 2 33 ? 29.581 -19.557 28.936 1.00 17.99 652 GLN D CA 1
ATOM 2505 C C . GLN D 2 33 ? 28.691 -18.404 29.371 1.00 15.90 652 GLN D C 1
ATOM 2506 O O . GLN D 2 33 ? 28.547 -17.400 28.669 1.00 17.84 652 GLN D O 1
ATOM 2512 N N . THR D 2 34 ? 28.102 -18.549 30.557 1.00 15.83 653 THR D N 1
ATOM 2513 C CA . THR D 2 34 ? 27.248 -17.483 31.070 1.00 24.89 653 THR D CA 1
ATOM 2514 C C . THR D 2 34 ? 28.055 -16.248 31.450 1.00 16.15 653 THR D C 1
ATOM 2515 O O . THR D 2 34 ? 27.550 -15.124 31.360 1.00 17.71 653 THR D O 1
ATOM 2519 N N . ASN D 2 35 ? 29.294 -16.428 31.824 1.00 17.67 654 ASN D N 1
ATOM 2520 C CA . ASN D 2 35 ? 30.136 -15.307 32.183 1.00 23.67 654 ASN D CA 1
ATOM 2521 C C . ASN D 2 35 ? 31.154 -15.039 31.082 1.00 20.08 654 ASN D C 1
ATOM 2522 O O . ASN D 2 35 ? 31.631 -15.971 30.424 1.00 23.60 654 ASN D O 1
ATOM 2527 N N . PRO D 2 36 ? 31.511 -13.773 30.858 1.00 17.25 655 PRO D N 1
ATOM 2528 C CA . PRO D 2 36 ? 32.566 -13.482 29.893 1.00 17.54 655 PRO D CA 1
ATOM 2529 C C . PRO D 2 36 ? 33.893 -14.020 30.384 1.00 16.87 655 PRO D C 1
ATOM 2530 O O . PRO D 2 36 ? 34.111 -14.167 31.599 1.00 20.64 655 PRO D O 1
ATOM 2534 N N . PRO D 2 37 ? 34.817 -14.325 29.483 1.00 17.32 656 PRO D N 1
ATOM 2535 C CA . PRO D 2 37 ? 36.175 -14.665 29.920 1.00 16.86 656 PRO D CA 1
ATOM 2536 C C . PRO D 2 37 ? 36.732 -13.581 30.833 1.00 17.51 656 PRO D C 1
ATOM 2537 O O . PRO D 2 37 ? 36.667 -12.390 30.526 1.00 20.77 656 PRO D O 1
ATOM 2541 N N . GLU D 2 38 ? 37.282 -14.002 31.974 1.00 17.88 657 GLU D N 1
ATOM 2542 C CA . GLU D 2 38 ? 37.664 -13.044 33.010 1.00 18.65 657 GLU D CA 1
ATOM 2543 C C . GLU D 2 38 ? 38.679 -12.029 32.513 1.00 23.70 657 GLU D C 1
ATOM 2544 O O . GLU D 2 38 ? 38.656 -10.874 32.949 1.00 26.55 657 GLU D O 1
ATOM 2550 N N . SER D 2 39 ? 39.542 -12.424 31.576 1.00 23.99 658 SER D N 1
ATOM 2551 C CA . SER D 2 39 ? 40.541 -11.509 31.034 1.00 22.63 658 SER D CA 1
ATOM 2552 C C . SER D 2 39 ? 39.891 -10.240 30.503 1.00 26.26 658 SER D C 1
ATOM 2553 O O . SER D 2 39 ? 40.445 -9.138 30.629 1.00 23.47 658 SER D O 1
ATOM 2556 N N . LEU D 2 40 ? 38.717 -10.383 29.890 1.00 21.31 659 LEU D N 1
ATOM 2557 C CA . LEU D 2 40 ? 38.019 -9.239 29.321 1.00 21.50 659 LEU D CA 1
ATOM 2558 C C . LEU D 2 40 ? 37.589 -8.270 30.411 1.00 17.67 659 LEU D C 1
ATOM 2559 O O . LEU D 2 40 ? 37.597 -7.050 30.209 1.00 19.18 659 LEU D O 1
ATOM 2564 N N . ILE D 2 41 ? 37.173 -8.797 31.561 1.00 20.93 660 ILE D N 1
ATOM 2565 C CA . ILE D 2 41 ? 36.776 -7.938 32.673 1.00 23.16 660 ILE D CA 1
ATOM 2566 C C . ILE D 2 41 ? 37.988 -7.190 33.227 1.00 25.67 660 ILE D C 1
ATOM 2567 O O . ILE D 2 41 ? 37.961 -5.959 33.373 1.00 22.66 660 ILE D O 1
ATOM 2572 N N . THR D 2 42 ? 39.087 -7.913 33.496 1.00 22.95 661 THR D N 1
ATOM 2573 C CA . THR D 2 42 ? 40.289 -7.261 34.016 1.00 27.17 661 THR D CA 1
ATOM 2574 C C . THR D 2 42 ? 40.798 -6.211 33.042 1.00 26.56 661 THR D C 1
ATOM 2575 O O . THR D 2 42 ? 41.290 -5.157 33.459 1.00 28.28 661 THR D O 1
ATOM 2579 N N . ALA D 2 43 ? 40.699 -6.486 31.738 1.00 21.91 662 ALA D N 1
ATOM 2580 C CA . ALA D 2 43 ? 41.144 -5.514 30.746 1.00 24.17 662 ALA D CA 1
ATOM 2581 C C . ALA D 2 43 ? 40.331 -4.234 30.857 1.00 29.65 662 ALA D C 1
ATOM 2582 O O . ALA D 2 43 ? 40.889 -3.132 30.884 1.00 33.34 662 ALA D O 1
ATOM 2584 N N . LEU D 2 44 ? 39.005 -4.356 30.959 1.00 26.73 663 LEU D N 1
ATOM 2585 C CA . LEU D 2 44 ? 38.180 -3.160 31.088 1.00 26.85 663 LEU D CA 1
ATOM 2586 C C . LEU D 2 44 ? 38.489 -2.423 32.381 1.00 30.18 663 LEU D C 1
ATOM 2587 O O . LEU D 2 44 ? 38.454 -1.187 32.424 1.00 32.18 663 LEU D O 1
ATOM 2592 N N . VAL D 2 45 ? 38.785 -3.165 33.448 1.00 31.37 664 VAL D N 1
ATOM 2593 C CA . VAL D 2 45 ? 39.082 -2.542 34.733 1.00 31.74 664 VAL D CA 1
ATOM 2594 C C . VAL D 2 45 ? 40.479 -1.944 34.729 1.00 33.54 664 VAL D C 1
ATOM 2595 O O . VAL D 2 45 ? 40.678 -0.797 35.139 1.00 39.66 664 VAL D O 1
ATOM 2599 N N . GLU D 2 46 ? 41.469 -2.716 34.287 1.00 30.75 665 GLU D N 1
ATOM 2600 C CA . GLU D 2 46 ? 42.863 -2.315 34.424 1.00 30.98 665 GLU D CA 1
ATOM 2601 C C . GLU D 2 46 ? 43.405 -1.613 33.186 1.00 30.68 665 GLU D C 1
ATOM 2602 O O . GLU D 2 46 ? 44.104 -0.604 33.315 1.00 36.02 665 GLU D O 1
ATOM 2608 N N . GLU D 2 47 ? 43.102 -2.107 31.985 1.00 31.74 666 GLU D N 1
ATOM 2609 C CA . GLU D 2 47 ? 43.594 -1.443 30.781 1.00 29.42 666 GLU D CA 1
ATOM 2610 C C . GLU D 2 47 ? 42.775 -0.191 30.478 1.00 34.96 666 GLU D C 1
ATOM 2611 O O . GLU D 2 47 ? 43.320 0.912 30.369 1.00 42.97 666 GLU D O 1
ATOM 2617 N N . TYR D 2 48 ? 41.456 -0.344 30.349 1.00 33.07 667 TYR D N 1
ATOM 2618 C CA . TYR D 2 48 ? 40.588 0.772 30.001 1.00 29.68 667 TYR D CA 1
ATOM 2619 C C . TYR D 2 48 ? 40.243 1.648 31.198 1.00 35.06 667 TYR D C 1
ATOM 2620 O O . TYR D 2 48 ? 39.712 2.749 31.010 1.00 34.95 667 TYR D O 1
ATOM 2629 N N . GLN D 2 49 ? 40.520 1.182 32.413 1.00 33.11 668 GLN D N 1
ATOM 2630 C CA . GLN D 2 49 ? 40.177 1.905 33.634 1.00 35.44 668 GLN D CA 1
ATOM 2631 C C . GLN D 2 49 ? 38.703 2.303 33.617 1.00 36.01 668 GLN D C 1
ATOM 2632 O O . GLN D 2 49 ? 38.333 3.441 33.918 1.00 31.40 668 GLN D O 1
ATOM 2638 N N . ASN D 2 50 ? 37.845 1.344 33.279 1.00 30.72 669 ASN D N 1
ATOM 2639 C CA . ASN D 2 50 ? 36.417 1.603 33.111 1.00 33.90 669 ASN D CA 1
ATOM 2640 C C . ASN D 2 50 ? 35.600 0.528 33.811 1.00 26.96 669 ASN D C 1
ATOM 2641 O O . ASN D 2 50 ? 34.984 -0.327 33.160 1.00 20.58 669 ASN D O 1
ATOM 2646 N N . PRO D 2 51 ? 35.554 0.554 35.145 1.00 29.78 670 PRO D N 1
ATOM 2647 C CA . PRO D 2 51 ? 34.773 -0.471 35.856 1.00 29.58 670 PRO D CA 1
ATOM 2648 C C . PRO D 2 51 ? 33.296 -0.442 35.509 1.00 25.76 670 PRO D C 1
ATOM 2649 O O . PRO D 2 51 ? 32.640 -1.488 35.556 1.00 25.86 670 PRO D O 1
ATOM 2653 N N . VAL D 2 52 ? 32.752 0.722 35.151 1.00 29.07 671 VAL D N 1
ATOM 2654 C CA . VAL D 2 52 ? 31.340 0.795 34.780 1.00 32.58 671 VAL D CA 1
ATOM 2655 C C . VAL D 2 52 ? 31.094 -0.011 33.511 1.00 28.54 671 VAL D C 1
ATOM 2656 O O . VAL D 2 52 ? 30.143 -0.798 33.423 1.00 29.28 671 VAL D O 1
ATOM 2660 N N . SER D 2 53 ? 31.939 0.190 32.500 1.00 25.97 672 SER D N 1
ATOM 2661 C CA . SER D 2 53 ? 31.843 -0.618 31.290 1.00 28.39 672 SER D CA 1
ATOM 2662 C C . SER D 2 53 ? 31.986 -2.102 31.608 1.00 30.01 672 SER D C 1
ATOM 2663 O O . SER D 2 53 ? 31.232 -2.932 31.087 1.00 27.22 672 SER D O 1
ATOM 2666 N N . ALA D 2 54 ? 32.932 -2.453 32.481 1.00 26.91 673 ALA D N 1
ATOM 2667 C CA . ALA D 2 54 ? 33.101 -3.853 32.850 1.00 21.20 673 ALA D CA 1
ATOM 2668 C C . ALA D 2 54 ? 31.812 -4.405 33.442 1.00 23.43 673 ALA D C 1
ATOM 2669 O O . ALA D 2 54 ? 31.371 -5.501 33.079 1.00 24.17 673 ALA D O 1
ATOM 2671 N N . LYS D 2 55 ? 31.178 -3.648 34.343 1.00 24.91 674 LYS D N 1
ATOM 2672 C CA . LYS D 2 55 ? 29.927 -4.116 34.934 1.00 25.62 674 LYS D CA 1
ATOM 2673 C C . LYS D 2 55 ? 28.856 -4.324 33.875 1.00 22.73 674 LYS D C 1
ATOM 2674 O O . LYS D 2 55 ? 28.050 -5.255 33.990 1.00 29.80 674 LYS D O 1
ATOM 2680 N N . GLU D 2 56 ? 28.847 -3.501 32.823 1.00 21.94 675 GLU D N 1
ATOM 2681 C CA . GLU D 2 56 ? 27.807 -3.644 31.805 1.00 27.81 675 GLU D CA 1
ATOM 2682 C C . GLU D 2 56 ? 28.031 -4.858 30.910 1.00 23.56 675 GLU D C 1
ATOM 2683 O O . GLU D 2 56 ? 27.061 -5.486 30.472 1.00 25.65 675 GLU D O 1
ATOM 2689 N N . LEU D 2 57 ? 29.285 -5.202 30.623 1.00 24.90 676 LEU D N 1
ATOM 2690 C CA . LEU D 2 57 ? 29.548 -6.409 29.845 1.00 20.68 676 LEU D CA 1
ATOM 2691 C C . LEU D 2 57 ? 29.123 -7.656 30.616 1.00 23.03 676 LEU D C 1
ATOM 2692 O O . LEU D 2 57 ? 28.570 -8.596 30.030 1.00 24.99 676 LEU D O 1
ATOM 2697 N N . GLN D 2 58 ? 29.381 -7.686 31.928 1.00 19.78 677 GLN D N 1
ATOM 2698 C CA . GLN D 2 58 ? 28.974 -8.827 32.743 1.00 19.13 677 GLN D CA 1
ATOM 2699 C C . GLN D 2 58 ? 27.465 -9.019 32.714 1.00 21.07 677 GLN D C 1
ATOM 2700 O O . GLN D 2 58 ? 26.981 -10.147 32.856 1.00 23.67 677 GLN D O 1
ATOM 2706 N N . ALA D 2 59 ? 26.708 -7.940 32.531 1.00 24.51 678 ALA D N 1
ATOM 2707 C CA . ALA D 2 59 ? 25.250 -8.029 32.509 1.00 20.67 678 ALA D CA 1
ATOM 2708 C C . ALA D 2 59 ? 24.699 -8.395 31.133 1.00 23.23 678 ALA D C 1
ATOM 2709 O O . ALA D 2 59 ? 23.678 -9.087 31.042 1.00 32.73 678 ALA D O 1
ATOM 2711 N N . ASP D 2 60 ? 25.330 -7.917 30.057 1.00 13.98 679 ASP D N 1
ATOM 2712 C CA . ASP D 2 60 ? 24.849 -8.220 28.715 1.00 18.76 679 ASP D CA 1
ATOM 2713 C C . ASP D 2 60 ? 25.216 -9.624 28.266 1.00 22.81 679 ASP D C 1
ATOM 2714 O O . ASP D 2 60 ? 24.519 -10.198 27.421 1.00 21.49 679 ASP D O 1
ATOM 2719 N N . TRP D 2 61 ? 26.301 -10.180 28.796 1.00 22.93 680 TRP D N 1
ATOM 2720 C CA . TRP D 2 61 ? 26.861 -11.407 28.233 1.00 21.23 680 TRP D CA 1
ATOM 2721 C C . TRP D 2 61 ? 25.844 -12.531 28.140 1.00 15.30 680 TRP D C 1
ATOM 2722 O O . TRP D 2 61 ? 25.705 -13.116 27.056 1.00 16.59 680 TRP D O 1
ATOM 2733 N N . PRO D 2 62 ? 25.107 -12.875 29.196 1.00 13.39 681 PRO D N 1
ATOM 2734 C CA . PRO D 2 62 ? 24.172 -14.008 29.092 1.00 17.66 681 PRO D CA 1
ATOM 2735 C C . PRO D 2 62 ? 23.153 -13.880 27.970 1.00 20.36 681 PRO D C 1
ATOM 2736 O O . PRO D 2 62 ? 22.688 -14.902 27.450 1.00 18.58 681 PRO D O 1
ATOM 2740 N N . ASP D 2 63 ? 22.770 -12.661 27.594 1.00 22.31 682 ASP D N 1
ATOM 2741 C CA . ASP D 2 63 ? 21.794 -12.450 26.533 1.00 23.07 682 ASP D CA 1
ATOM 2742 C C . ASP D 2 63 ? 22.441 -12.151 25.188 1.00 17.74 682 ASP D C 1
ATOM 2743 O O . ASP D 2 63 ? 21.727 -11.915 24.209 1.00 12.85 682 ASP D O 1
ATOM 2748 N N . MET D 2 64 ? 23.769 -12.120 25.129 1.00 23.09 683 MET D N 1
ATOM 2749 C CA . MET D 2 64 ? 24.482 -11.787 23.903 1.00 20.42 683 MET D CA 1
ATOM 2750 C C . MET D 2 64 ? 24.600 -13.006 23.002 1.00 16.55 683 MET D C 1
ATOM 2751 O O . MET D 2 64 ? 24.909 -14.110 23.459 1.00 16.78 683 MET D O 1
ATOM 2756 N N . SER D 2 65 ? 24.334 -12.799 21.716 1.00 19.28 684 SER D N 1
ATOM 2757 C CA . SER D 2 65 ? 24.541 -13.843 20.726 1.00 21.31 684 SER D CA 1
ATOM 2758 C C . SER D 2 65 ? 26.036 -14.112 20.552 1.00 25.62 684 SER D C 1
ATOM 2759 O O . SER D 2 65 ? 26.896 -13.354 21.013 1.00 20.21 684 SER D O 1
ATOM 2762 N N . PHE D 2 66 ? 26.345 -15.217 19.872 1.00 24.57 685 PHE D N 1
ATOM 2763 C CA . PHE D 2 66 ? 27.733 -15.651 19.784 1.00 20.97 685 PHE D CA 1
ATOM 2764 C C . PHE D 2 66 ? 28.587 -14.658 19.009 1.00 20.62 685 PHE D C 1
ATOM 2765 O O . PHE D 2 66 ? 29.680 -14.288 19.456 1.00 18.94 685 PHE D O 1
ATOM 2773 N N . ASP D 2 67 ? 28.092 -14.181 17.866 1.00 20.89 686 ASP D N 1
ATOM 2774 C CA . ASP D 2 67 ? 28.884 -13.252 17.062 1.00 28.75 686 ASP D CA 1
ATOM 2775 C C . ASP D 2 67 ? 29.345 -12.060 17.886 1.00 21.75 686 ASP D C 1
ATOM 2776 O O . ASP D 2 67 ? 30.505 -11.643 17.801 1.00 17.54 686 ASP D O 1
ATOM 2781 N N . GLU D 2 68 ? 28.464 -11.540 18.728 1.00 18.69 687 GLU D N 1
ATOM 2782 C CA . GLU D 2 68 ? 28.801 -10.367 19.517 1.00 17.53 687 GLU D CA 1
ATOM 2783 C C . GLU D 2 68 ? 29.800 -10.721 20.609 1.00 22.80 687 GLU D C 1
ATOM 2784 O O . GLU D 2 68 ? 30.682 -9.916 20.932 1.00 28.98 687 GLU D O 1
ATOM 2790 N N . ARG D 2 69 ? 29.688 -11.922 21.186 1.00 17.38 688 ARG D N 1
ATOM 2791 C CA . ARG D 2 69 ? 30.730 -12.394 22.092 1.00 19.82 688 ARG D CA 1
ATOM 2792 C C . ARG D 2 69 ? 32.073 -12.479 21.372 1.00 23.85 688 ARG D C 1
ATOM 2793 O O . ARG D 2 69 ? 33.099 -12.036 21.902 1.00 23.52 688 ARG D O 1
ATOM 2801 N N . ARG D 2 70 ? 32.085 -13.016 20.146 1.00 18.91 689 ARG D N 1
ATOM 2802 C CA . ARG D 2 70 ? 33.334 -13.086 19.397 1.00 17.18 689 ARG D CA 1
ATOM 2803 C C . ARG D 2 70 ? 33.851 -11.696 19.084 1.00 21.07 689 ARG D C 1
ATOM 2804 O O . ARG D 2 70 ? 35.041 -11.413 19.252 1.00 21.91 689 ARG D O 1
ATOM 2812 N N . HIS D 2 71 ? 32.963 -10.803 18.660 1.00 21.20 690 HIS D N 1
ATOM 2813 C CA . HIS D 2 71 ? 33.368 -9.439 18.351 1.00 19.40 690 HIS D CA 1
ATOM 2814 C C . HIS D 2 71 ? 34.100 -8.804 19.528 1.00 20.73 690 HIS D C 1
ATOM 2815 O O . HIS D 2 71 ? 35.160 -8.193 19.362 1.00 23.44 690 HIS D O 1
ATOM 2822 N N . VAL D 2 72 ? 33.545 -8.937 20.730 1.00 19.45 691 VAL D N 1
ATOM 2823 C CA . VAL D 2 72 ? 34.181 -8.356 21.909 1.00 22.97 691 VAL D CA 1
ATOM 2824 C C . VAL D 2 72 ? 35.513 -9.037 22.199 1.00 23.24 691 VAL D C 1
ATOM 2825 O O . VAL D 2 72 ? 36.525 -8.376 22.454 1.00 23.72 691 VAL D O 1
ATOM 2829 N N . ALA D 2 73 ? 35.528 -10.371 22.199 1.00 19.74 692 ALA D N 1
ATOM 2830 C CA . ALA D 2 73 ? 36.727 -11.095 22.616 1.00 29.35 692 ALA D CA 1
ATOM 2831 C C . ALA D 2 73 ? 37.915 -10.813 21.701 1.00 18.82 692 ALA D C 1
ATOM 2832 O O . ALA D 2 73 ? 39.053 -10.699 22.167 1.00 29.57 692 ALA D O 1
ATOM 2834 N N . MET D 2 74 ? 37.675 -10.700 20.400 1.00 14.77 693 MET D N 1
ATOM 2835 C CA . MET D 2 74 ? 38.755 -10.535 19.441 1.00 22.10 693 MET D CA 1
ATOM 2836 C C . MET D 2 74 ? 39.277 -9.108 19.364 1.00 28.41 693 MET D C 1
ATOM 2837 O O . MET D 2 74 ? 40.412 -8.899 18.919 1.00 28.18 693 MET D O 1
ATOM 2842 N N . ASN D 2 75 ? 38.471 -8.127 19.754 1.00 19.07 694 ASN D N 1
ATOM 2843 C CA . ASN D 2 75 ? 38.787 -6.732 19.514 1.00 19.94 694 ASN D CA 1
ATOM 2844 C C . ASN D 2 75 ? 39.016 -5.914 20.775 1.00 19.62 694 ASN D C 1
ATOM 2845 O O . ASN D 2 75 ? 39.363 -4.734 20.667 1.00 23.54 694 ASN D O 1
ATOM 2850 N N . LEU D 2 76 ? 38.871 -6.502 21.957 1.00 21.13 695 LEU D N 1
ATOM 2851 C CA . LEU D 2 76 ? 38.989 -5.744 23.196 1.00 21.06 695 LEU D CA 1
ATOM 2852 C C . LEU D 2 76 ? 40.416 -5.736 23.708 1.00 30.35 695 LEU D C 1
ATOM 2853 O O . LEU D 2 76 ? 40.859 -4.718 24.232 1.00 29.70 695 LEU D O 1
ATOM 2859 N N . LYS E 1 1 ? 5.546 17.350 52.630 1.00 40.60 1 LYS E N 1
ATOM 2860 C CA . LYS E 1 1 ? 5.797 15.965 52.149 1.00 45.67 1 LYS E CA 1
ATOM 2861 C C . LYS E 1 1 ? 4.792 15.036 52.833 1.00 47.50 1 LYS E C 1
ATOM 2862 O O . LYS E 1 1 ? 4.554 15.144 54.037 1.00 50.13 1 LYS E O 1
ATOM 2868 N N . VAL E 1 2 ? 4.186 14.142 52.062 1.00 34.88 2 VAL E N 1
ATOM 2869 C CA . VAL E 1 2 ? 3.260 13.159 52.613 1.00 33.16 2 VAL E CA 1
ATOM 2870 C C . VAL E 1 2 ? 4.044 11.977 53.167 1.00 40.75 2 VAL E C 1
ATOM 2871 O O . VAL E 1 2 ? 4.808 11.333 52.441 1.00 45.53 2 VAL E O 1
ATOM 2875 N N . GLN E 1 3 ? 3.855 11.694 54.454 1.00 40.96 3 GLN E N 1
ATOM 2876 C CA . GLN E 1 3 ? 4.369 10.492 55.102 1.00 40.69 3 GLN E CA 1
ATOM 2877 C C . GLN E 1 3 ? 3.245 9.681 55.733 1.00 44.32 3 GLN E C 1
ATOM 2878 O O . GLN E 1 3 ? 2.258 10.228 56.230 1.00 40.03 3 GLN E O 1
ATOM 2884 N N . LEU E 1 4 ? 3.397 8.362 55.687 1.00 36.00 4 LEU E N 1
ATOM 2885 C CA . LEU E 1 4 ? 2.433 7.449 56.285 1.00 43.60 4 LEU E CA 1
ATOM 2886 C C . LEU E 1 4 ? 3.075 6.814 57.507 1.00 47.93 4 LEU E C 1
ATOM 2887 O O . LEU E 1 4 ? 4.055 6.072 57.381 1.00 62.05 4 LEU E O 1
ATOM 2892 N N . GLN E 1 5 ? 2.509 7.080 58.678 1.00 49.44 5 GLN E N 1
ATOM 2893 C CA . GLN E 1 5 ? 3.024 6.530 59.921 1.00 50.94 5 GLN E CA 1
ATOM 2894 C C . GLN E 1 5 ? 2.094 5.434 60.413 1.00 51.12 5 GLN E C 1
ATOM 2895 O O . GLN E 1 5 ? 0.871 5.618 60.484 1.00 37.70 5 GLN E O 1
ATOM 2901 N N . GLU E 1 6 ? 2.690 4.294 60.724 1.00 50.07 6 GLU E N 1
ATOM 2902 C CA . GLU E 1 6 ? 1.994 3.083 61.101 1.00 47.69 6 GLU E CA 1
ATOM 2903 C C . GLU E 1 6 ? 2.197 2.808 62.586 1.00 50.43 6 GLU E C 1
ATOM 2904 O O . GLU E 1 6 ? 3.198 3.217 63.180 1.00 47.81 6 GLU E O 1
ATOM 2910 N N . SER E 1 7 ? 1.238 2.107 63.184 1.00 47.98 7 SER E N 1
ATOM 2911 C CA . SER E 1 7 ? 1.329 1.771 64.596 1.00 51.58 7 SER E CA 1
ATOM 2912 C C . SER E 1 7 ? 0.393 0.608 64.879 1.00 48.41 7 SER E C 1
ATOM 2913 O O . SER E 1 7 ? -0.587 0.387 64.163 1.00 50.92 7 SER E O 1
ATOM 2916 N N . GLY E 1 8 ? 0.698 -0.114 65.952 1.00 38.70 8 GLY E N 1
ATOM 2917 C CA . GLY E 1 8 ? -0.112 -1.225 66.399 1.00 49.29 8 GLY E CA 1
ATOM 2918 C C . GLY E 1 8 ? 0.488 -2.588 66.140 1.00 60.33 8 GLY E C 1
ATOM 2919 O O . GLY E 1 8 ? -0.193 -3.597 66.366 1.00 48.00 8 GLY E O 1
ATOM 2920 N N . GLY E 1 9 ? 1.739 -2.656 65.691 1.00 61.97 9 GLY E N 1
ATOM 2921 C CA . GLY E 1 9 ? 2.396 -3.923 65.456 1.00 63.41 9 GLY E CA 1
ATOM 2922 C C . GLY E 1 9 ? 2.847 -4.566 66.749 1.00 59.21 9 GLY E C 1
ATOM 2923 O O . GLY E 1 9 ? 2.328 -4.286 67.833 1.00 54.11 9 GLY E O 1
ATOM 2924 N N . GLY E 1 10 ? 3.851 -5.421 66.633 1.00 58.87 10 GLY E N 1
ATOM 2925 C CA . GLY E 1 10 ? 4.440 -6.059 67.792 1.00 60.31 10 GLY E CA 1
ATOM 2926 C C . GLY E 1 10 ? 4.017 -7.513 67.887 1.00 61.80 10 GLY E C 1
ATOM 2927 O O . GLY E 1 10 ? 3.478 -8.101 66.944 1.00 57.63 10 GLY E O 1
ATOM 2928 N N . LEU E 1 11 ? 4.266 -8.093 69.060 1.00 64.57 11 LEU E N 1
ATOM 2929 C CA . LEU E 1 11 ? 3.948 -9.495 69.287 1.00 62.35 11 LEU E CA 1
ATOM 2930 C C . LEU E 1 11 ? 2.483 -9.668 69.647 1.00 63.76 11 LEU E C 1
ATOM 2931 O O . LEU E 1 11 ? 1.848 -8.788 70.235 1.00 60.74 11 LEU E O 1
ATOM 2936 N N . VAL E 1 12 ? 1.951 -10.823 69.268 1.00 63.30 12 VAL E N 1
ATOM 2937 C CA . VAL E 1 12 ? 0.627 -11.260 69.691 1.00 70.65 12 VAL E CA 1
ATOM 2938 C C . VAL E 1 12 ? 0.636 -12.779 69.686 1.00 72.11 12 VAL E C 1
ATOM 2939 O O . VAL E 1 12 ? 1.197 -13.402 68.780 1.00 68.82 12 VAL E O 1
ATOM 2943 N N . GLN E 1 13 ? 0.012 -13.378 70.692 1.00 67.76 13 GLN E N 1
ATOM 2944 C CA . GLN E 1 13 ? -0.019 -14.827 70.746 1.00 67.32 13 GLN E CA 1
ATOM 2945 C C . GLN E 1 13 ? -1.098 -15.355 69.806 1.00 73.37 13 GLN E C 1
ATOM 2946 O O . GLN E 1 13 ? -2.034 -14.644 69.428 1.00 72.67 13 GLN E O 1
ATOM 2952 N N . VAL E 1 14 ? -0.933 -16.611 69.394 1.00 75.40 14 VAL E N 1
ATOM 2953 C CA . VAL E 1 14 ? -1.839 -17.219 68.425 1.00 65.97 14 VAL E CA 1
ATOM 2954 C C . VAL E 1 14 ? -3.264 -17.068 68.939 1.00 63.80 14 VAL E C 1
ATOM 2955 O O . VAL E 1 14 ? -3.509 -17.139 70.148 1.00 64.91 14 VAL E O 1
ATOM 2959 N N . GLY E 1 15 ? -4.215 -16.879 68.026 1.00 61.83 15 GLY E N 1
ATOM 2960 C CA . GLY E 1 15 ? -5.592 -16.634 68.398 1.00 54.33 15 GLY E CA 1
ATOM 2961 C C . GLY E 1 15 ? -5.891 -15.238 68.901 1.00 63.31 15 GLY E C 1
ATOM 2962 O O . GLY E 1 15 ? -7.060 -14.930 69.165 1.00 63.95 15 GLY E O 1
ATOM 2963 N N . GLY E 1 16 ? -4.886 -14.378 69.035 1.00 59.01 16 GLY E N 1
ATOM 2964 C CA . GLY E 1 16 ? -5.089 -13.059 69.586 1.00 62.17 16 GLY E CA 1
ATOM 2965 C C . GLY E 1 16 ? -5.604 -12.077 68.551 1.00 72.24 16 GLY E C 1
ATOM 2966 O O . GLY E 1 16 ? -5.964 -12.430 67.426 1.00 68.13 16 GLY E O 1
ATOM 2967 N N . SER E 1 17 ? -5.628 -10.805 68.952 1.00 73.65 17 SER E N 1
ATOM 2968 C CA . SER E 1 17 ? -6.159 -9.737 68.119 1.00 72.33 17 SER E CA 1
ATOM 2969 C C . SER E 1 17 ? -5.252 -8.520 68.214 1.00 62.93 17 SER E C 1
ATOM 2970 O O . SER E 1 17 ? -4.647 -8.255 69.256 1.00 62.32 17 SER E O 1
ATOM 2973 N N . LEU E 1 18 ? -5.172 -7.780 67.109 1.00 58.73 18 LEU E N 1
ATOM 2974 C CA . LEU E 1 18 ? -4.419 -6.538 67.045 1.00 51.12 18 LEU E CA 1
ATOM 2975 C C . LEU E 1 18 ? -5.227 -5.504 66.275 1.00 56.02 18 LEU E C 1
ATOM 2976 O O . LEU E 1 18 ? -6.129 -5.839 65.500 1.00 52.59 18 LEU E O 1
ATOM 2981 N N . ARG E 1 19 ? -4.899 -4.234 66.508 1.00 50.20 19 ARG E N 1
ATOM 2982 C CA . ARG E 1 19 ? -5.343 -3.137 65.656 1.00 43.56 19 ARG E CA 1
ATOM 2983 C C . ARG E 1 19 ? -4.124 -2.434 65.085 1.00 46.71 19 ARG E C 1
ATOM 2984 O O . ARG E 1 19 ? -3.331 -1.854 65.835 1.00 52.18 19 ARG E O 1
ATOM 2992 N N . LEU E 1 20 ? -3.996 -2.457 63.762 1.00 44.87 20 LEU E N 1
ATOM 2993 C CA . LEU E 1 20 ? -3.000 -1.660 63.063 1.00 48.09 20 LEU E CA 1
ATOM 2994 C C . LEU E 1 20 ? -3.655 -0.372 62.592 1.00 46.89 20 LEU E C 1
ATOM 2995 O O . LEU E 1 20 ? -4.762 -0.395 62.045 1.00 47.18 20 LEU E O 1
ATOM 3000 N N . SER E 1 21 ? -2.967 0.744 62.810 1.00 50.41 21 SER E N 1
ATOM 3001 C CA . SER E 1 21 ? -3.459 2.060 62.437 1.00 48.11 21 SER E CA 1
ATOM 3002 C C . SER E 1 21 ? -2.406 2.770 61.606 1.00 39.31 21 SER E C 1
ATOM 3003 O O . SER E 1 21 ? -1.202 2.593 61.809 1.00 46.40 21 SER E O 1
ATOM 3006 N N . CYS E 1 22 ? -2.881 3.580 60.667 1.00 37.25 22 CYS E N 1
ATOM 3007 C CA . CYS E 1 22 ? -2.026 4.326 59.759 1.00 39.90 22 CYS E CA 1
ATOM 3008 C C . CYS E 1 22 ? -2.627 5.709 59.574 1.00 39.50 22 CYS E C 1
ATOM 3009 O O . CYS E 1 22 ? -3.802 5.832 59.220 1.00 33.01 22 CYS E O 1
ATOM 3012 N N . LYS E 1 23 ? -1.812 6.738 59.802 1.00 41.32 23 LYS E N 1
ATOM 3013 C CA . LYS E 1 23 ? -2.225 8.130 59.683 1.00 31.86 23 LYS E CA 1
ATOM 3014 C C . LYS E 1 23 ? -1.415 8.785 58.583 1.00 32.26 23 LYS E C 1
ATOM 3015 O O . LYS E 1 23 ? -0.183 8.701 58.579 1.00 39.64 23 LYS E O 1
ATOM 3021 N N . ALA E 1 24 ? -2.102 9.455 57.669 1.00 36.18 24 ALA E N 1
ATOM 3022 C CA . ALA E 1 24 ? -1.449 10.131 56.560 1.00 35.24 24 ALA E CA 1
ATOM 3023 C C . ALA E 1 24 ? -1.242 11.589 56.939 1.00 36.28 24 ALA E C 1
ATOM 3024 O O . ALA E 1 24 ? -2.208 12.309 57.212 1.00 44.26 24 ALA E O 1
ATOM 3026 N N . SER E 1 25 ? 0.014 12.018 56.919 1.00 37.99 25 SER E N 1
ATOM 3027 C CA . SER E 1 25 ? 0.413 13.382 57.218 1.00 35.51 25 SER E CA 1
ATOM 3028 C C . SER E 1 25 ? 0.656 14.116 55.911 1.00 33.14 25 SER E C 1
ATOM 3029 O O . SER E 1 25 ? 0.855 13.510 54.856 1.00 34.47 25 SER E O 1
ATOM 3032 N N . GLY E 1 26 ? 0.590 15.436 55.985 1.00 38.55 26 GLY E N 1
ATOM 3033 C CA . GLY E 1 26 ? 0.765 16.248 54.809 1.00 44.38 26 GLY E CA 1
ATOM 3034 C C . GLY E 1 26 ? -0.579 16.482 54.149 1.00 38.97 26 GLY E C 1
ATOM 3035 O O . GLY E 1 26 ? -1.642 16.319 54.756 1.00 43.57 26 GLY E O 1
ATOM 3036 N N . PHE E 1 27 ? -0.530 16.815 52.868 1.00 46.08 27 PHE E N 1
ATOM 3037 C CA . PHE E 1 27 ? -1.747 17.225 52.188 1.00 43.39 27 PHE E CA 1
ATOM 3038 C C . PHE E 1 27 ? -2.734 16.068 52.130 1.00 41.84 27 PHE E C 1
ATOM 3039 O O . PHE E 1 27 ? -2.390 14.964 51.698 1.00 40.08 27 PHE E O 1
ATOM 3047 N N . THR E 1 28 ? -3.958 16.319 52.587 1.00 37.27 28 THR E N 1
ATOM 3048 C CA . THR E 1 28 ? -5.046 15.348 52.497 1.00 36.49 28 THR E CA 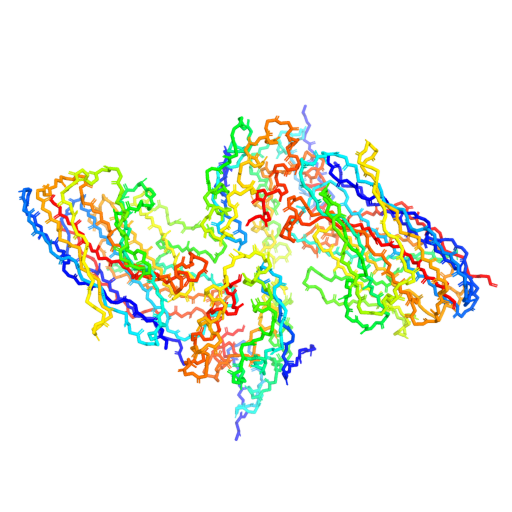1
ATOM 3049 C C . THR E 1 28 ? -5.801 15.600 51.192 1.00 39.78 28 THR E C 1
ATOM 3050 O O . THR E 1 28 ? -6.495 16.613 51.059 1.00 49.53 28 THR E O 1
ATOM 3054 N N . PHE E 1 29 ? -5.641 14.703 50.217 1.00 38.26 29 PHE E N 1
ATOM 3055 C CA . PHE E 1 29 ? -6.387 14.823 48.972 1.00 31.65 29 PHE E CA 1
ATOM 3056 C C . PHE E 1 29 ? -7.862 14.561 49.274 1.00 32.27 29 PHE E C 1
ATOM 3057 O O . PHE E 1 29 ? -8.193 13.768 50.159 1.00 31.76 29 PHE E O 1
ATOM 3065 N N . ARG E 1 30 ? -8.757 15.241 48.548 1.00 26.71 30 ARG E N 1
ATOM 3066 C CA . ARG E 1 30 ? -10.184 15.126 48.855 1.00 39.18 30 ARG E CA 1
ATOM 3067 C C . ARG E 1 30 ? -10.725 13.707 48.665 1.00 35.51 30 ARG E C 1
ATOM 3068 O O . ARG E 1 30 ? -11.727 13.337 49.289 1.00 37.38 30 ARG E O 1
ATOM 3076 N N . SER E 1 31 ? -10.115 12.919 47.791 1.00 26.30 31 SER E N 1
ATOM 3077 C CA . SER E 1 31 ? -10.524 11.538 47.561 1.00 23.39 31 SER E CA 1
ATOM 3078 C C . SER E 1 31 ? -9.289 10.646 47.602 1.00 28.30 31 SER E C 1
ATOM 3079 O O . SER E 1 31 ? -8.213 11.046 47.144 1.00 27.82 31 SER E O 1
ATOM 3082 N N . SER E 1 32 ? -9.415 9.464 48.207 1.00 30.27 32 SER E N 1
ATOM 3083 C CA . SER E 1 32 ? -8.277 8.548 48.242 1.00 26.46 32 SER E CA 1
ATOM 3084 C C . SER E 1 32 ? -8.708 7.148 48.654 1.00 27.51 32 SER E C 1
ATOM 3085 O O . SER E 1 32 ? -9.726 6.955 49.320 1.00 34.39 32 SER E O 1
ATOM 3088 N N . ALA E 1 33 ? -7.876 6.179 48.280 1.00 29.98 33 ALA E N 1
ATOM 3089 C CA . ALA E 1 33 ? -7.998 4.797 48.718 1.00 28.56 33 ALA E CA 1
ATOM 3090 C C . ALA E 1 33 ? -6.858 4.495 49.681 1.00 30.98 33 ALA E C 1
ATOM 3091 O O . ALA E 1 33 ? -5.701 4.811 49.384 1.00 36.80 33 ALA E O 1
ATOM 3093 N N . MET E 1 34 ? -7.184 3.907 50.837 1.00 25.15 34 MET E N 1
ATOM 3094 C CA . MET E 1 34 ? -6.188 3.545 51.841 1.00 33.29 34 MET E CA 1
ATOM 3095 C C . MET E 1 34 ? -6.352 2.088 52.260 1.00 38.94 34 MET E C 1
ATOM 3096 O O . MET E 1 34 ? -7.455 1.534 52.216 1.00 43.22 34 MET E O 1
ATOM 3101 N N . GLY E 1 35 ? -5.249 1.472 52.671 1.00 31.12 35 GLY E N 1
ATOM 3102 C CA . GLY E 1 35 ? -5.289 0.071 53.054 1.00 34.04 35 GLY E CA 1
ATOM 3103 C C . GLY E 1 35 ? -3.959 -0.436 53.567 1.00 38.82 35 GLY E C 1
ATOM 3104 O O . GLY E 1 35 ? -3.097 0.336 53.994 1.00 43.37 35 GLY E O 1
ATOM 3105 N N . TRP E 1 36 ? -3.803 -1.760 53.524 1.00 39.15 36 TRP E N 1
ATOM 3106 C CA . TRP E 1 36 ? -2.620 -2.427 54.046 1.00 32.14 36 TRP E CA 1
ATOM 3107 C C . TRP E 1 36 ? -2.256 -3.582 53.128 1.00 39.33 36 TRP E C 1
ATOM 3108 O O . TRP E 1 36 ? -3.133 -4.315 52.662 1.00 44.14 36 TRP E O 1
ATOM 3119 N N . TYR E 1 37 ? -0.960 -3.729 52.869 1.00 42.91 37 TYR E N 1
ATOM 3120 C CA . TYR E 1 37 ? -0.385 -4.913 52.253 1.00 40.04 37 TYR E CA 1
ATOM 3121 C C . TYR E 1 37 ? 0.587 -5.559 53.231 1.00 44.60 37 TYR E C 1
ATOM 3122 O O . TYR E 1 37 ? 1.019 -4.935 54.206 1.00 50.26 37 TYR E O 1
ATOM 3131 N N . ARG E 1 38 ? 0.938 -6.819 52.968 1.00 37.13 38 ARG E N 1
ATOM 3132 C CA . ARG E 1 38 ? 1.928 -7.512 53.780 1.00 47.53 38 ARG E CA 1
ATOM 3133 C C . ARG E 1 38 ? 2.954 -8.208 52.897 1.00 45.33 38 ARG E C 1
ATOM 3134 O O . ARG E 1 38 ? 2.684 -8.557 51.746 1.00 48.07 38 ARG E O 1
ATOM 3142 N N . ARG E 1 39 ? 4.139 -8.408 53.467 1.00 42.89 39 ARG E N 1
ATOM 3143 C CA . ARG E 1 39 ? 5.199 -9.210 52.867 1.00 45.48 39 ARG E CA 1
ATOM 3144 C C . ARG E 1 39 ? 5.713 -10.175 53.921 1.00 52.01 39 ARG E C 1
ATOM 3145 O O . ARG E 1 39 ? 6.357 -9.758 54.888 1.00 52.29 39 ARG E O 1
ATOM 3153 N N . ALA E 1 40 ? 5.427 -11.456 53.736 1.00 48.03 40 ALA E N 1
ATOM 3154 C CA . ALA E 1 40 ? 6.030 -12.457 54.594 1.00 59.59 40 ALA E CA 1
ATOM 3155 C C . ALA E 1 40 ? 7.393 -12.853 54.036 1.00 55.49 40 ALA E C 1
ATOM 3156 O O . ALA E 1 40 ? 7.630 -12.748 52.827 1.00 54.13 40 ALA E O 1
ATOM 3158 N N . PRO E 1 41 ? 8.314 -13.311 54.880 1.00 55.08 41 PRO E N 1
ATOM 3159 C CA . PRO E 1 41 ? 9.669 -13.593 54.392 1.00 66.45 41 PRO E CA 1
ATOM 3160 C C . PRO E 1 41 ? 9.656 -14.629 53.277 1.00 59.83 41 PRO E C 1
ATOM 3161 O O . PRO E 1 41 ? 8.940 -15.631 53.337 1.00 64.86 41 PRO E O 1
ATOM 3165 N N . GLY E 1 42 ? 10.460 -14.372 52.250 1.00 53.61 42 GLY E N 1
ATOM 3166 C CA . GLY E 1 42 ? 10.538 -15.219 51.084 1.00 51.82 42 GLY E CA 1
ATOM 3167 C C . GLY E 1 42 ? 9.376 -15.117 50.124 1.00 65.50 42 GLY E C 1
ATOM 3168 O O . GLY E 1 42 ? 9.488 -15.620 48.999 1.00 61.07 42 GLY E O 1
ATOM 3169 N N . LYS E 1 43 ? 8.267 -14.488 50.509 1.00 77.28 43 LYS E N 1
ATOM 3170 C CA . LYS E 1 43 ? 7.141 -14.304 49.604 1.00 74.30 43 LYS E CA 1
ATOM 3171 C C . LYS E 1 43 ? 7.121 -12.876 49.081 1.00 71.74 43 LYS E C 1
ATOM 3172 O O . LYS E 1 43 ? 7.876 -12.004 49.520 1.00 57.06 43 LYS E O 1
ATOM 3178 N N . GLN E 1 44 ? 6.210 -12.642 48.148 1.00 69.10 44 GLN E N 1
ATOM 3179 C CA . GLN E 1 44 ? 6.038 -11.344 47.523 1.00 57.07 44 GLN E CA 1
ATOM 3180 C C . GLN E 1 44 ? 4.854 -10.621 48.148 1.00 56.70 44 GLN E C 1
ATOM 3181 O O . GLN E 1 44 ? 3.906 -11.239 48.641 1.00 51.17 44 GLN E O 1
ATOM 3187 N N . ARG E 1 45 ? 4.942 -9.297 48.145 1.00 56.19 45 ARG E N 1
ATOM 3188 C CA . ARG E 1 45 ? 3.983 -8.455 48.838 1.00 47.90 45 ARG E CA 1
ATOM 3189 C C . ARG E 1 45 ? 2.574 -8.801 48.379 1.00 48.85 45 ARG E C 1
ATOM 3190 O O . ARG E 1 45 ? 2.287 -8.813 47.180 1.00 50.88 45 ARG E O 1
ATOM 3198 N N . GLU E 1 46 ? 1.690 -9.074 49.337 1.00 52.13 46 GLU E N 1
ATOM 3199 C CA . GLU E 1 46 ? 0.316 -9.453 49.046 1.00 37.57 46 GLU E CA 1
ATOM 3200 C C . GLU E 1 46 ? -0.633 -8.392 49.575 1.00 36.65 46 GLU E C 1
ATOM 3201 O O . GLU E 1 46 ? -0.336 -7.680 50.537 1.00 42.68 46 GLU E O 1
ATOM 3207 N N . LEU E 1 47 ? -1.790 -8.311 48.939 1.00 36.04 47 LEU E N 1
ATOM 3208 C CA . LEU E 1 47 ? -2.843 -7.431 49.408 1.00 39.12 47 LEU E CA 1
ATOM 3209 C C . LEU E 1 47 ? -3.460 -8.017 50.669 1.00 41.06 47 LEU E C 1
ATOM 3210 O O . LEU E 1 47 ? -3.838 -9.193 50.698 1.00 54.21 47 LEU E O 1
ATOM 3215 N N . VAL E 1 48 ? -3.560 -7.201 51.715 1.00 29.20 48 VAL E N 1
ATOM 3216 C CA . VAL E 1 48 ? -4.267 -7.615 52.921 1.00 44.89 48 VAL E CA 1
ATOM 3217 C C . VAL E 1 48 ? -5.687 -7.065 52.876 1.00 48.75 48 VAL E C 1
ATOM 3218 O O . VAL E 1 48 ? -6.658 -7.827 52.799 1.00 50.71 48 VAL E O 1
ATOM 3222 N N . ALA E 1 49 ? -5.815 -5.740 52.902 1.00 43.55 49 ALA E N 1
ATOM 3223 C CA . ALA E 1 49 ? -7.123 -5.102 52.950 1.00 40.27 49 ALA E CA 1
ATOM 3224 C C . ALA E 1 49 ? -6.987 -3.669 52.464 1.00 34.48 49 ALA E C 1
ATOM 3225 O O . ALA E 1 49 ? -5.982 -3.010 52.741 1.00 39.92 49 ALA E O 1
ATOM 3227 N N . SER E 1 50 ? -8.012 -3.186 51.763 1.00 39.44 50 SER E N 1
ATOM 3228 C CA . SER E 1 50 ? -8.028 -1.812 51.279 1.00 43.56 50 SER E CA 1
ATOM 3229 C C . SER E 1 50 ? -9.447 -1.272 51.290 1.00 35.06 50 SER E C 1
ATOM 3230 O O . SER E 1 50 ? -10.422 -2.026 51.338 1.00 35.08 50 SER E O 1
ATOM 3233 N N . LEU E 1 51 ? -9.545 0.056 51.260 1.00 33.55 51 LEU E N 1
ATOM 3234 C CA . LEU E 1 51 ? -10.824 0.759 51.282 1.00 38.11 51 LEU E CA 1
ATOM 3235 C C . LEU E 1 51 ? -10.799 1.790 50.170 1.00 36.72 51 LEU E C 1
ATOM 3236 O O . LEU E 1 51 ? -10.042 2.765 50.241 1.00 39.73 51 LEU E O 1
ATOM 3241 N N . THR E 1 52 ? -11.648 1.591 49.169 1.00 41.82 52 THR E N 1
ATOM 3242 C CA . THR E 1 52 ? -11.728 2.524 48.060 1.00 44.59 52 THR E CA 1
ATOM 3243 C C . THR E 1 52 ? -12.273 3.870 48.537 1.00 44.70 52 THR E C 1
ATOM 3244 O O . THR E 1 52 ? -12.670 4.046 49.695 1.00 40.65 52 THR E O 1
ATOM 3248 N N . THR E 1 53 ? -12.262 4.835 47.615 1.00 46.28 53 THR E N 1
ATOM 3249 C CA . THR E 1 53 ? -12.635 6.209 47.941 1.00 44.79 53 THR E CA 1
ATOM 3250 C C . THR E 1 53 ? -13.998 6.288 48.620 1.00 53.69 53 THR E C 1
ATOM 3251 O O . THR E 1 53 ? -14.172 7.025 49.598 1.00 54.09 53 THR E O 1
ATOM 3255 N N . THR E 1 54 ? -14.972 5.527 48.128 1.00 50.15 54 THR E N 1
ATOM 3256 C CA . THR E 1 54 ? -16.339 5.604 48.621 1.00 44.29 54 THR E CA 1
ATOM 3257 C C . THR E 1 54 ? -16.612 4.736 49.841 1.00 48.80 54 THR E C 1
ATOM 3258 O O . THR E 1 54 ? -17.678 4.879 50.449 1.00 67.57 54 THR E O 1
ATOM 3262 N N . GLY E 1 55 ? -15.696 3.865 50.228 1.00 42.84 55 GLY E N 1
ATOM 3263 C CA . GLY E 1 55 ? -15.881 3.031 51.391 1.00 53.71 55 GLY E CA 1
ATOM 3264 C C . GLY E 1 55 ? -16.177 1.566 51.094 1.00 53.48 55 GLY E C 1
ATOM 3265 O O . GLY E 1 55 ? -16.763 0.888 51.948 1.00 52.39 55 GLY E O 1
ATOM 3266 N N . THR E 1 56 ? -15.810 1.072 49.918 1.00 50.10 56 THR E N 1
ATOM 3267 C CA . THR E 1 56 ? -15.904 -0.342 49.610 1.00 47.79 56 THR E CA 1
ATOM 3268 C C . THR E 1 56 ? -14.597 -1.020 49.995 1.00 43.02 56 THR E C 1
ATOM 3269 O O . THR E 1 56 ? -13.511 -0.491 49.741 1.00 36.29 56 THR E O 1
ATOM 3273 N N . ALA E 1 57 ? -14.705 -2.189 50.616 1.00 50.36 57 ALA E N 1
ATOM 3274 C CA . ALA E 1 57 ? -13.541 -2.907 51.112 1.00 46.86 57 ALA E CA 1
ATOM 3275 C C . ALA E 1 57 ? -13.206 -4.081 50.204 1.00 41.79 57 ALA E C 1
ATOM 3276 O O . ALA E 1 57 ? -14.098 -4.746 49.669 1.00 50.07 57 ALA E O 1
ATOM 3278 N N . ASP E 1 58 ? -11.912 -4.346 50.059 1.00 43.30 58 ASP E N 1
ATOM 3279 C CA . ASP E 1 58 ? -11.417 -5.472 49.283 1.00 47.97 58 ASP E CA 1
ATOM 3280 C C . ASP E 1 58 ? -10.360 -6.170 50.122 1.00 48.99 58 ASP E C 1
ATOM 3281 O O . ASP E 1 58 ? -9.410 -5.530 50.584 1.00 48.85 58 ASP E O 1
ATOM 3286 N N . TYR E 1 59 ? -10.517 -7.477 50.309 1.00 45.41 59 TYR E N 1
ATOM 3287 C CA . TYR E 1 59 ? -9.663 -8.248 51.196 1.00 42.59 59 TYR E CA 1
ATOM 3288 C C . TYR E 1 59 ? -8.966 -9.350 50.412 1.00 56.00 59 TYR E C 1
ATOM 3289 O O . TYR E 1 59 ? -9.523 -9.905 49.460 1.00 56.65 59 TYR E O 1
ATOM 3298 N N . GLY E 1 60 ? -7.747 -9.679 50.832 1.00 54.81 60 GLY E N 1
ATOM 3299 C CA . GLY E 1 60 ? -7.067 -10.829 50.274 1.00 51.49 60 GLY E CA 1
ATOM 3300 C C . GLY E 1 60 ? -7.818 -12.121 50.538 1.00 63.30 60 GLY E C 1
ATOM 3301 O O . GLY E 1 60 ? -8.725 -12.197 51.370 1.00 52.64 60 GLY E O 1
ATOM 3302 N N . ASP E 1 61 ? -7.442 -13.154 49.780 1.00 69.36 61 ASP E N 1
ATOM 3303 C CA . ASP E 1 61 ? -8.102 -14.450 49.904 1.00 57.43 61 ASP E CA 1
ATOM 3304 C C . ASP E 1 61 ? -7.915 -15.037 51.299 1.00 60.28 61 ASP E C 1
ATOM 3305 O O . ASP E 1 61 ? -8.877 -15.496 51.924 1.00 67.20 61 ASP E O 1
ATOM 3310 N N . PHE E 1 62 ? -6.680 -15.023 51.808 1.00 59.92 62 PHE E N 1
ATOM 3311 C CA . PHE E 1 62 ? -6.385 -15.677 53.079 1.00 51.53 62 PHE E CA 1
ATOM 3312 C C . PHE E 1 62 ? -7.168 -15.084 54.244 1.00 56.57 62 PHE E C 1
ATOM 3313 O O . PHE E 1 62 ? -7.250 -15.722 55.299 1.00 56.35 62 PHE E O 1
ATOM 3321 N N . VAL E 1 63 ? -7.734 -13.883 54.086 1.00 50.26 63 VAL E N 1
ATOM 3322 C CA . VAL E 1 63 ? -8.376 -13.195 55.208 1.00 52.98 63 VAL E CA 1
ATOM 3323 C C . VAL E 1 63 ? -9.528 -14.024 55.766 1.00 54.50 63 VAL E C 1
ATOM 3324 O O . VAL E 1 63 ? -9.595 -14.298 56.970 1.00 54.67 63 VAL E O 1
ATOM 3328 N N . LYS E 1 64 ? -10.455 -14.426 54.902 1.00 58.31 64 LYS E N 1
ATOM 3329 C CA . LYS E 1 64 ? -11.578 -15.276 55.297 1.00 69.25 64 LYS E CA 1
ATOM 3330 C C . LYS E 1 64 ? -12.334 -14.675 56.485 1.00 54.89 64 LYS E C 1
ATOM 3331 O O . LYS E 1 64 ? -12.566 -15.324 57.508 1.00 52.47 64 LYS E O 1
ATOM 3337 N N . GLY E 1 65 ? -12.735 -13.416 56.328 1.00 56.17 65 GLY E N 1
ATOM 3338 C CA . GLY E 1 65 ? -13.554 -12.733 57.312 1.00 57.50 65 GLY E CA 1
ATOM 3339 C C . GLY E 1 65 ? -12.906 -12.470 58.652 1.00 47.58 65 GLY E C 1
ATOM 3340 O O . GLY E 1 65 ? -13.589 -11.989 59.561 1.00 45.28 65 GLY E O 1
ATOM 3341 N N . ARG E 1 66 ? -11.608 -12.744 58.805 1.00 43.99 66 ARG E N 1
ATOM 3342 C CA . ARG E 1 66 ? -10.953 -12.551 60.095 1.00 46.82 66 ARG E CA 1
ATOM 3343 C C . ARG E 1 66 ? -10.594 -11.096 60.367 1.00 49.34 66 ARG E C 1
ATOM 3344 O O . ARG E 1 66 ? -10.621 -10.670 61.527 1.00 58.04 66 ARG E O 1
ATOM 3352 N N . PHE E 1 67 ? -10.236 -10.327 59.341 1.00 51.96 67 PHE E N 1
ATOM 3353 C CA . PHE E 1 67 ? -9.770 -8.960 59.525 1.00 48.77 67 PHE E CA 1
ATOM 3354 C C . PHE E 1 67 ? -10.839 -7.995 59.020 1.00 48.05 67 PHE E C 1
ATOM 3355 O O . PHE E 1 67 ? -11.574 -8.300 58.076 1.00 47.19 67 PHE E O 1
ATOM 3363 N N . THR E 1 68 ? -10.933 -6.833 59.667 1.00 55.06 68 THR E N 1
ATOM 3364 C CA . THR E 1 68 ? -11.874 -5.788 59.272 1.00 51.27 68 THR E CA 1
ATOM 3365 C C . THR E 1 68 ? -11.163 -4.445 59.201 1.00 48.17 68 THR E C 1
ATOM 3366 O O . THR E 1 68 ? -10.405 -4.090 60.111 1.00 49.26 68 THR E O 1
ATOM 3370 N N . ILE E 1 69 ? -11.420 -3.697 58.128 1.00 45.59 69 ILE E N 1
ATOM 3371 C CA . ILE E 1 69 ? -10.803 -2.395 57.892 1.00 40.73 69 ILE E CA 1
ATOM 3372 C C . ILE E 1 69 ? -11.871 -1.314 58.009 1.00 38.99 69 ILE E C 1
ATOM 3373 O O . ILE E 1 69 ? -12.944 -1.420 57.404 1.00 52.30 69 ILE E O 1
ATOM 3378 N N . SER E 1 70 ? -11.572 -0.278 58.786 1.00 37.28 70 SER E N 1
ATOM 3379 C CA . SER E 1 70 ? -12.449 0.865 58.990 1.00 40.43 70 SER E CA 1
ATOM 3380 C C . SER E 1 70 ? -11.626 2.126 58.783 1.00 48.93 70 SER E C 1
ATOM 3381 O O . SER E 1 70 ? -10.392 2.083 58.745 1.00 48.44 70 SER E O 1
ATOM 3384 N N . ARG E 1 71 ? -12.303 3.262 58.629 1.00 38.25 71 ARG E N 1
ATOM 3385 C CA . ARG E 1 71 ? -11.588 4.484 58.300 1.00 47.88 71 ARG E CA 1
ATOM 3386 C C . ARG E 1 71 ? -12.191 5.659 59.051 1.00 50.91 71 ARG E C 1
ATOM 3387 O O . ARG E 1 71 ? -13.413 5.832 59.080 1.00 54.77 71 ARG E O 1
ATOM 3395 N N . ASP E 1 72 ? -11.314 6.475 59.628 1.00 58.25 72 ASP E N 1
ATOM 3396 C CA . ASP E 1 72 ? -11.676 7.715 60.303 1.00 61.44 72 ASP E CA 1
ATOM 3397 C C . ASP E 1 72 ? -11.051 8.836 59.485 1.00 62.37 72 ASP E C 1
ATOM 3398 O O . ASP E 1 72 ? -9.839 9.066 59.554 1.00 59.93 72 ASP E O 1
ATOM 3403 N N . ASN E 1 73 ? -11.890 9.548 58.733 1.00 53.93 73 ASN E N 1
ATOM 3404 C CA . ASN E 1 73 ? -11.416 10.590 57.838 1.00 51.93 73 ASN E CA 1
ATOM 3405 C C . ASN E 1 73 ? -11.110 11.896 58.555 1.00 52.49 73 ASN E C 1
ATOM 3406 O O . ASN E 1 73 ? -10.375 12.725 58.010 1.00 52.04 73 ASN E O 1
ATOM 3411 N N . ALA E 1 74 ? -11.671 12.107 59.747 1.00 54.90 74 ALA E N 1
ATOM 3412 C CA . ALA E 1 74 ? -11.352 13.307 60.513 1.00 61.73 74 ALA E CA 1
ATOM 3413 C C . ALA E 1 74 ? -9.847 13.452 60.725 1.00 61.96 74 ALA E C 1
ATOM 3414 O O . ALA E 1 74 ? -9.284 14.537 60.532 1.00 47.77 74 ALA E O 1
ATOM 3416 N N . GLU E 1 75 ? -9.169 12.360 61.084 1.00 61.82 75 GLU E N 1
ATOM 3417 C CA . GLU E 1 75 ? -7.725 12.373 61.273 1.00 59.49 75 GLU E CA 1
ATOM 3418 C C . GLU E 1 75 ? -6.983 11.689 60.136 1.00 53.60 75 GLU E C 1
ATOM 3419 O O . GLU E 1 75 ? -5.755 11.575 60.194 1.00 51.28 75 GLU E O 1
ATOM 3425 N N . ASN E 1 76 ? -7.688 11.233 59.102 1.00 53.69 76 ASN E N 1
ATOM 3426 C CA . ASN E 1 76 ? -7.043 10.736 57.893 1.00 46.75 76 ASN E CA 1
ATOM 3427 C C . ASN E 1 76 ? -6.321 9.425 58.177 1.00 43.69 76 ASN E C 1
ATOM 3428 O O . ASN E 1 76 ? -5.200 9.206 57.715 1.00 30.84 76 ASN E O 1
ATOM 3433 N N . THR E 1 77 ? -6.954 8.568 58.970 1.00 43.25 77 THR E N 1
ATOM 3434 C CA . THR E 1 77 ? -6.354 7.322 59.400 1.00 39.74 77 THR E CA 1
ATOM 3435 C C . THR E 1 77 ? -7.189 6.152 58.901 1.00 39.30 77 THR E C 1
ATOM 3436 O O . THR E 1 77 ? -8.387 6.282 58.634 1.00 41.43 77 THR E O 1
ATOM 3440 N N . VAL E 1 78 ? -6.552 4.989 58.818 1.00 39.22 78 VAL E N 1
ATOM 3441 C CA . VAL E 1 78 ? -7.238 3.747 58.487 1.00 47.16 78 VAL E CA 1
ATOM 3442 C C . VAL E 1 78 ? -6.814 2.693 59.496 1.00 39.68 78 VAL E C 1
ATOM 3443 O O . VAL E 1 78 ? -5.642 2.625 59.881 1.00 37.69 78 VAL E O 1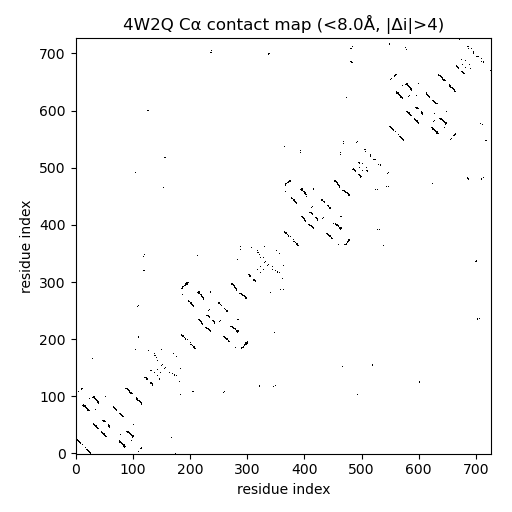
ATOM 3447 N N . ASP E 1 79 ? -7.771 1.887 59.945 1.00 38.53 79 ASP E N 1
ATOM 3448 C CA . ASP E 1 79 ? -7.518 0.917 61.000 1.00 42.58 79 ASP E CA 1
ATOM 3449 C C . ASP E 1 79 ? -7.920 -0.468 60.525 1.00 36.60 79 ASP E C 1
ATOM 3450 O O . ASP E 1 79 ? -8.992 -0.647 59.939 1.00 47.67 79 ASP E O 1
ATOM 3455 N N . LEU E 1 80 ? -7.071 -1.450 60.812 1.00 40.12 80 LEU E N 1
ATOM 3456 C CA . LEU E 1 80 ? -7.326 -2.843 60.465 1.00 45.55 80 LEU E CA 1
ATOM 3457 C C . LEU E 1 80 ? -7.443 -3.635 61.758 1.00 48.53 80 LEU E C 1
ATOM 3458 O O . LEU E 1 80 ? -6.480 -3.723 62.528 1.00 47.69 80 LEU E O 1
ATOM 3463 N N . HIS E 1 81 ? -8.617 -4.207 61.993 1.00 47.85 81 HIS E N 1
ATOM 3464 C CA . HIS E 1 81 ? -8.882 -4.984 63.196 1.00 49.96 81 HIS E CA 1
ATOM 3465 C C . HIS E 1 81 ? -8.669 -6.451 62.843 1.00 49.76 81 HIS E C 1
ATOM 3466 O O . HIS E 1 81 ? -9.414 -7.014 62.035 1.00 50.69 81 HIS E O 1
ATOM 3473 N N . MET E 1 82 ? -7.649 -7.066 63.432 1.00 54.49 82 MET E N 1
ATOM 3474 C CA . MET E 1 82 ? -7.276 -8.437 63.110 1.00 50.96 82 MET E CA 1
ATOM 3475 C C . MET E 1 82 ? -7.611 -9.360 64.271 1.00 58.81 82 MET E C 1
ATOM 3476 O O . MET E 1 82 ? -7.179 -9.120 65.402 1.00 64.81 82 MET E O 1
ATOM 3481 N N . ASN E 1 83 ? -8.359 -10.425 63.980 1.00 66.90 83 ASN E N 1
ATOM 3482 C CA . ASN E 1 83 ? -8.777 -11.407 64.970 1.00 66.66 83 ASN E CA 1
ATOM 3483 C C . ASN E 1 83 ? -8.325 -12.799 64.546 1.00 60.82 83 ASN E C 1
ATOM 3484 O O . ASN E 1 83 ? -8.050 -13.060 63.370 1.00 53.35 83 ASN E O 1
ATOM 3489 N N . SER E 1 84 ? -8.262 -13.699 65.526 1.00 58.65 84 SER E N 1
ATOM 3490 C CA . SER E 1 84 ? -7.928 -15.102 65.285 1.00 57.39 84 SER E CA 1
ATOM 3491 C C . SER E 1 84 ? -6.635 -15.236 64.483 1.00 59.23 84 SER E C 1
ATOM 3492 O O . SER E 1 84 ? -6.576 -15.919 63.457 1.00 54.91 84 SER E O 1
ATOM 3495 N N . LEU E 1 85 ? -5.580 -14.587 64.966 1.00 59.09 85 LEU E N 1
ATOM 3496 C CA . LEU E 1 85 ? -4.346 -14.579 64.199 1.00 57.03 85 LEU E CA 1
ATOM 3497 C C . LEU E 1 85 ? -3.633 -15.923 64.303 1.00 63.66 85 LEU E C 1
ATOM 3498 O O . LEU E 1 85 ? -3.811 -16.690 65.255 1.00 58.97 85 LEU E O 1
ATOM 3503 N N . LYS E 1 86 ? -2.814 -16.199 63.289 1.00 66.96 86 LYS E N 1
ATOM 3504 C CA . LYS E 1 86 ? -2.202 -17.508 63.110 1.00 63.09 86 LYS E CA 1
ATOM 3505 C C . LYS E 1 86 ? -0.771 -17.354 62.605 1.00 61.63 86 LYS E C 1
ATOM 3506 O O . LYS E 1 86 ? -0.383 -16.264 62.172 1.00 61.06 86 LYS E O 1
ATOM 3512 N N . PRO E 1 87 ? 0.045 -18.409 62.658 1.00 66.43 87 PRO E N 1
ATOM 3513 C CA . PRO E 1 87 ? 1.468 -18.256 62.290 1.00 67.76 87 PRO E CA 1
ATOM 3514 C C . PRO E 1 87 ? 1.733 -17.652 60.917 1.00 67.73 87 PRO E C 1
ATOM 3515 O O . PRO E 1 87 ? 2.701 -16.893 60.778 1.00 63.68 87 PRO E O 1
ATOM 3519 N N . GLU E 1 88 ? 0.936 -17.968 59.893 1.00 61.73 88 GLU E N 1
ATOM 3520 C CA . GLU E 1 88 ? 1.167 -17.352 58.589 1.00 62.29 88 GLU E CA 1
ATOM 3521 C C . GLU E 1 88 ? 0.891 -15.860 58.583 1.00 63.67 88 GLU E C 1
ATOM 3522 O O . GLU E 1 88 ? 1.360 -15.166 57.677 1.00 65.15 88 GLU E O 1
ATOM 3528 N N . ASP E 1 89 ? 0.138 -15.348 59.554 1.00 61.75 89 ASP E N 1
ATOM 3529 C CA . ASP E 1 89 ? -0.132 -13.919 59.562 1.00 56.56 89 ASP E CA 1
ATOM 3530 C C . ASP E 1 89 ? 1.093 -13.122 59.979 1.00 55.48 89 ASP E C 1
ATOM 3531 O O . ASP E 1 89 ? 1.053 -11.888 59.963 1.00 53.77 89 ASP E O 1
ATOM 3536 N N . THR E 1 90 ? 2.178 -13.809 60.317 1.00 57.87 90 THR E N 1
ATOM 3537 C CA . THR E 1 90 ? 3.439 -13.164 60.650 1.00 57.23 90 THR E CA 1
ATOM 3538 C C . THR E 1 90 ? 4.099 -12.638 59.381 1.00 54.48 90 THR E C 1
ATOM 3539 O O . THR E 1 90 ? 4.453 -13.418 58.491 1.00 45.23 90 THR E O 1
ATOM 3543 N N . ALA E 1 91 ? 4.286 -11.325 59.306 1.00 52.65 91 ALA E N 1
ATOM 3544 C CA . ALA E 1 91 ? 4.842 -10.688 58.118 1.00 49.99 91 ALA E CA 1
ATOM 3545 C C . ALA E 1 91 ? 5.077 -9.221 58.447 1.00 52.53 91 ALA E C 1
ATOM 3546 O O . ALA E 1 91 ? 4.730 -8.748 59.534 1.00 57.58 91 ALA E O 1
ATOM 3548 N N . VAL E 1 92 ? 5.675 -8.504 57.498 1.00 49.44 92 VAL E N 1
ATOM 3549 C CA . VAL E 1 92 ? 5.784 -7.051 57.574 1.00 46.68 92 VAL E CA 1
ATOM 3550 C C . VAL E 1 92 ? 4.549 -6.459 56.901 1.00 51.72 92 VAL E C 1
ATOM 3551 O O . VAL E 1 92 ? 4.219 -6.813 55.762 1.00 41.58 92 VAL E O 1
ATOM 3555 N N . TYR E 1 93 ? 3.841 -5.592 57.622 1.00 45.82 93 TYR E N 1
ATOM 3556 C CA . TYR E 1 93 ? 2.596 -4.997 57.150 1.00 42.86 93 TYR E CA 1
ATOM 3557 C C . TYR E 1 93 ? 2.836 -3.542 56.763 1.00 39.06 93 TYR E C 1
ATOM 3558 O O . TYR E 1 93 ? 3.263 -2.734 57.595 1.00 35.07 93 TYR E O 1
ATOM 3567 N N . TYR E 1 94 ? 2.545 -3.212 55.507 1.00 38.68 94 TYR E N 1
ATOM 3568 C CA . TYR E 1 94 ? 2.791 -1.888 54.958 1.00 40.50 94 TYR E CA 1
ATOM 3569 C C . TYR E 1 94 ? 1.459 -1.191 54.720 1.00 38.33 94 TYR E C 1
ATOM 3570 O O . TYR E 1 94 ? 0.514 -1.803 54.214 1.00 37.83 94 TYR E O 1
ATOM 3579 N N . CYS E 1 95 ? 1.385 0.080 55.097 1.00 33.90 95 CYS E N 1
ATOM 3580 C CA . CYS E 1 95 ? 0.234 0.915 54.788 1.00 38.50 95 CYS E CA 1
ATOM 3581 C C . CYS E 1 95 ? 0.417 1.588 53.431 1.00 37.30 95 CYS E C 1
ATOM 3582 O O . CYS E 1 95 ? 1.535 1.774 52.944 1.00 32.85 95 CYS E O 1
ATOM 3585 N N . HIS E 1 96 ? -0.702 1.957 52.816 1.00 27.10 96 HIS E N 1
ATOM 3586 C CA . HIS E 1 96 ? -0.634 2.645 51.539 1.00 30.09 96 HIS E CA 1
ATOM 3587 C C . HIS E 1 96 ? -1.773 3.649 51.447 1.00 33.01 96 HIS E C 1
ATOM 3588 O O . HIS E 1 96 ? -2.833 3.469 52.052 1.00 27.73 96 HIS E O 1
ATOM 3595 N N . GLU E 1 97 ? -1.512 4.737 50.721 1.00 35.09 97 GLU E N 1
ATOM 3596 C CA . GLU E 1 97 ? -2.509 5.740 50.375 1.00 32.36 97 GLU E CA 1
ATOM 3597 C C . GLU E 1 97 ? -2.453 5.945 48.870 1.00 32.83 97 GLU E C 1
ATOM 3598 O O . GLU E 1 97 ? -1.373 6.176 48.317 1.00 33.13 97 GLU E O 1
ATOM 3604 N N . ASP E 1 98 ? -3.608 5.889 48.212 1.00 26.23 98 ASP E N 1
ATOM 3605 C CA . ASP E 1 98 ? -3.677 6.044 46.758 1.00 27.37 98 ASP E CA 1
ATOM 3606 C C . ASP E 1 98 ? -4.552 7.249 46.447 1.00 26.25 98 ASP E C 1
ATOM 3607 O O . ASP E 1 98 ? -5.788 7.126 46.393 1.00 27.98 98 ASP E O 1
ATOM 3612 N N . PRO E 1 99 ? -3.969 8.423 46.222 1.00 22.42 99 PRO E N 1
ATOM 3613 C CA . PRO E 1 99 ? -4.777 9.606 45.914 1.00 19.43 99 PRO E CA 1
ATOM 3614 C C . PRO E 1 99 ? -5.748 9.363 44.771 1.00 21.01 99 PRO E C 1
ATOM 3615 O O . PRO E 1 99 ? -5.377 8.863 43.706 1.00 27.25 99 PRO E O 1
ATOM 3619 N N . TYR E 1 100 ? -7.008 9.711 45.010 1.00 18.91 100 TYR E N 1
ATOM 3620 C CA . TYR E 1 100 ? -8.087 9.556 44.040 1.00 14.15 100 TYR E CA 1
ATOM 3621 C C . TYR E 1 100 ? -8.267 8.105 43.610 1.00 19.28 100 TYR E C 1
ATOM 3622 O O . TYR E 1 100 ? -8.791 7.840 42.526 1.00 18.18 100 TYR E O 1
ATOM 3631 N N . GLY E 1 101 ? -7.853 7.162 44.460 1.00 26.23 101 GLY E N 1
ATOM 3632 C CA . GLY E 1 101 ? -7.982 5.746 44.167 1.00 16.04 101 GLY E CA 1
ATOM 3633 C C . GLY E 1 101 ? -7.138 5.257 43.011 1.00 17.44 101 GLY E C 1
ATOM 3634 O O . GLY E 1 101 ? -7.517 4.287 42.354 1.00 19.17 101 GLY E O 1
ATOM 3635 N N . MET E 1 102 ? -6.003 5.898 42.739 1.00 19.40 102 MET E N 1
ATOM 3636 C CA . MET E 1 102 ? -5.167 5.553 41.592 1.00 24.50 102 MET E CA 1
ATOM 3637 C C . MET E 1 102 ? -3.861 4.932 42.067 1.00 28.64 102 MET E C 1
ATOM 3638 O O . MET E 1 102 ? -3.076 5.581 42.768 1.00 27.54 102 MET E O 1
ATOM 3643 N N . GLU E 1 103 ? -3.602 3.698 41.629 1.00 27.64 103 GLU E N 1
ATOM 3644 C CA . GLU E 1 103 ? -2.424 2.982 42.103 1.00 28.81 103 GLU E CA 1
ATOM 3645 C C . GLU E 1 103 ? -1.139 3.667 41.648 1.00 24.62 103 GLU E C 1
ATOM 3646 O O . GLU E 1 103 ? -0.104 3.549 42.315 1.00 19.85 103 GLU E O 1
ATOM 3652 N N . SER E 1 104 ? -1.190 4.409 40.541 1.00 19.33 104 SER E N 1
ATOM 3653 C CA . SER E 1 104 ? 0.014 5.034 40.014 1.00 16.72 104 SER E CA 1
ATOM 3654 C C . SER E 1 104 ? 0.547 6.132 40.924 1.00 17.64 104 SER E C 1
ATOM 3655 O O . SER E 1 104 ? 1.718 6.510 40.805 1.00 26.63 104 SER E O 1
ATOM 3658 N N . LEU E 1 105 ? -0.281 6.662 41.816 1.00 18.53 105 LEU E N 1
ATOM 3659 C CA . LEU E 1 105 ? 0.134 7.701 42.746 1.00 21.97 105 LEU E CA 1
ATOM 3660 C C . LEU E 1 105 ? 0.435 7.152 44.134 1.00 26.41 105 LEU E C 1
ATOM 3661 O O . LEU E 1 105 ? 0.556 7.922 45.095 1.00 27.51 105 LEU E O 1
ATOM 3666 N N . ARG E 1 106 ? 0.603 5.840 44.243 1.00 32.31 106 ARG E N 1
ATOM 3667 C CA . ARG E 1 106 ? 0.618 5.174 45.536 1.00 32.76 106 ARG E CA 1
ATOM 3668 C C . ARG E 1 106 ? 1.789 5.649 46.398 1.00 36.89 106 ARG E C 1
ATOM 3669 O O . ARG E 1 106 ? 2.929 5.740 45.933 1.00 36.78 106 ARG E O 1
ATOM 3677 N N . TYR E 1 107 ? 1.493 5.955 47.661 1.00 35.34 107 TYR E N 1
ATOM 3678 C CA . TYR E 1 107 ? 2.487 6.132 48.709 1.00 31.16 107 TYR E CA 1
ATOM 3679 C C . TYR E 1 107 ? 2.598 4.854 49.535 1.00 37.45 107 TYR E C 1
ATOM 3680 O O . TYR E 1 107 ? 1.619 4.126 49.712 1.00 39.58 107 TYR E O 1
ATOM 3689 N N . TRP E 1 108 ? 3.803 4.576 50.033 1.00 32.79 108 TRP E N 1
ATOM 3690 C CA . TRP E 1 108 ? 4.046 3.412 50.878 1.00 37.42 108 TRP E CA 1
ATOM 3691 C C . TRP E 1 108 ? 4.573 3.854 52.237 1.00 38.06 108 TRP E C 1
ATOM 3692 O O . TRP E 1 108 ? 5.358 4.802 52.329 1.00 44.64 108 TRP E O 1
ATOM 3703 N N . GLY E 1 109 ? 4.138 3.152 53.294 1.00 38.30 109 GLY E N 1
ATOM 3704 C CA . GLY E 1 109 ? 4.766 3.270 54.591 1.00 38.20 109 GLY E CA 1
ATOM 3705 C C . GLY E 1 109 ? 6.009 2.406 54.683 1.00 45.94 109 GLY E C 1
ATOM 3706 O O . GLY E 1 109 ? 6.280 1.572 53.822 1.00 41.72 109 GLY E O 1
ATOM 3707 N N . GLN E 1 110 ? 6.791 2.626 55.741 1.00 44.88 110 GLN E N 1
ATOM 3708 C CA . GLN E 1 110 ? 8.027 1.871 55.898 1.00 40.35 110 GLN E CA 1
ATOM 3709 C C . GLN E 1 110 ? 7.803 0.482 56.476 1.00 44.11 110 GLN E C 1
ATOM 3710 O O . GLN E 1 110 ? 8.735 -0.330 56.465 1.00 44.12 110 GLN E O 1
ATOM 3716 N N . GLY E 1 111 ? 6.587 0.192 56.913 1.00 37.01 111 GLY E N 1
ATOM 3717 C CA . GLY E 1 111 ? 6.273 -1.127 57.413 1.00 42.57 111 GLY E CA 1
ATOM 3718 C C . GLY E 1 111 ? 6.422 -1.375 58.894 1.00 40.70 111 GLY E C 1
ATOM 3719 O O . GLY E 1 111 ? 7.352 -0.899 59.535 1.00 37.20 111 GLY E O 1
ATOM 3720 N N . THR E 1 112 ? 5.485 -2.147 59.424 1.00 32.89 112 THR E N 1
ATOM 3721 C CA . THR E 1 112 ? 5.465 -2.505 60.826 1.00 43.62 112 THR E CA 1
ATOM 3722 C C . THR E 1 112 ? 5.593 -4.011 60.942 1.00 56.02 112 THR E C 1
ATOM 3723 O O . THR E 1 112 ? 5.078 -4.749 60.104 1.00 61.61 112 THR E O 1
ATOM 3727 N N . GLN E 1 113 ? 6.276 -4.469 61.983 1.00 52.45 113 GLN E N 1
ATOM 3728 C CA . GLN E 1 113 ? 6.474 -5.895 62.188 1.00 54.45 113 GLN E CA 1
ATOM 3729 C C . GLN E 1 113 ? 5.367 -6.539 63.009 1.00 54.63 113 GLN E C 1
ATOM 3730 O O . GLN E 1 113 ? 4.947 -6.006 64.029 1.00 57.61 113 GLN E O 1
ATOM 3736 N N . VAL E 1 114 ? 4.893 -7.687 62.543 1.00 49.49 114 VAL E N 1
ATOM 3737 C CA . VAL E 1 114 ? 3.868 -8.440 63.249 1.00 57.28 114 VAL E CA 1
ATOM 3738 C C . VAL E 1 114 ? 4.370 -9.870 63.369 1.00 57.32 114 VAL E C 1
ATOM 3739 O O . VAL E 1 114 ? 4.820 -10.463 62.395 1.00 50.13 114 VAL E O 1
ATOM 3743 N N . THR E 1 115 ? 4.298 -10.418 64.574 1.00 64.71 115 THR E N 1
ATOM 3744 C CA . THR E 1 115 ? 4.800 -11.761 64.824 1.00 64.37 115 THR E CA 1
ATOM 3745 C C . THR E 1 115 ? 3.773 -12.507 65.660 1.00 63.77 115 THR E C 1
ATOM 3746 O O . THR E 1 115 ? 3.369 -12.034 66.729 1.00 64.38 115 THR E O 1
ATOM 3750 N N . VAL E 1 116 ? 3.358 -13.669 65.171 1.00 63.22 116 VAL E N 1
ATOM 3751 C CA . VAL E 1 116 ? 2.380 -14.490 65.868 1.00 70.95 116 VAL E CA 1
ATOM 3752 C C . VAL E 1 116 ? 3.086 -15.656 66.550 1.00 59.95 116 VAL E C 1
ATOM 3753 O O . VAL E 1 116 ? 3.799 -16.420 65.905 1.00 48.73 116 VAL E O 1
ATOM 3757 N N . GLY F 2 9 ? 29.119 22.750 28.909 1.00 40.88 628 GLY F N 1
ATOM 3758 C CA . GLY F 2 9 ? 27.895 22.051 29.262 1.00 52.75 628 GLY F CA 1
ATOM 3759 C C . GLY F 2 9 ? 26.663 22.939 29.239 1.00 55.02 628 GLY F C 1
ATOM 3760 O O . GLY F 2 9 ? 26.695 24.070 29.727 1.00 66.18 628 GLY F O 1
ATOM 3761 N N . GLY F 2 10 ? 25.568 22.425 28.681 1.00 39.62 629 GLY F N 1
ATOM 3762 C CA . GLY F 2 10 ? 24.357 23.207 28.546 1.00 39.61 629 GLY F CA 1
ATOM 3763 C C . GLY F 2 10 ? 23.516 23.225 29.804 1.00 47.66 629 GLY F C 1
ATOM 3764 O O . GLY F 2 10 ? 24.035 23.450 30.901 1.00 55.32 629 GLY F O 1
ATOM 3765 N N . GLY F 2 11 ? 22.215 22.997 29.659 1.00 40.28 630 GLY F N 1
ATOM 3766 C CA . GLY F 2 11 ? 21.317 22.995 30.794 1.00 35.86 630 GLY F CA 1
ATOM 3767 C C . GLY F 2 11 ? 20.839 24.390 31.142 1.00 45.76 630 GLY F C 1
ATOM 3768 O O . GLY F 2 11 ? 21.642 25.326 31.224 1.00 43.21 630 GLY F O 1
ATOM 3769 N N . SER F 2 12 ? 19.540 24.495 31.406 1.00 29.05 631 SER F N 1
ATOM 3770 C CA . SER F 2 12 ? 18.920 25.758 31.762 1.00 52.75 631 SER F CA 1
ATOM 3771 C C . SER F 2 12 ? 17.948 25.641 32.940 1.00 38.93 631 SER F C 1
ATOM 3772 O O . SER F 2 12 ? 17.835 24.597 33.573 1.00 31.82 631 SER F O 1
ATOM 3775 N N . TRP F 2 13 ? 17.257 26.743 33.208 1.00 32.43 632 TRP F N 1
ATOM 3776 C CA . TRP F 2 13 ? 16.275 26.847 34.272 1.00 26.81 632 TRP F CA 1
ATOM 3777 C C . TRP F 2 13 ? 15.284 27.941 33.886 1.00 39.79 632 TRP F C 1
ATOM 3778 O O . TRP F 2 13 ? 15.611 29.118 33.989 1.00 48.44 632 TRP F O 1
ATOM 3789 N N . PRO F 2 14 ? 14.101 27.584 33.389 1.00 36.70 633 PRO F N 1
ATOM 3790 C CA . PRO F 2 14 ? 13.412 26.323 33.673 1.00 38.10 633 PRO F CA 1
ATOM 3791 C C . PRO F 2 14 ? 13.766 25.242 32.671 1.00 27.08 633 PRO F C 1
ATOM 3792 O O . PRO F 2 14 ? 14.158 25.552 31.555 1.00 30.72 633 PRO F O 1
ATOM 3796 N N . GLN F 2 15 ? 13.643 23.990 33.077 1.00 24.47 634 GLN F N 1
ATOM 3797 C CA . GLN F 2 15 ? 14.007 22.909 32.188 1.00 36.44 634 GLN F CA 1
ATOM 3798 C C . GLN F 2 15 ? 12.872 22.019 31.726 1.00 34.77 634 GLN F C 1
ATOM 3799 O O . GLN F 2 15 ? 12.024 21.608 32.507 1.00 36.11 634 GLN F O 1
ATOM 3805 N N . ARG F 2 16 ? 12.846 21.768 30.427 1.00 25.46 635 ARG F N 1
ATOM 3806 C CA . ARG F 2 16 ? 11.890 20.826 29.868 1.00 39.36 635 ARG F CA 1
ATOM 3807 C C . ARG F 2 16 ? 12.142 19.442 30.445 1.00 42.66 635 ARG F C 1
ATOM 3808 O O . ARG F 2 16 ? 13.271 18.941 30.426 1.00 46.00 635 ARG F O 1
ATOM 3816 N N . VAL F 2 17 ? 11.084 18.832 30.963 1.00 35.96 636 VAL F N 1
ATOM 3817 C CA . VAL F 2 17 ? 11.159 17.549 31.643 1.00 40.06 636 VAL F CA 1
ATOM 3818 C C . VAL F 2 17 ? 10.260 16.568 30.906 1.00 40.51 636 VAL F C 1
ATOM 3819 O O . VAL F 2 17 ? 9.176 16.935 30.437 1.00 38.63 636 VAL F O 1
ATOM 3823 N N . VAL F 2 18 ? 10.730 15.330 30.775 1.00 31.09 637 VAL F N 1
ATOM 3824 C CA . VAL F 2 18 ? 9.922 14.232 30.262 1.00 36.34 637 VAL F CA 1
ATOM 3825 C C . VAL F 2 18 ? 9.914 13.139 31.319 1.00 34.90 637 VAL F C 1
ATOM 3826 O O . VAL F 2 18 ? 10.976 12.722 31.795 1.00 37.88 637 VAL F O 1
ATOM 3830 N N . THR F 2 19 ? 8.721 12.691 31.697 1.00 32.57 638 THR F N 1
ATOM 3831 C CA . THR F 2 19 ? 8.577 11.725 32.773 1.00 33.60 638 THR F CA 1
ATOM 3832 C C . THR F 2 19 ? 8.629 10.304 32.227 1.00 33.57 638 THR F C 1
ATOM 3833 O O . THR F 2 19 ? 8.613 10.074 31.017 1.00 37.83 638 THR F O 1
ATOM 3837 N N . LYS F 2 20 ? 8.676 9.335 33.147 1.00 33.72 639 LYS F N 1
ATOM 3838 C CA . LYS F 2 20 ? 8.763 7.935 32.740 1.00 38.81 639 LYS F CA 1
ATOM 3839 C C . LYS F 2 20 ? 7.625 7.546 31.808 1.00 41.91 639 LYS F C 1
ATOM 3840 O O . LYS F 2 20 ? 7.787 6.640 30.982 1.00 46.86 639 LYS F O 1
ATOM 3846 N N . LYS F 2 21 ? 6.475 8.208 31.924 1.00 35.57 640 LYS F N 1
ATOM 3847 C CA . LYS F 2 21 ? 5.291 7.873 31.143 1.00 39.73 640 LYS F CA 1
ATOM 3848 C C . LYS F 2 21 ? 5.000 8.847 30.005 1.00 47.28 640 LYS F C 1
ATOM 3849 O O . LYS F 2 21 ? 3.892 8.830 29.456 1.00 47.03 640 LYS F O 1
ATOM 3855 N N . GLY F 2 22 ? 5.960 9.694 29.642 1.00 43.71 641 GLY F N 1
ATOM 3856 C CA . GLY F 2 22 ? 5.812 10.547 28.482 1.00 34.98 641 GLY F CA 1
ATOM 3857 C C . GLY F 2 22 ? 5.051 11.826 28.720 1.00 49.56 641 GLY F C 1
ATOM 3858 O O . GLY F 2 22 ? 4.519 12.407 27.767 1.00 56.41 641 GLY F O 1
ATOM 3859 N N . ARG F 2 23 ? 4.959 12.279 29.964 1.00 46.80 642 ARG F N 1
ATOM 3860 C CA . ARG F 2 23 ? 4.414 13.600 30.230 1.00 52.08 642 ARG F CA 1
ATOM 3861 C C . ARG F 2 23 ? 5.519 14.628 30.063 1.00 41.54 642 ARG F C 1
ATOM 3862 O O . ARG F 2 23 ? 6.640 14.434 30.542 1.00 42.03 642 ARG F O 1
ATOM 3870 N N . THR F 2 24 ? 5.197 15.730 29.398 1.00 34.76 643 THR F N 1
ATOM 3871 C CA . THR F 2 24 ? 6.155 16.801 29.188 1.00 38.70 643 THR F CA 1
ATOM 3872 C C . THR F 2 24 ? 5.583 18.091 29.743 1.00 41.79 643 THR F C 1
ATOM 3873 O O . THR F 2 24 ? 4.449 18.464 29.420 1.00 31.38 643 THR F O 1
ATOM 3877 N N . PHE F 2 25 ? 6.368 18.745 30.593 1.00 38.32 644 PHE F N 1
ATOM 3878 C CA . PHE F 2 25 ? 6.034 20.043 31.151 1.00 31.41 644 PHE F CA 1
ATOM 3879 C C . PHE F 2 25 ? 7.344 20.765 31.416 1.00 34.16 644 PHE F C 1
ATOM 3880 O O . PHE F 2 25 ? 8.426 20.168 31.386 1.00 35.73 644 PHE F O 1
ATOM 3888 N N . LEU F 2 26 ? 7.234 22.064 31.663 1.00 20.23 645 LEU F N 1
ATOM 3889 C CA . LEU F 2 26 ? 8.383 22.913 31.921 1.00 25.06 645 LEU F CA 1
ATOM 3890 C C . LEU F 2 26 ? 8.572 23.054 33.430 1.00 27.94 645 LEU F C 1
ATOM 3891 O O . LEU F 2 26 ? 7.709 23.605 34.124 1.00 25.35 645 LEU F O 1
ATOM 3896 N N . TYR F 2 27 ? 9.702 22.563 33.930 1.00 25.12 646 TYR F N 1
ATOM 3897 C CA . TYR F 2 27 ? 9.959 22.495 35.368 1.00 28.22 646 TYR F CA 1
ATOM 3898 C C . TYR F 2 27 ? 10.918 23.600 35.822 1.00 33.01 646 TYR F C 1
ATOM 3899 O O . TYR F 2 27 ? 11.979 23.778 35.224 1.00 30.94 646 TYR F O 1
ATOM 3908 N N . PRO F 2 28 ? 10.571 24.328 36.898 1.00 26.77 647 PRO F N 1
ATOM 3909 C CA . PRO F 2 28 ? 9.472 24.101 37.844 1.00 24.24 647 PRO F CA 1
ATOM 3910 C C . PRO F 2 28 ? 8.199 24.890 37.531 1.00 29.33 647 PRO F C 1
ATOM 3911 O O . PRO F 2 28 ? 7.179 24.710 38.196 1.00 24.95 647 PRO F O 1
ATOM 3915 N N . ASN F 2 29 ? 8.250 25.723 36.492 1.00 32.36 648 ASN F N 1
ATOM 3916 C CA . ASN F 2 29 ? 7.220 26.740 36.306 1.00 34.59 648 ASN F CA 1
ATOM 3917 C C . ASN F 2 29 ? 5.844 26.119 36.083 1.00 35.14 648 ASN F C 1
ATOM 3918 O O . ASN F 2 29 ? 4.845 26.603 36.627 1.00 37.78 648 ASN F O 1
ATOM 3923 N N . ASP F 2 30 ? 5.764 25.054 35.286 1.00 32.54 649 ASP F N 1
ATOM 3924 C CA . ASP F 2 30 ? 4.465 24.438 35.028 1.00 37.59 649 ASP F CA 1
ATOM 3925 C C . ASP F 2 30 ? 3.833 23.826 36.274 1.00 28.08 649 ASP F C 1
ATOM 3926 O O . ASP F 2 30 ? 2.673 23.409 36.207 1.00 32.12 649 ASP F O 1
ATOM 3931 N N . LEU F 2 31 ? 4.553 23.740 37.391 1.00 23.33 650 LEU F N 1
ATOM 3932 C CA . LEU F 2 31 ? 3.991 23.239 38.640 1.00 27.76 650 LEU F CA 1
ATOM 3933 C C . LEU F 2 31 ? 3.746 24.333 39.668 1.00 31.07 650 LEU F C 1
ATOM 3934 O O . LEU F 2 31 ? 3.331 24.027 40.792 1.00 27.13 650 LEU F O 1
ATOM 3939 N N . LEU F 2 32 ? 3.971 25.597 39.315 1.00 27.17 651 LEU F N 1
ATOM 3940 C CA . LEU F 2 32 ? 3.835 26.702 40.255 1.00 34.48 651 LEU F CA 1
ATOM 3941 C C . LEU F 2 32 ? 2.604 27.559 39.961 1.00 36.27 651 LEU F C 1
ATOM 3942 O O . LEU F 2 32 ? 2.565 28.736 40.333 1.00 32.77 651 LEU F O 1
ATOM 3947 N N . GLN F 2 33 ? 1.598 26.982 39.309 1.00 34.67 652 GLN F N 1
ATOM 3948 C CA . GLN F 2 33 ? 0.385 27.667 38.887 1.00 28.33 652 GLN F CA 1
ATOM 3949 C C . GLN F 2 33 ? -0.815 27.148 39.665 1.00 31.76 652 GLN F C 1
ATOM 3950 O O . GLN F 2 33 ? -0.760 26.106 40.325 1.00 26.85 652 GLN F O 1
ATOM 3956 N N . THR F 2 34 ? -1.913 27.905 39.570 1.00 29.06 653 THR F N 1
ATOM 3957 C CA . THR F 2 34 ? -3.145 27.538 40.264 1.00 25.44 653 THR F CA 1
ATOM 3958 C C . THR F 2 34 ? -3.777 26.278 39.683 1.00 26.68 653 THR F C 1
ATOM 3959 O O . THR F 2 34 ? -4.473 25.555 40.402 1.00 28.83 653 THR F O 1
ATOM 3963 N N . ASN F 2 35 ? -3.569 26.008 38.393 1.00 27.77 654 ASN F N 1
ATOM 3964 C CA . ASN F 2 35 ? -4.101 24.810 37.770 1.00 26.87 654 ASN F CA 1
ATOM 3965 C C . ASN F 2 35 ? -2.966 23.842 37.448 1.00 33.49 654 ASN F C 1
ATOM 3966 O O . ASN F 2 35 ? -1.854 24.266 37.122 1.00 35.32 654 ASN F O 1
ATOM 3971 N N . PRO F 2 36 ? -3.211 22.539 37.510 1.00 29.86 655 PRO F N 1
ATOM 3972 C CA . PRO F 2 36 ? -2.180 21.577 37.122 1.00 31.13 655 PRO F CA 1
ATOM 3973 C C . PRO F 2 36 ? -1.829 21.709 35.651 1.00 30.87 655 PRO F C 1
ATOM 3974 O O . PRO F 2 36 ? -2.612 22.256 34.860 1.00 27.45 655 PRO F O 1
ATOM 3978 N N . PRO F 2 37 ? -0.644 21.255 35.250 1.00 30.70 656 PRO F N 1
ATOM 3979 C CA . PRO F 2 37 ? -0.314 21.231 33.823 1.00 27.05 656 PRO F CA 1
ATOM 3980 C C . PRO F 2 37 ? -1.387 20.512 33.025 1.00 32.30 656 PRO F C 1
ATOM 3981 O O . PRO F 2 37 ? -1.782 19.391 33.354 1.00 38.20 656 PRO F O 1
ATOM 3985 N N . GLU F 2 38 ? -1.838 21.152 31.942 1.00 37.68 657 GLU F N 1
ATOM 3986 C CA . GLU F 2 38 ? -2.948 20.602 31.173 1.00 35.13 6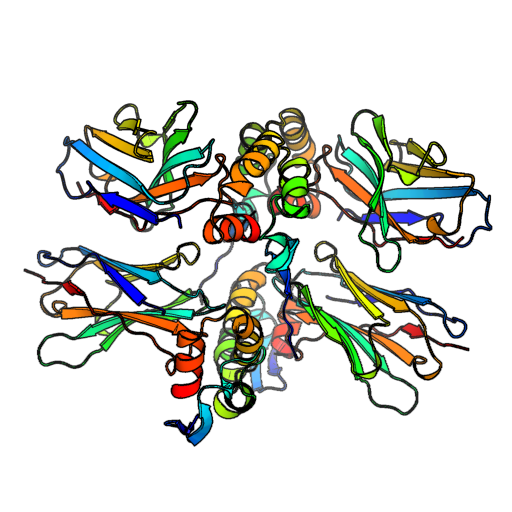57 GLU F CA 1
ATOM 3987 C C . GLU F 2 38 ? -2.631 19.201 30.670 1.00 36.11 657 GLU F C 1
ATOM 3988 O O . GLU F 2 38 ? -3.544 18.408 30.415 1.00 32.54 657 GLU F O 1
ATOM 3994 N N . SER F 2 39 ? -1.348 18.886 30.494 1.00 34.40 658 SER F N 1
ATOM 3995 C CA . SER F 2 39 ? -0.976 17.551 30.053 1.00 29.66 658 SER F CA 1
ATOM 3996 C C . SER F 2 39 ? -1.589 16.495 30.958 1.00 31.25 658 SER F C 1
ATOM 3997 O O . SER F 2 39 ? -2.118 15.482 30.485 1.00 21.51 658 SER F O 1
ATOM 4000 N N . LEU F 2 40 ? -1.569 16.745 32.265 1.00 30.14 659 LEU F N 1
ATOM 4001 C CA . LEU F 2 40 ? -2.074 15.766 33.217 1.00 24.52 659 LEU F CA 1
ATOM 4002 C C . LEU F 2 40 ? -3.589 15.622 33.117 1.00 30.30 659 LEU F C 1
ATOM 4003 O O . LEU F 2 40 ? -4.117 14.506 33.165 1.00 31.36 659 LEU F O 1
ATOM 4008 N N . ILE F 2 41 ? -4.304 16.733 32.941 1.00 23.92 660 ILE F N 1
ATOM 4009 C CA . ILE F 2 41 ? -5.760 16.672 32.859 1.00 22.09 660 ILE F CA 1
ATOM 4010 C C . ILE F 2 41 ? -6.184 15.884 31.632 1.00 26.58 660 ILE F C 1
ATOM 4011 O O . ILE F 2 41 ? -7.066 15.021 31.700 1.00 29.28 660 ILE F O 1
ATOM 4016 N N . THR F 2 42 ? -5.567 16.175 30.487 1.00 24.30 661 THR F N 1
ATOM 4017 C CA . THR F 2 42 ? -5.867 15.408 29.284 1.00 27.88 661 THR F CA 1
ATOM 4018 C C . THR F 2 42 ? -5.569 13.930 29.497 1.00 31.11 661 THR F C 1
ATOM 4019 O O . THR F 2 42 ? -6.334 13.063 29.054 1.00 32.95 661 THR F O 1
ATOM 4023 N N . ALA F 2 43 ? -4.481 13.622 30.203 1.00 19.38 662 ALA F N 1
ATOM 4024 C CA . ALA F 2 43 ? -4.132 12.228 30.440 1.00 23.39 662 ALA F CA 1
ATOM 4025 C C . ALA F 2 43 ? -5.210 11.530 31.258 1.00 30.30 662 ALA F C 1
ATOM 4026 O O . ALA F 2 43 ? -5.598 10.396 30.953 1.00 26.62 662 ALA F O 1
ATOM 4028 N N . LEU F 2 44 ? -5.698 12.187 32.310 1.00 26.65 663 LEU F N 1
ATOM 4029 C CA . LEU F 2 44 ? -6.708 11.570 33.162 1.00 26.04 663 LEU F CA 1
ATOM 4030 C C . LEU F 2 44 ? -8.013 11.337 32.410 1.00 27.96 663 LEU F C 1
ATOM 4031 O O . LEU F 2 44 ? -8.687 10.323 32.628 1.00 25.57 663 LEU F O 1
ATOM 4036 N N . VAL F 2 45 ? -8.385 12.261 31.525 1.00 27.61 664 VAL F N 1
ATOM 4037 C CA . VAL F 2 45 ? -9.651 12.143 30.806 1.00 35.03 664 VAL F CA 1
ATOM 4038 C C . VAL F 2 45 ? -9.554 11.103 29.695 1.00 35.49 664 VAL F C 1
ATOM 4039 O O . VAL F 2 45 ? -10.416 10.225 29.574 1.00 26.96 664 VAL F O 1
ATOM 4043 N N . GLU F 2 46 ? -8.499 11.171 28.877 1.00 34.62 665 GLU F N 1
ATOM 4044 C CA . GLU F 2 46 ? -8.430 10.368 27.660 1.00 35.21 665 GLU F CA 1
ATOM 4045 C C . GLU F 2 46 ? -7.739 9.027 27.873 1.00 31.52 665 GLU F C 1
ATOM 4046 O O . GLU F 2 46 ? -8.218 8.001 27.372 1.00 34.46 665 GLU F O 1
ATOM 4052 N N . GLU F 2 47 ? -6.614 9.003 28.589 1.00 25.58 666 GLU F N 1
ATOM 4053 C CA . GLU F 2 47 ? -5.931 7.737 28.830 1.00 22.37 666 GLU F CA 1
ATOM 4054 C C . GLU F 2 47 ? -6.607 6.932 29.935 1.00 16.59 666 GLU F C 1
ATOM 4055 O O . GLU F 2 47 ? -7.106 5.830 29.695 1.00 16.58 666 GLU F O 1
ATOM 4061 N N . TYR F 2 48 ? -6.702 7.504 31.137 1.00 24.74 667 TYR F N 1
ATOM 4062 C CA . TYR F 2 48 ? -7.256 6.785 32.277 1.00 24.42 667 TYR F CA 1
ATOM 4063 C C . TYR F 2 48 ? -8.778 6.736 32.271 1.00 27.22 667 TYR F C 1
ATOM 4064 O O . TYR F 2 48 ? -9.355 5.891 32.965 1.00 21.84 667 TYR F O 1
ATOM 4073 N N . GLN F 2 49 ? -9.437 7.600 31.502 1.00 26.85 668 GLN F N 1
ATOM 4074 C CA . GLN F 2 49 ? -10.895 7.699 31.520 1.00 25.25 668 GLN F CA 1
ATOM 4075 C C . GLN F 2 49 ? -11.421 7.779 32.954 1.00 30.41 668 GLN F C 1
ATOM 4076 O O . GLN F 2 49 ? -12.319 7.039 33.370 1.00 26.97 668 GLN F O 1
ATOM 4082 N N . ASN F 2 50 ? -10.860 8.724 33.707 1.00 26.12 669 ASN F N 1
ATOM 4083 C CA . ASN F 2 50 ? -11.165 8.912 35.124 1.00 29.07 669 ASN F CA 1
ATOM 4084 C C . ASN F 2 50 ? -11.550 10.372 35.322 1.00 27.75 669 ASN F C 1
ATOM 4085 O O . ASN F 2 50 ? -10.767 11.178 35.839 1.00 28.21 669 ASN F O 1
ATOM 4090 N N . PRO F 2 51 ? -12.757 10.751 34.893 1.00 28.67 670 PRO F N 1
ATOM 4091 C CA . PRO F 2 51 ? -13.160 12.159 35.022 1.00 28.94 670 PRO F CA 1
ATOM 4092 C C . PRO F 2 51 ? -13.215 12.620 36.457 1.00 28.58 670 PRO F C 1
ATOM 4093 O O . PRO F 2 51 ? -12.928 13.790 36.740 1.00 31.68 670 PRO F O 1
ATOM 4097 N N . VAL F 2 52 ? -13.542 11.718 37.381 1.00 25.91 671 VAL F N 1
ATOM 4098 C CA . VAL F 2 52 ? -13.610 12.083 38.792 1.00 27.76 671 VAL F CA 1
ATOM 4099 C C . VAL F 2 52 ? -12.239 12.524 39.277 1.00 28.54 671 VAL F C 1
ATOM 4100 O O . VAL F 2 52 ? -12.088 13.581 39.903 1.00 34.15 671 VAL F O 1
ATOM 4104 N N . SER F 2 53 ? -11.214 11.734 38.959 1.00 25.07 672 SER F N 1
ATOM 4105 C CA . SER F 2 53 ? -9.848 12.079 39.331 1.00 25.55 672 SER F CA 1
ATOM 4106 C C . SER F 2 53 ? -9.456 13.453 38.791 1.00 26.72 672 SER F C 1
ATOM 4107 O O . SER F 2 53 ? -8.915 14.289 39.526 1.00 24.70 672 SER F O 1
ATOM 4110 N N . ALA F 2 54 ? -9.764 13.727 37.520 1.00 27.55 673 ALA F N 1
ATOM 4111 C CA . ALA F 2 54 ? -9.378 15.006 36.926 1.00 23.63 673 ALA F CA 1
ATOM 4112 C C . ALA F 2 54 ? -10.057 16.173 37.622 1.00 28.57 673 ALA F C 1
ATOM 4113 O O . ALA F 2 54 ? -9.404 17.149 38.010 1.00 25.79 673 ALA F O 1
ATOM 4115 N N . LYS F 2 55 ? -11.372 16.086 37.801 1.00 33.17 674 LYS F N 1
ATOM 4116 C CA . LYS F 2 55 ? -12.102 17.185 38.421 1.00 32.11 674 LYS F CA 1
ATOM 4117 C C . LYS F 2 55 ? -11.648 17.415 39.859 1.00 32.00 674 LYS F C 1
ATOM 4118 O O . LYS F 2 55 ? -11.569 18.565 40.313 1.00 30.35 674 LYS F O 1
ATOM 4124 N N . GLU F 2 56 ? -11.314 16.340 40.584 1.00 27.81 675 GLU F N 1
ATOM 4125 C CA . GLU F 2 56 ? -10.895 16.481 41.980 1.00 29.83 675 GLU F CA 1
ATOM 4126 C C . GLU F 2 56 ? -9.475 17.031 42.087 1.00 25.97 675 GLU F C 1
ATOM 4127 O O . GLU F 2 56 ? -9.175 17.812 42.996 1.00 22.01 675 GLU F O 1
ATOM 4133 N N . LEU F 2 57 ? -8.594 16.651 41.160 1.00 24.08 676 LEU F N 1
ATOM 4134 C CA . LEU F 2 57 ? -7.246 17.209 41.158 1.00 25.66 676 LEU F CA 1
ATOM 4135 C C . LEU F 2 57 ? -7.252 18.700 40.849 1.00 29.32 676 LEU F C 1
ATOM 4136 O O . LEU F 2 57 ? -6.542 19.471 41.505 1.00 32.31 676 LEU F O 1
ATOM 4141 N N . GLN F 2 58 ? -8.062 19.138 39.881 1.00 32.70 677 GLN F N 1
ATOM 4142 C CA . GLN F 2 58 ? -8.130 20.568 39.596 1.00 23.97 677 GLN F CA 1
ATOM 4143 C C . GLN F 2 58 ? -8.591 21.344 40.816 1.00 17.42 677 GLN F C 1
ATOM 4144 O O . GLN F 2 58 ? -8.222 22.509 40.984 1.00 22.16 677 GLN F O 1
ATOM 4150 N N . ALA F 2 59 ? -9.354 20.705 41.700 1.00 25.04 678 ALA F N 1
ATOM 4151 C CA . ALA F 2 59 ? -9.838 21.397 42.888 1.00 20.64 678 ALA F CA 1
ATOM 4152 C C . ALA F 2 59 ? -8.789 21.401 43.989 1.00 24.98 678 ALA F C 1
ATOM 4153 O O . ALA F 2 59 ? -8.656 22.393 44.716 1.00 25.72 678 ALA F O 1
ATOM 4155 N N . ASP F 2 60 ? -8.021 20.315 44.114 1.00 30.03 679 ASP F N 1
ATOM 4156 C CA . ASP F 2 60 ? -7.016 20.225 45.167 1.00 23.32 679 ASP F CA 1
ATOM 4157 C C . ASP F 2 60 ? -5.774 21.049 44.869 1.00 20.83 679 ASP F C 1
ATOM 4158 O O . ASP F 2 60 ? -5.112 21.512 45.804 1.00 23.78 679 ASP F O 1
ATOM 4163 N N . TRP F 2 61 ? -5.460 21.263 43.593 1.00 25.25 680 TRP F N 1
ATOM 4164 C CA . TRP F 2 61 ? -4.149 21.785 43.207 1.00 29.49 680 TRP F CA 1
ATOM 4165 C C . TRP F 2 61 ? -3.765 23.064 43.933 1.00 30.15 680 TRP F C 1
ATOM 4166 O O . TRP F 2 61 ? -2.656 23.126 44.487 1.00 30.73 680 TRP F O 1
ATOM 4177 N N . PRO F 2 62 ? -4.602 24.091 43.992 1.00 25.16 681 PRO F N 1
ATOM 4178 C CA . PRO F 2 62 ? -4.160 25.344 44.622 1.00 27.63 681 PRO F CA 1
ATOM 4179 C C . PRO F 2 62 ? -3.671 25.183 46.046 1.00 27.60 681 PRO F C 1
ATOM 4180 O O . PRO F 2 62 ? -2.804 25.952 46.474 1.00 35.88 681 PRO F O 1
ATOM 4184 N N . ASP F 2 63 ? -4.177 24.205 46.790 1.00 28.95 682 ASP F N 1
ATOM 4185 C CA . ASP F 2 63 ? -3.812 24.040 48.190 1.00 30.11 682 ASP F CA 1
ATOM 4186 C C . ASP F 2 63 ? -2.701 23.025 48.415 1.00 25.71 682 ASP F C 1
ATOM 4187 O O . ASP F 2 63 ? -2.274 22.842 49.559 1.00 29.36 682 ASP F O 1
ATOM 4192 N N . MET F 2 64 ? -2.208 22.379 47.364 1.00 25.26 683 MET F N 1
ATOM 4193 C CA . MET F 2 64 ? -1.244 21.305 47.535 1.00 24.39 683 MET F CA 1
ATOM 4194 C C . MET F 2 64 ? 0.143 21.910 47.691 1.00 26.74 683 MET F C 1
ATOM 4195 O O . MET F 2 64 ? 0.526 22.807 46.931 1.00 29.68 683 MET F O 1
ATOM 4200 N N . SER F 2 65 ? 0.902 21.417 48.663 1.00 24.38 684 SER F N 1
ATOM 4201 C CA . SER F 2 65 ? 2.285 21.843 48.755 1.00 28.24 684 SER F CA 1
ATOM 4202 C C . SER F 2 65 ? 3.054 21.314 47.545 1.00 31.47 684 SER F C 1
ATOM 4203 O O . SER F 2 65 ? 2.577 20.459 46.792 1.00 27.80 684 SER F O 1
ATOM 4206 N N . PHE F 2 66 ? 4.266 21.835 47.357 1.00 30.92 685 PHE F N 1
ATOM 4207 C CA . PHE F 2 66 ? 5.008 21.527 46.139 1.00 28.33 685 PHE F CA 1
ATOM 4208 C C . PHE F 2 66 ? 5.354 20.041 46.065 1.00 27.40 685 PHE F C 1
ATOM 4209 O O . PHE F 2 66 ? 5.323 19.439 44.984 1.00 21.56 685 PHE F O 1
ATOM 4217 N N . ASP F 2 67 ? 5.720 19.439 47.198 1.00 30.78 686 ASP F N 1
ATOM 4218 C CA . ASP F 2 67 ? 6.060 18.019 47.206 1.00 25.30 686 ASP F CA 1
ATOM 4219 C C . ASP F 2 67 ? 4.945 17.163 46.613 1.00 26.79 686 ASP F C 1
ATOM 4220 O O . ASP F 2 67 ? 5.209 16.233 45.843 1.00 26.02 686 ASP F O 1
ATOM 4225 N N . GLU F 2 68 ? 3.690 17.450 46.962 1.00 31.96 687 GLU F N 1
ATOM 4226 C CA . GLU F 2 68 ? 2.601 16.624 46.453 1.00 21.49 687 GLU F CA 1
ATOM 4227 C C . GLU F 2 68 ? 2.324 16.913 44.983 1.00 18.02 687 GLU F C 1
ATOM 4228 O O . GLU F 2 68 ? 2.081 15.988 44.201 1.00 19.43 687 GLU F O 1
ATOM 4234 N N . ARG F 2 69 ? 2.420 18.176 44.570 1.00 19.13 688 ARG F N 1
ATOM 4235 C CA . ARG F 2 69 ? 2.258 18.479 43.151 1.00 19.08 688 ARG F CA 1
ATOM 4236 C C . ARG F 2 69 ? 3.259 17.699 42.313 1.00 20.09 688 ARG F C 1
ATOM 4237 O O . ARG F 2 69 ? 2.898 17.122 41.281 1.00 22.22 688 ARG F O 1
ATOM 4245 N N . ARG F 2 70 ? 4.517 17.642 42.757 1.00 20.07 689 ARG F N 1
ATOM 4246 C CA . ARG F 2 70 ? 5.532 16.910 42.006 1.00 19.57 689 ARG F CA 1
ATOM 4247 C C . ARG F 2 70 ? 5.221 15.418 41.957 1.00 24.34 689 ARG F C 1
ATOM 4248 O O . ARG F 2 70 ? 5.364 14.785 40.904 1.00 27.32 689 ARG F O 1
ATOM 4256 N N . HIS F 2 71 ? 4.807 14.832 43.085 1.00 21.74 690 HIS F N 1
ATOM 4257 C CA . HIS F 2 71 ? 4.455 13.414 43.099 1.00 20.89 690 HIS F CA 1
ATOM 4258 C C . HIS F 2 71 ? 3.435 13.095 42.017 1.00 26.67 690 HIS F C 1
ATOM 4259 O O . HIS F 2 71 ? 3.572 12.109 41.285 1.00 35.19 690 HIS F O 1
ATOM 4266 N N . VAL F 2 72 ? 2.394 13.919 41.903 1.00 23.70 691 VAL F N 1
ATOM 4267 C CA . VAL F 2 72 ? 1.367 13.662 40.900 1.00 23.68 691 VAL F CA 1
ATOM 4268 C C . VAL F 2 72 ? 1.959 13.766 39.496 1.00 28.11 691 VAL F C 1
ATOM 4269 O O . VAL F 2 72 ? 1.830 12.845 38.679 1.00 29.62 691 VAL F O 1
ATOM 4273 N N . ALA F 2 73 ? 2.659 14.867 39.212 1.00 23.94 692 ALA F N 1
ATOM 4274 C CA . ALA F 2 73 ? 3.149 15.107 37.857 1.00 21.42 692 ALA F CA 1
ATOM 4275 C C . ALA F 2 73 ? 4.164 14.054 37.430 1.00 26.77 692 ALA F C 1
ATOM 4276 O O . ALA F 2 73 ? 4.205 13.657 36.261 1.00 30.46 692 ALA F O 1
ATOM 4278 N N . MET F 2 74 ? 5.001 13.601 38.358 1.00 26.14 693 MET F N 1
ATOM 4279 C CA . MET F 2 74 ? 6.063 12.664 38.021 1.00 30.79 693 MET F CA 1
ATOM 4280 C C . MET F 2 74 ? 5.579 11.220 37.882 1.00 29.83 693 MET F C 1
ATOM 4281 O O . MET F 2 74 ? 6.243 10.425 37.207 1.00 32.88 693 MET F O 1
ATOM 4286 N N . ASN F 2 75 ? 4.456 10.855 38.502 1.00 26.91 694 ASN F N 1
ATOM 4287 C CA . ASN F 2 75 ? 4.011 9.464 38.561 1.00 27.75 694 ASN F CA 1
ATOM 4288 C C . ASN F 2 75 ? 2.708 9.199 37.824 1.00 26.71 694 ASN F C 1
ATOM 4289 O O . ASN F 2 75 ? 2.269 8.045 37.767 1.00 28.12 694 ASN F O 1
ATOM 4294 N N . LEU F 2 76 ? 2.081 10.221 37.265 1.00 35.36 695 LEU F N 1
ATOM 4295 C CA . LEU F 2 76 ? 0.765 10.060 36.667 1.00 32.72 695 LEU F CA 1
ATOM 4296 C C . LEU F 2 76 ? 0.819 9.777 35.163 1.00 38.03 695 LEU F C 1
ATOM 4297 O O . LEU F 2 76 ? 0.049 8.976 34.637 1.00 37.11 695 LEU F O 1
ATOM 4303 N N . LYS G 1 1 ? 20.934 19.434 53.501 1.00 42.69 1 LYS G N 1
ATOM 4304 C CA . LYS G 1 1 ? 21.918 18.421 53.969 1.00 37.32 1 LYS G CA 1
ATOM 4305 C C . LYS G 1 1 ? 21.306 17.026 53.972 1.00 45.37 1 LYS G C 1
ATOM 4306 O O . LYS G 1 1 ? 20.194 16.824 54.465 1.00 41.85 1 LYS G O 1
ATOM 4312 N N . VAL G 1 2 ? 22.027 16.067 53.400 1.00 38.81 2 VAL G N 1
ATOM 4313 C CA . VAL G 1 2 ? 21.610 14.669 53.438 1.00 40.71 2 VAL G CA 1
ATOM 4314 C C . VAL G 1 2 ? 22.088 14.057 54.749 1.00 41.67 2 VAL G C 1
ATOM 4315 O O . VAL G 1 2 ? 23.286 14.064 55.046 1.00 50.56 2 VAL G O 1
ATOM 4319 N N . GLN G 1 3 ? 21.146 13.562 55.552 1.00 34.14 3 GLN G N 1
ATOM 4320 C CA . GLN G 1 3 ? 21.426 12.782 56.747 1.00 31.49 3 GLN G CA 1
ATOM 4321 C C . GLN G 1 3 ? 20.667 11.467 56.650 1.00 37.26 3 GLN G C 1
ATOM 4322 O O . GLN G 1 3 ? 19.559 11.418 56.109 1.00 39.90 3 GLN G O 1
ATOM 4328 N N . LEU G 1 4 ? 21.272 10.396 57.161 1.00 31.61 4 LEU G N 1
ATOM 4329 C CA . LEU G 1 4 ? 20.673 9.065 57.123 1.00 26.38 4 LEU G CA 1
ATOM 4330 C C . LEU G 1 4 ? 20.250 8.641 58.529 1.00 30.36 4 LEU G C 1
ATOM 4331 O O . LEU G 1 4 ? 21.079 8.599 59.445 1.00 34.55 4 LEU G O 1
ATOM 4336 N N . GLN G 1 5 ? 18.963 8.340 58.696 1.00 29.90 5 GLN G N 1
ATOM 4337 C CA . GLN G 1 5 ? 18.392 7.931 59.975 1.00 31.36 5 GLN G CA 1
ATOM 4338 C C . GLN G 1 5 ? 18.116 6.430 59.939 1.00 36.63 5 GLN G C 1
ATOM 4339 O O . GLN G 1 5 ? 17.410 5.949 59.045 1.00 29.83 5 GLN G O 1
ATOM 4345 N N . GLU G 1 6 ? 18.644 5.701 60.925 1.00 40.81 6 GLU G N 1
ATOM 4346 C CA . GLU G 1 6 ? 18.558 4.246 61.004 1.00 32.78 6 GLU G CA 1
ATOM 4347 C C . GLU G 1 6 ? 17.649 3.792 62.142 1.00 28.38 6 GLU G C 1
ATOM 4348 O O . GLU G 1 6 ? 17.425 4.514 63.117 1.00 39.68 6 GLU G O 1
ATOM 4354 N N . SER G 1 7 ? 17.105 2.583 61.993 1.00 29.68 7 SER G N 1
ATOM 4355 C CA . SER G 1 7 ? 16.295 1.961 63.036 1.00 31.24 7 SER G CA 1
ATOM 4356 C C . SER G 1 7 ? 16.193 0.462 62.771 1.00 37.68 7 SER G C 1
ATOM 4357 O O . SER G 1 7 ? 16.316 0.007 61.629 1.00 34.82 7 SER G O 1
ATOM 4360 N N . GLY G 1 8 ? 15.917 -0.298 63.836 1.00 34.31 8 GLY G N 1
ATOM 4361 C CA . GLY G 1 8 ? 15.723 -1.731 63.724 1.00 33.69 8 GLY G CA 1
ATOM 4362 C C . GLY G 1 8 ? 16.801 -2.640 64.301 1.00 40.89 8 GLY G C 1
ATOM 4363 O O . GLY G 1 8 ? 16.812 -3.833 63.971 1.00 46.53 8 GLY G O 1
ATOM 4364 N N . GLY G 1 9 ? 17.729 -2.126 65.100 1.00 39.68 9 GLY G N 1
ATOM 4365 C CA . GLY G 1 9 ? 18.749 -2.956 65.720 1.00 48.78 9 GLY G CA 1
ATOM 4366 C C . GLY G 1 9 ? 18.231 -3.753 66.905 1.00 44.43 9 GLY G C 1
ATOM 4367 O O . GLY G 1 9 ? 17.049 -4.105 66.982 1.00 39.78 9 GLY G O 1
ATOM 4368 N N . GLY G 1 10 ? 19.134 -4.056 67.838 1.00 45.37 10 GLY G N 1
ATOM 4369 C CA . GLY G 1 10 ? 18.791 -4.684 69.102 1.00 40.03 10 GLY G CA 1
ATOM 4370 C C . GLY G 1 10 ? 19.243 -6.133 69.197 1.00 49.54 10 GLY G C 1
ATOM 4371 O O . GLY G 1 10 ? 20.030 -6.638 68.388 1.00 43.71 10 GLY G O 1
ATOM 4372 N N . LEU G 1 11 ? 18.742 -6.795 70.240 1.00 47.75 11 LEU G N 1
ATOM 4373 C CA . LEU G 1 11 ? 19.081 -8.179 70.551 1.00 48.68 11 LEU G CA 1
ATOM 4374 C C . LEU G 1 11 ? 18.199 -9.156 69.792 1.00 41.31 11 LEU G C 1
ATOM 4375 O O . LEU G 1 11 ? 17.038 -8.876 69.490 1.00 37.01 11 LEU G O 1
ATOM 4380 N N . VAL G 1 12 ? 18.766 -10.323 69.494 1.00 44.85 12 VAL G N 1
ATOM 4381 C CA . VAL G 1 12 ? 18.003 -11.426 68.923 1.00 51.74 12 VAL G CA 1
ATOM 4382 C C . VAL G 1 12 ? 18.676 -12.746 69.281 1.00 49.80 12 VAL G C 1
ATOM 4383 O O . VAL G 1 12 ? 19.900 -12.829 69.413 1.00 40.73 12 VAL G O 1
ATOM 4387 N N . GLN G 1 13 ? 17.861 -13.770 69.495 1.00 42.22 13 GLN G N 1
ATOM 4388 C CA . GLN G 1 13 ? 18.409 -15.077 69.803 1.00 56.96 13 GLN G CA 1
ATOM 4389 C C . GLN G 1 13 ? 18.842 -15.782 68.517 1.00 55.05 13 GLN G C 1
ATOM 4390 O O . GLN G 1 13 ? 18.330 -15.514 67.427 1.00 49.78 13 GLN G O 1
ATOM 4396 N N . VAL G 1 14 ? 19.795 -16.703 68.661 1.00 46.62 14 VAL G N 1
ATOM 4397 C CA . VAL G 1 14 ? 20.389 -17.378 67.510 1.00 46.61 14 VAL G CA 1
ATOM 4398 C C . VAL G 1 14 ? 19.303 -17.987 66.637 1.00 53.95 14 VAL G C 1
ATOM 4399 O O . VAL G 1 14 ? 18.258 -18.419 67.134 1.00 54.77 14 VAL G O 1
ATOM 4403 N N . GLY G 1 15 ? 19.538 -18.015 65.328 1.00 50.17 15 GLY G N 1
ATOM 4404 C CA . GLY G 1 15 ? 18.535 -18.482 64.398 1.00 50.38 15 GLY G CA 1
ATOM 4405 C C . GLY G 1 15 ? 17.411 -17.505 64.140 1.00 55.04 15 GLY G C 1
ATOM 4406 O O . GLY G 1 15 ? 16.556 -17.785 63.290 1.00 57.54 15 GLY G O 1
ATOM 4407 N N . GLY G 1 16 ? 17.395 -16.363 64.825 1.00 52.23 16 GLY G N 1
ATOM 4408 C CA . GLY G 1 16 ? 16.313 -15.406 64.721 1.00 53.67 16 GLY G CA 1
ATOM 4409 C C . GLY G 1 16 ? 16.450 -14.516 63.499 1.00 65.58 16 GLY G C 1
ATOM 4410 O O . GLY G 1 16 ? 17.253 -14.753 62.595 1.00 61.44 16 GLY G O 1
ATOM 4411 N N . SER G 1 17 ? 15.629 -13.464 63.479 1.00 47.82 17 SER G N 1
ATOM 4412 C CA . SER G 1 17 ? 15.567 -12.562 62.339 1.00 45.76 17 SER G CA 1
ATOM 4413 C C . SER G 1 17 ? 15.518 -11.116 62.809 1.00 50.88 17 SER G C 1
ATOM 4414 O O . SER G 1 17 ? 14.959 -10.805 63.865 1.00 50.60 17 SER G O 1
ATOM 4417 N N . LEU G 1 18 ? 16.097 -10.234 61.993 1.00 46.05 18 LEU G N 1
ATOM 4418 C CA . LEU G 1 18 ? 16.033 -8.792 62.178 1.00 47.66 18 LEU G CA 1
ATOM 4419 C C . LEU G 1 18 ? 15.732 -8.138 60.844 1.00 45.56 18 LEU G C 1
ATOM 4420 O O . LEU G 1 18 ? 16.039 -8.679 59.778 1.00 40.95 18 LEU G O 1
ATOM 4425 N N . ARG G 1 19 ? 15.151 -6.944 60.918 1.00 40.60 19 ARG G N 1
ATOM 4426 C CA . ARG G 1 19 ? 15.071 -6.048 59.776 1.00 38.91 19 ARG G CA 1
ATOM 4427 C C . ARG G 1 19 ? 15.743 -4.752 60.193 1.00 37.23 19 ARG G C 1
ATOM 4428 O O . ARG G 1 19 ? 15.356 -4.155 61.202 1.00 45.28 19 ARG G O 1
ATOM 4436 N N . LEU G 1 20 ? 16.769 -4.348 59.453 1.00 34.02 20 LEU G N 1
ATOM 4437 C CA . LEU G 1 20 ? 17.386 -3.039 59.624 1.00 38.40 20 LEU G CA 1
ATOM 4438 C C . LEU G 1 20 ? 16.780 -2.071 58.613 1.00 40.46 20 LEU G C 1
ATOM 4439 O O . LEU G 1 20 ? 16.598 -2.420 57.441 1.00 32.43 20 LEU G O 1
ATOM 4444 N N . SER G 1 21 ? 16.468 -0.849 59.066 1.00 36.55 21 SER G N 1
ATOM 4445 C CA . SER G 1 21 ? 15.840 0.157 58.213 1.00 34.38 21 SER G CA 1
ATOM 4446 C C . SER G 1 21 ? 16.650 1.447 58.211 1.00 39.95 21 SER G C 1
ATOM 4447 O O . SER G 1 21 ? 17.236 1.830 59.228 1.00 41.17 21 SER G O 1
ATOM 4450 N N . CYS G 1 22 ? 16.675 2.111 57.054 1.00 39.39 22 CYS G N 1
ATOM 4451 C CA . CYS G 1 22 ? 17.417 3.352 56.866 1.00 31.06 22 CYS G CA 1
ATOM 4452 C C . CYS G 1 22 ? 16.674 4.284 55.918 1.00 30.21 22 CYS G C 1
ATOM 4453 O O . CYS G 1 22 ? 16.279 3.867 54.825 1.00 27.64 22 CYS G O 1
ATOM 4456 N N . LYS G 1 23 ? 16.499 5.542 56.329 1.00 29.51 23 LYS G N 1
ATOM 4457 C CA . LYS G 1 23 ? 15.835 6.563 55.523 1.00 30.77 23 LYS G CA 1
ATOM 4458 C C . LYS G 1 23 ? 16.799 7.705 55.234 1.00 31.52 23 LYS G C 1
ATOM 4459 O O . LYS G 1 23 ? 17.409 8.257 56.155 1.00 29.66 23 LYS G O 1
ATOM 4465 N N . ALA G 1 24 ? 16.957 8.043 53.965 1.00 37.21 24 ALA G N 1
ATOM 4466 C CA . ALA G 1 24 ? 17.853 9.119 53.592 1.00 33.29 24 ALA G CA 1
ATOM 4467 C C . ALA G 1 24 ? 17.075 10.403 53.394 1.00 34.25 24 ALA G C 1
ATOM 4468 O O . ALA G 1 24 ? 16.143 10.458 52.604 1.00 34.44 24 ALA G O 1
ATOM 4470 N N . SER G 1 25 ? 17.453 11.437 54.127 1.00 38.41 25 SER G N 1
ATOM 4471 C CA . SER G 1 25 ? 16.785 12.718 53.995 1.00 36.20 25 SER G CA 1
ATOM 4472 C C . SER G 1 25 ? 17.326 13.476 52.796 1.00 36.82 25 SER G C 1
ATOM 4473 O O . SER G 1 25 ? 18.352 13.119 52.223 1.00 38.94 25 SER G O 1
ATOM 4476 N N . GLY G 1 26 ? 16.621 14.524 52.407 1.00 40.57 26 GLY G N 1
ATOM 4477 C CA . GLY G 1 26 ? 17.084 15.342 51.313 1.00 29.35 26 GLY G CA 1
ATOM 4478 C C . GLY G 1 26 ? 16.607 15.096 49.901 1.00 36.62 26 GLY G C 1
ATOM 4479 O O . GLY G 1 26 ? 15.462 14.744 49.641 1.00 36.90 26 GLY G O 1
ATOM 4480 N N . PHE G 1 27 ? 17.545 15.282 48.988 1.00 34.36 27 PHE G N 1
ATOM 4481 C CA . PHE G 1 27 ? 17.323 15.210 47.558 1.00 37.33 27 PHE G CA 1
ATOM 4482 C C . PHE G 1 27 ? 17.541 13.851 46.890 1.00 28.99 27 PHE G C 1
ATOM 4483 O O . PHE G 1 27 ? 18.607 13.261 47.011 1.00 29.19 27 PHE G O 1
ATOM 4491 N N . THR G 1 28 ? 16.507 13.341 46.222 1.00 20.94 28 THR G N 1
ATOM 4492 C CA . THR G 1 28 ? 16.637 12.111 45.448 1.00 31.00 28 THR G CA 1
ATOM 4493 C C . THR G 1 28 ? 17.497 12.356 44.212 1.00 33.20 28 THR G C 1
ATOM 4494 O O . THR G 1 28 ? 17.083 13.059 43.282 1.00 29.75 28 THR G O 1
ATOM 4498 N N . PHE G 1 29 ? 18.710 11.811 44.227 1.00 32.30 29 PHE G N 1
ATOM 4499 C CA . PHE G 1 29 ? 19.568 11.824 43.056 1.00 24.71 29 PHE G CA 1
ATOM 4500 C C . PHE G 1 29 ? 18.991 10.921 41.981 1.00 25.00 29 PHE G C 1
ATOM 4501 O O . PHE G 1 29 ? 18.347 9.912 42.267 1.00 31.13 29 PHE G O 1
ATOM 4509 N N . ARG G 1 30 ? 19.263 11.280 40.728 1.00 23.84 30 ARG G N 1
ATOM 4510 C CA . ARG G 1 30 ? 18.694 10.542 39.610 1.00 29.22 30 ARG G CA 1
ATOM 4511 C C . ARG G 1 30 ? 19.036 9.064 39.726 1.00 33.35 30 ARG G C 1
ATOM 4512 O O . ARG G 1 30 ? 18.199 8.191 39.464 1.00 28.19 30 ARG G O 1
ATOM 4520 N N . SER G 1 31 ? 20.244 8.770 40.183 1.00 29.43 31 SER G N 1
ATOM 4521 C CA . SER G 1 31 ? 20.713 7.409 40.355 1.00 30.76 31 SER G CA 1
ATOM 4522 C C . SER G 1 31 ? 21.428 7.342 41.692 1.00 37.32 31 SER G C 1
ATOM 4523 O O . SER G 1 31 ? 22.099 8.299 42.087 1.00 34.54 31 SER G O 1
ATOM 4526 N N . SER G 1 32 ? 21.266 6.234 42.407 1.00 32.30 32 SER G N 1
ATOM 4527 C CA . SER G 1 32 ? 21.987 6.095 43.661 1.00 26.80 32 SER G CA 1
ATOM 4528 C C . SER G 1 32 ? 22.047 4.632 44.059 1.00 28.93 32 SER G C 1
ATOM 4529 O O . SER G 1 32 ? 21.259 3.807 43.598 1.00 30.82 32 SER G O 1
ATOM 4532 N N . ALA G 1 33 ? 23.051 4.318 44.866 1.00 29.34 33 ALA G N 1
ATOM 4533 C CA . ALA G 1 33 ? 23.182 3.027 45.516 1.00 32.17 33 ALA G CA 1
ATOM 4534 C C . ALA G 1 33 ? 23.014 3.211 47.017 1.00 35.57 33 ALA G C 1
ATOM 4535 O O . ALA G 1 33 ? 23.619 4.116 47.603 1.00 33.30 33 ALA G O 1
ATOM 4537 N N . MET G 1 34 ? 22.180 2.374 47.629 1.00 35.72 34 MET G N 1
ATOM 4538 C CA . MET G 1 34 ? 22.006 2.360 49.075 1.00 35.36 34 MET G CA 1
ATOM 4539 C C . MET G 1 34 ? 22.232 0.941 49.572 1.00 34.21 34 MET G C 1
ATOM 4540 O O . MET G 1 34 ? 21.950 -0.030 48.866 1.00 36.70 34 MET G O 1
ATOM 4545 N N . GLY G 1 35 ? 22.724 0.826 50.798 1.00 38.85 35 GLY G N 1
ATOM 4546 C CA . GLY G 1 35 ? 23.034 -0.480 51.339 1.00 38.09 35 GLY G CA 1
ATOM 4547 C C . GLY G 1 35 ? 23.469 -0.388 52.780 1.00 33.83 35 GLY G C 1
ATOM 4548 O O . GLY G 1 35 ? 23.224 0.616 53.453 1.00 36.05 35 GLY G O 1
ATOM 4549 N N . TRP G 1 36 ? 24.074 -1.475 53.248 1.00 32.04 36 TRP G N 1
ATOM 4550 C CA . TRP G 1 36 ? 24.520 -1.596 54.622 1.00 33.23 36 TRP G CA 1
ATOM 4551 C C . TRP G 1 36 ? 25.910 -2.166 54.757 1.00 33.18 36 TRP G C 1
ATOM 4552 O O . TRP G 1 36 ? 26.295 -3.086 54.054 1.00 34.86 36 TRP G O 1
ATOM 4563 N N . TYR G 1 37 ? 26.649 -1.606 55.697 1.00 40.01 37 TYR G N 1
ATOM 4564 C CA . TYR G 1 37 ? 27.992 -2.047 56.018 1.00 35.38 37 TYR G CA 1
ATOM 4565 C C . TYR G 1 37 ? 28.011 -2.357 57.513 1.00 42.70 37 TYR G C 1
ATOM 4566 O O . TYR G 1 37 ? 27.312 -1.719 58.302 1.00 39.57 37 TYR G O 1
ATOM 4575 N N . ARG G 1 38 ? 28.795 -3.347 57.911 1.00 39.53 38 ARG G N 1
ATOM 4576 C CA . ARG G 1 38 ? 28.871 -3.685 59.321 1.00 38.49 38 ARG G CA 1
ATOM 4577 C C . ARG G 1 38 ? 30.300 -3.618 59.825 1.00 40.69 38 ARG G C 1
ATOM 4578 O O . ARG G 1 38 ? 31.243 -3.699 59.048 1.00 38.45 38 ARG G O 1
ATOM 4586 N N . ARG G 1 39 ? 30.447 -3.442 61.133 1.00 41.18 39 ARG G N 1
ATOM 4587 C CA . ARG G 1 39 ? 31.751 -3.477 61.771 1.00 40.56 39 ARG G CA 1
ATOM 4588 C C . ARG G 1 39 ? 31.720 -4.264 63.072 1.00 44.63 39 ARG G C 1
ATOM 4589 O O . ARG G 1 39 ? 31.199 -3.803 64.082 1.00 30.01 39 ARG G O 1
ATOM 4597 N N . ALA G 1 40 ? 32.274 -5.467 63.030 1.00 54.17 40 ALA G N 1
ATOM 4598 C CA . ALA G 1 40 ? 32.349 -6.320 64.201 1.00 53.28 40 ALA G CA 1
ATOM 4599 C C . ALA G 1 40 ? 33.549 -5.910 65.048 1.00 58.66 40 ALA G C 1
ATOM 4600 O O . ALA G 1 40 ? 34.503 -5.306 64.544 1.00 55.96 40 ALA G O 1
ATOM 4602 N N . PRO G 1 41 ? 33.524 -6.193 66.350 1.00 54.45 41 PRO G N 1
ATOM 4603 C CA . PRO G 1 41 ? 34.601 -5.703 67.218 1.00 55.79 41 PRO G CA 1
ATOM 4604 C C . PRO G 1 41 ? 35.962 -6.220 66.766 1.00 59.64 41 PRO G C 1
ATOM 4605 O O . PRO G 1 41 ? 36.124 -7.395 66.425 1.00 45.30 41 PRO G O 1
ATOM 4609 N N . GLY G 1 42 ? 36.944 -5.316 66.756 1.00 60.15 42 GLY G N 1
ATOM 4610 C CA . GLY G 1 42 ? 38.294 -5.631 66.343 1.00 48.58 42 GLY G CA 1
ATOM 4611 C C . GLY G 1 42 ? 38.512 -5.841 64.858 1.00 51.41 42 GLY G C 1
ATOM 4612 O O . GLY G 1 42 ? 39.670 -5.891 64.429 1.00 47.18 42 GLY G O 1
ATOM 4613 N N . LYS G 1 43 ? 37.457 -5.938 64.051 1.00 56.34 43 LYS G N 1
ATOM 4614 C CA . LYS G 1 43 ? 37.597 -6.201 62.625 1.00 55.92 43 LYS G CA 1
ATOM 4615 C C . LYS G 1 43 ? 37.441 -4.925 61.799 1.00 48.72 43 LYS G C 1
ATOM 4616 O O . LYS G 1 43 ? 37.140 -3.842 62.306 1.00 44.15 43 LYS G O 1
ATOM 4622 N N . GLN G 1 44 ? 37.631 -5.084 60.494 1.00 43.85 44 GLN G N 1
ATOM 4623 C CA . GLN G 1 44 ? 37.571 -3.996 59.531 1.00 49.37 44 GLN G CA 1
ATOM 4624 C C . GLN G 1 44 ? 36.191 -3.955 58.898 1.00 44.02 44 GLN G C 1
ATOM 4625 O O . GLN G 1 44 ? 35.560 -4.994 58.686 1.00 52.86 44 GLN G O 1
ATOM 4631 N N . ARG G 1 45 ? 35.713 -2.745 58.625 1.00 41.91 45 ARG G N 1
ATOM 4632 C CA . ARG G 1 45 ? 34.363 -2.582 58.104 1.00 46.53 45 ARG G CA 1
ATOM 4633 C C . ARG G 1 45 ? 34.212 -3.237 56.734 1.00 44.32 45 ARG G C 1
ATOM 4634 O O . ARG G 1 45 ? 35.020 -3.008 55.828 1.00 41.90 45 ARG G O 1
ATOM 4642 N N . GLU G 1 46 ? 33.199 -4.095 56.611 1.00 44.56 46 GLU G N 1
ATOM 4643 C CA . GLU G 1 46 ? 32.923 -4.848 55.395 1.00 51.22 46 GLU G CA 1
ATOM 4644 C C . GLU G 1 46 ? 31.516 -4.559 54.874 1.00 40.96 46 GLU G C 1
ATOM 4645 O O . GLU G 1 46 ? 30.619 -4.150 55.616 1.00 39.69 46 GLU G O 1
ATOM 4651 N N . LEU G 1 47 ? 31.346 -4.790 53.573 1.00 37.99 47 LEU G N 1
ATOM 4652 C CA . LEU G 1 47 ? 30.046 -4.673 52.922 1.00 31.80 47 LEU G CA 1
ATOM 4653 C C . LEU G 1 47 ? 29.128 -5.808 53.349 1.00 35.98 47 LEU G C 1
ATOM 4654 O O . LEU G 1 47 ? 29.513 -6.980 53.312 1.00 39.14 47 LEU G O 1
ATOM 4659 N N . VAL G 1 48 ? 27.902 -5.456 53.737 1.00 40.02 48 VAL G N 1
ATOM 4660 C CA . VAL G 1 48 ? 26.859 -6.439 54.018 1.00 42.54 48 VAL G CA 1
ATOM 4661 C C . VAL G 1 48 ? 26.004 -6.605 52.767 1.00 43.15 48 VAL G C 1
ATOM 4662 O O . VAL G 1 48 ? 25.940 -7.697 52.189 1.00 38.56 48 VAL G O 1
ATOM 4666 N N . ALA G 1 49 ? 25.332 -5.529 52.349 1.00 38.92 49 ALA G N 1
ATOM 4667 C CA . ALA G 1 49 ? 24.445 -5.584 51.195 1.00 32.00 49 ALA G CA 1
ATOM 4668 C C . ALA G 1 49 ? 24.217 -4.180 50.657 1.00 31.59 49 ALA G C 1
ATOM 4669 O O . ALA G 1 49 ? 24.110 -3.228 51.432 1.00 34.21 49 ALA G O 1
ATOM 4671 N N . SER G 1 50 ? 24.128 -4.064 49.329 1.00 42.73 50 SER G N 1
ATOM 4672 C CA . SER G 1 50 ? 23.794 -2.795 48.688 1.00 46.60 50 SER G CA 1
ATOM 4673 C C . SER G 1 50 ? 23.002 -3.073 47.414 1.00 43.72 50 SER G C 1
ATOM 4674 O O . SER G 1 50 ? 23.093 -4.154 46.822 1.00 30.74 50 SER G O 1
ATOM 4677 N N . LEU G 1 51 ? 22.212 -2.075 47.009 1.00 45.38 51 LEU G N 1
ATOM 4678 C CA . LEU G 1 51 ? 21.266 -2.200 45.902 1.00 39.06 51 LEU G CA 1
ATOM 4679 C C . LEU G 1 51 ? 21.232 -0.926 45.068 1.00 41.51 51 LEU G C 1
ATOM 4680 O O . LEU G 1 51 ? 20.836 0.127 45.578 1.00 43.84 51 LEU G O 1
ATOM 4685 N N . THR G 1 52 ? 21.622 -1.004 43.795 1.00 40.11 52 THR G N 1
ATOM 4686 C CA . THR G 1 52 ? 21.519 0.174 42.943 1.00 35.97 52 THR G CA 1
ATOM 4687 C C . THR G 1 52 ? 20.048 0.516 42.704 1.00 34.81 52 THR G C 1
ATOM 4688 O O . THR G 1 52 ? 19.148 -0.292 42.947 1.00 41.77 52 THR G O 1
ATOM 4692 N N . THR G 1 53 ? 19.802 1.730 42.197 1.00 40.51 53 THR G N 1
ATOM 4693 C CA . THR G 1 53 ? 18.422 2.144 41.923 1.00 44.44 53 THR G CA 1
ATOM 4694 C C . THR G 1 53 ? 17.749 1.195 40.942 1.00 44.78 53 THR G C 1
ATOM 4695 O O . THR G 1 53 ? 16.544 0.937 41.040 1.00 49.12 53 THR G O 1
ATOM 4699 N N . THR G 1 54 ? 18.513 0.667 39.985 1.00 48.39 54 THR G N 1
ATOM 4700 C CA . THR G 1 54 ? 17.943 -0.178 38.949 1.00 41.20 54 THR G CA 1
ATOM 4701 C C . THR G 1 54 ? 17.637 -1.579 39.454 1.00 49.70 54 THR G C 1
ATOM 4702 O O . THR G 1 54 ? 16.991 -2.349 38.734 1.00 49.70 54 THR G O 1
ATOM 4706 N N . GLY G 1 55 ? 18.085 -1.921 40.660 1.00 42.99 55 GLY G N 1
ATOM 4707 C CA . GLY G 1 55 ? 17.709 -3.157 41.309 1.00 32.75 55 GLY G CA 1
ATOM 4708 C C . GLY G 1 55 ? 18.741 -4.259 41.306 1.00 41.22 55 GLY G C 1
ATOM 4709 O O . GLY G 1 55 ? 18.369 -5.418 41.524 1.00 48.18 55 GLY G O 1
ATOM 4710 N N . THR G 1 56 ? 20.018 -3.946 41.100 1.00 40.32 56 THR G N 1
ATOM 4711 C CA . THR G 1 56 ? 21.067 -4.949 41.185 1.00 34.95 56 THR G CA 1
ATOM 4712 C C . THR G 1 56 ? 21.599 -4.992 42.611 1.00 40.33 56 THR G C 1
ATOM 4713 O O . THR G 1 56 ? 21.890 -3.946 43.201 1.00 42.97 56 THR G O 1
ATOM 4717 N N . ALA G 1 57 ? 21.731 -6.200 43.154 1.00 32.96 57 ALA G N 1
ATOM 4718 C CA . ALA G 1 57 ? 22.168 -6.415 44.526 1.00 27.09 57 ALA G CA 1
ATOM 4719 C C . ALA G 1 57 ? 23.597 -6.952 44.563 1.00 36.58 57 ALA G C 1
ATOM 4720 O O . ALA G 1 57 ? 24.039 -7.661 43.655 1.00 35.78 57 ALA G O 1
ATOM 4722 N N . ASP G 1 58 ? 24.327 -6.584 45.613 1.00 39.62 58 ASP G N 1
ATOM 4723 C CA . ASP G 1 58 ? 25.674 -7.085 45.846 1.00 40.81 58 ASP G CA 1
ATOM 4724 C C . ASP G 1 58 ? 25.766 -7.504 47.307 1.00 46.65 58 ASP G C 1
ATOM 4725 O O . ASP G 1 58 ? 25.418 -6.722 48.197 1.00 47.65 58 ASP G O 1
ATOM 4730 N N . TYR G 1 59 ? 26.204 -8.740 47.554 1.00 43.95 59 TYR G N 1
ATOM 4731 C CA . TYR G 1 59 ? 26.251 -9.295 48.901 1.00 38.74 59 TYR G CA 1
ATOM 4732 C C . TYR G 1 59 ? 27.664 -9.713 49.274 1.00 43.50 59 TYR G C 1
ATOM 4733 O O . TYR G 1 59 ? 28.445 -10.155 48.425 1.00 48.28 59 TYR G O 1
ATOM 4742 N N . GLY G 1 60 ? 27.983 -9.559 50.559 1.00 40.24 60 GLY G N 1
ATOM 4743 C CA . GLY G 1 60 ? 29.204 -10.126 51.088 1.00 45.34 60 GLY G CA 1
ATOM 4744 C C . GLY G 1 60 ? 29.191 -11.639 51.023 1.00 59.52 60 GLY G C 1
ATOM 4745 O O . GLY G 1 60 ? 28.148 -12.276 50.863 1.00 54.22 60 GLY G O 1
ATOM 4746 N N . ASP G 1 61 ? 30.385 -12.222 51.147 1.00 63.96 61 ASP G N 1
ATOM 4747 C CA . ASP G 1 61 ? 30.519 -13.673 51.053 1.00 68.96 61 ASP G CA 1
ATOM 4748 C C . ASP G 1 61 ? 29.739 -14.372 52.161 1.00 58.92 61 ASP G C 1
ATOM 4749 O O . ASP G 1 61 ? 29.026 -15.353 51.916 1.00 50.78 61 ASP G O 1
ATOM 4754 N N . PHE G 1 62 ? 29.885 -13.892 53.397 1.00 54.19 62 PHE G N 1
ATOM 4755 C CA . PHE G 1 62 ? 29.272 -14.546 54.547 1.00 52.65 62 PHE G CA 1
ATOM 4756 C C . PHE G 1 62 ? 27.751 -14.548 54.492 1.00 51.05 62 PHE G C 1
ATOM 4757 O O . PHE G 1 62 ? 27.127 -15.330 55.217 1.00 50.33 62 PHE G O 1
ATOM 4765 N N . VAL G 1 63 ? 27.143 -13.704 53.654 1.00 42.53 63 VAL G N 1
ATOM 4766 C CA . VAL G 1 63 ? 25.692 -13.522 53.697 1.00 38.34 63 VAL G CA 1
ATOM 4767 C C . VAL G 1 63 ? 24.976 -14.849 53.470 1.00 40.54 63 VAL G C 1
ATOM 4768 O O . VAL G 1 63 ? 24.097 -15.240 54.247 1.00 39.56 63 VAL G O 1
ATOM 4772 N N . LYS G 1 64 ? 25.332 -15.554 52.397 1.00 41.56 64 LYS G N 1
ATOM 4773 C CA . LYS G 1 64 ? 24.806 -16.891 52.129 1.00 38.85 64 LYS G CA 1
ATOM 4774 C C . LYS G 1 64 ? 23.277 -16.907 52.107 1.00 41.89 64 LYS G C 1
ATOM 4775 O O . LYS G 1 64 ? 22.621 -17.707 52.778 1.00 49.63 64 LYS G O 1
ATOM 4781 N N . GLY G 1 65 ? 22.705 -16.007 51.313 1.00 31.14 65 GLY G N 1
ATOM 4782 C CA . GLY G 1 65 ? 21.271 -15.998 51.076 1.00 42.22 65 GLY G CA 1
ATOM 4783 C C . GLY G 1 65 ? 20.402 -15.738 52.293 1.00 51.04 65 GLY G C 1
ATOM 4784 O O . GLY G 1 65 ? 19.170 -15.775 52.199 1.00 43.75 65 GLY G O 1
ATOM 4785 N N . ARG G 1 66 ? 21.025 -15.440 53.435 1.00 49.74 66 ARG G N 1
ATOM 4786 C CA . ARG G 1 66 ? 20.276 -15.247 54.671 1.00 41.88 66 ARG G CA 1
ATOM 4787 C C . ARG G 1 66 ? 19.649 -13.865 54.734 1.00 40.88 66 ARG G C 1
ATOM 4788 O O . ARG G 1 66 ? 18.588 -13.693 55.345 1.00 48.20 66 ARG G O 1
ATOM 4796 N N . PHE G 1 67 ? 20.288 -12.877 54.125 1.00 44.11 67 PHE G N 1
ATOM 4797 C CA . PHE G 1 67 ? 19.759 -11.519 54.144 1.00 41.72 67 PHE G CA 1
ATOM 4798 C C . PHE G 1 67 ? 19.179 -11.091 52.803 1.00 45.11 67 PHE G C 1
ATOM 4799 O O . PHE G 1 67 ? 19.643 -11.509 51.746 1.00 44.54 67 PHE G O 1
ATOM 4807 N N . THR G 1 68 ? 18.163 -10.241 52.858 1.00 51.41 68 THR G N 1
ATOM 4808 C CA . THR G 1 68 ? 17.519 -9.730 51.656 1.00 42.18 68 THR G CA 1
ATOM 4809 C C . THR G 1 68 ? 17.423 -8.216 51.731 1.00 47.15 68 THR G C 1
ATOM 4810 O O . THR G 1 68 ? 16.906 -7.669 52.700 1.00 46.00 68 THR G O 1
ATOM 4814 N N . ILE G 1 69 ? 17.918 -7.543 50.700 1.00 37.83 69 ILE G N 1
ATOM 4815 C CA . ILE G 1 69 ? 17.888 -6.090 50.658 1.00 38.00 69 ILE G CA 1
ATOM 4816 C C . ILE G 1 69 ? 16.792 -5.564 49.734 1.00 43.24 69 ILE G C 1
ATOM 4817 O O . ILE G 1 69 ? 16.696 -5.969 48.579 1.00 39.32 69 ILE G O 1
ATOM 4822 N N . SER G 1 70 ? 15.963 -4.666 50.255 1.00 39.16 70 SER G N 1
ATOM 4823 C CA . SER G 1 70 ? 14.889 -4.070 49.477 1.00 32.65 70 SER G CA 1
ATOM 4824 C C . SER G 1 70 ? 14.993 -2.557 49.591 1.00 39.34 70 SER G C 1
ATOM 4825 O O . SER G 1 70 ? 15.636 -2.021 50.499 1.00 35.71 70 SER G O 1
ATOM 4828 N N . ARG G 1 71 ? 14.375 -1.870 48.637 1.00 38.54 71 ARG G N 1
ATOM 4829 C CA . ARG G 1 71 ? 14.500 -0.426 48.559 1.00 34.43 71 ARG G CA 1
ATOM 4830 C C . ARG G 1 71 ? 13.207 0.176 48.027 1.00 31.57 71 ARG G C 1
ATOM 4831 O O . ARG G 1 71 ? 12.589 -0.373 47.112 1.00 40.75 71 ARG G O 1
ATOM 4839 N N . ASP G 1 72 ? 12.790 1.287 48.625 1.00 29.69 72 ASP G N 1
ATOM 4840 C CA . ASP G 1 72 ? 11.672 2.079 48.124 1.00 36.07 72 ASP G CA 1
ATOM 4841 C C . ASP G 1 72 ? 12.252 3.437 47.751 1.00 42.84 72 ASP G C 1
ATOM 4842 O O . ASP G 1 72 ? 12.640 4.217 48.627 1.00 37.02 72 ASP G O 1
ATOM 4847 N N . ASN G 1 73 ? 12.448 3.636 46.451 1.00 46.38 73 ASN G N 1
ATOM 4848 C CA . ASN G 1 73 ? 13.080 4.835 45.900 1.00 40.17 73 ASN G CA 1
ATOM 4849 C C . ASN G 1 73 ? 12.340 6.148 46.078 1.00 46.77 73 ASN G C 1
ATOM 4850 O O . ASN G 1 73 ? 12.956 7.205 46.148 1.00 42.57 73 ASN G O 1
ATOM 4855 N N . ALA G 1 74 ? 11.018 6.089 46.129 1.00 58.64 74 ALA G N 1
ATOM 4856 C CA . ALA G 1 74 ? 10.227 7.296 46.285 1.00 54.76 74 ALA G CA 1
ATOM 4857 C C . ALA G 1 74 ? 10.621 8.050 47.541 1.00 55.38 74 ALA G C 1
ATOM 4858 O O . ALA G 1 74 ? 11.016 9.210 47.483 1.00 47.64 74 ALA G O 1
ATOM 4860 N N . GLU G 1 75 ? 10.527 7.377 48.679 1.00 60.90 75 GLU G N 1
ATOM 4861 C CA . GLU G 1 75 ? 10.851 7.999 49.953 1.00 57.15 75 GLU G CA 1
ATOM 4862 C C . GLU G 1 75 ? 12.292 7.781 50.398 1.00 41.32 75 GLU G C 1
ATOM 4863 O O . GLU G 1 75 ? 12.619 8.004 51.556 1.00 43.13 75 GLU G O 1
ATOM 4869 N N . ASN G 1 76 ? 13.138 7.344 49.470 1.00 42.64 76 ASN G N 1
ATOM 4870 C CA . ASN G 1 76 ? 14.561 7.109 49.724 1.00 35.00 76 ASN G CA 1
ATOM 4871 C C . ASN G 1 76 ? 14.883 6.219 50.923 1.00 36.71 76 ASN G C 1
ATOM 4872 O O . ASN G 1 76 ? 15.617 6.620 51.819 1.00 25.04 76 ASN G O 1
ATOM 4877 N N . THR G 1 77 ? 14.345 5.007 50.937 1.00 33.73 77 THR G N 1
ATOM 4878 C CA . THR G 1 77 ? 14.633 4.110 52.046 1.00 34.35 77 THR G CA 1
ATOM 4879 C C . THR G 1 77 ? 15.343 2.856 51.543 1.00 37.85 77 THR G C 1
ATOM 4880 O O . THR G 1 77 ? 15.270 2.502 50.363 1.00 36.49 77 THR G O 1
ATOM 4884 N N . VAL G 1 78 ? 16.060 2.196 52.454 1.00 29.54 78 VAL G N 1
ATOM 4885 C CA . VAL G 1 78 ? 16.658 0.890 52.188 1.00 39.55 78 VAL G CA 1
ATOM 4886 C C . VAL G 1 78 ? 16.420 -0.017 53.390 1.00 38.62 78 VAL G C 1
ATOM 4887 O O . VAL G 1 78 ? 16.579 0.404 54.540 1.00 37.86 78 VAL G O 1
ATOM 4891 N N . ASP G 1 79 ? 16.045 -1.264 53.124 1.00 36.42 79 ASP G N 1
ATOM 4892 C CA . ASP G 1 79 ? 15.692 -2.202 54.179 1.00 33.90 79 ASP G CA 1
ATOM 4893 C C . ASP G 1 79 ? 16.513 -3.472 54.024 1.00 30.29 79 ASP G C 1
ATOM 4894 O O . ASP G 1 79 ? 16.682 -3.981 52.913 1.00 25.31 79 ASP G O 1
ATOM 4899 N N . LEU G 1 80 ? 17.034 -3.973 55.140 1.00 32.59 80 LEU G N 1
ATOM 4900 C CA . LEU G 1 80 ? 17.791 -5.221 55.163 1.00 39.01 80 LEU G CA 1
ATOM 4901 C C . LEU G 1 80 ? 17.076 -6.202 56.080 1.00 41.10 80 LEU G C 1
ATOM 4902 O O . LEU G 1 80 ? 17.035 -5.995 57.299 1.00 38.71 80 LEU G O 1
ATOM 4907 N N . HIS G 1 81 ? 16.540 -7.280 55.504 1.00 37.48 81 HIS G N 1
ATOM 4908 C CA . HIS G 1 81 ? 15.866 -8.322 56.269 1.00 47.02 81 HIS G CA 1
ATOM 4909 C C . HIS G 1 81 ? 16.833 -9.484 56.480 1.00 48.69 81 HIS G C 1
ATOM 4910 O O . HIS G 1 81 ? 17.214 -10.167 55.523 1.00 47.02 81 HIS G O 1
ATOM 4917 N N . MET G 1 82 ? 17.207 -9.718 57.735 1.00 43.81 82 MET G N 1
ATOM 4918 C CA . MET G 1 82 ? 18.219 -10.702 58.090 1.00 46.44 82 MET G CA 1
ATOM 4919 C C . MET G 1 82 ? 17.553 -11.907 58.738 1.00 45.74 82 MET G C 1
ATOM 4920 O O . MET G 1 82 ? 16.777 -11.756 59.686 1.00 48.18 82 MET G O 1
ATOM 4925 N N . ASN G 1 83 ? 17.860 -13.099 58.225 1.00 50.51 83 ASN G N 1
ATOM 4926 C CA . ASN G 1 83 ? 17.284 -14.341 58.721 1.00 51.78 83 ASN G CA 1
ATOM 4927 C C . ASN G 1 83 ? 18.382 -15.307 59.140 1.00 41.48 83 ASN G C 1
ATOM 4928 O O . ASN G 1 83 ? 19.536 -15.190 58.720 1.00 37.65 83 ASN G O 1
ATOM 4933 N N . SER G 1 84 ? 18.010 -16.269 59.982 1.00 41.59 84 SER G N 1
ATOM 4934 C CA . SER G 1 84 ? 18.937 -17.312 60.407 1.00 47.40 84 SER G CA 1
ATOM 4935 C C . SER G 1 84 ? 20.241 -16.692 60.906 1.00 47.81 84 SER G C 1
ATOM 4936 O O . SER G 1 84 ? 21.335 -17.003 60.431 1.00 41.55 84 SER G O 1
ATOM 4939 N N . LEU G 1 85 ? 20.113 -15.777 61.862 1.00 54.55 85 LEU G N 1
ATOM 4940 C CA . LEU G 1 85 ? 21.268 -15.038 62.341 1.00 51.13 85 LEU G CA 1
ATOM 4941 C C . LEU G 1 85 ? 22.158 -15.910 63.224 1.00 53.33 85 LEU G C 1
ATOM 4942 O O . LEU G 1 85 ? 21.733 -16.922 63.791 1.00 52.67 85 LEU G O 1
ATOM 4947 N N . LYS G 1 86 ? 23.409 -15.487 63.341 1.00 53.33 86 LYS G N 1
ATOM 4948 C CA . LYS G 1 86 ? 24.466 -16.271 63.955 1.00 51.79 86 LYS G CA 1
ATOM 4949 C C . LYS G 1 86 ? 25.306 -15.344 64.820 1.00 47.92 86 LYS G C 1
ATOM 4950 O O . LYS G 1 86 ? 25.241 -14.120 64.672 1.00 51.78 86 LYS G O 1
ATOM 4956 N N . PRO G 1 87 ? 26.089 -15.899 65.749 1.00 56.21 87 PRO G N 1
ATOM 4957 C CA . PRO G 1 87 ? 26.889 -15.034 66.637 1.00 48.38 87 PRO G CA 1
ATOM 4958 C C . PRO G 1 87 ? 27.845 -14.094 65.921 1.00 42.35 87 PRO G C 1
ATOM 4959 O O . PRO G 1 87 ? 28.049 -12.966 66.386 1.00 43.46 87 PRO G O 1
ATOM 4963 N N . GLU G 1 88 ? 28.452 -14.518 64.810 1.00 49.67 88 GLU G N 1
ATOM 4964 C CA . GLU G 1 88 ? 29.373 -13.634 64.105 1.00 48.77 88 GLU G CA 1
ATOM 4965 C C . GLU G 1 88 ? 28.673 -12.412 63.530 1.00 46.85 88 GLU G C 1
ATOM 4966 O O . GLU G 1 88 ? 29.345 -11.435 63.185 1.00 50.13 88 GLU G O 1
ATOM 4972 N N . ASP G 1 89 ? 27.349 -12.448 63.406 1.00 47.39 89 ASP G N 1
ATOM 4973 C CA . ASP G 1 89 ? 26.609 -11.318 62.863 1.00 45.66 89 ASP G CA 1
ATOM 4974 C C . ASP G 1 89 ? 26.524 -10.156 63.844 1.00 38.97 89 ASP G C 1
ATOM 4975 O O . ASP G 1 89 ? 25.973 -9.108 63.491 1.00 38.11 89 ASP G O 1
ATOM 4980 N N . THR G 1 90 ? 27.092 -10.303 65.038 1.00 37.85 90 THR G N 1
ATOM 4981 C CA . THR G 1 90 ? 27.089 -9.236 66.029 1.00 42.76 90 THR G CA 1
ATOM 4982 C C . THR G 1 90 ? 28.025 -8.118 65.584 1.00 43.56 90 THR G C 1
ATOM 4983 O O . THR G 1 90 ? 29.232 -8.334 65.431 1.00 39.21 90 THR G O 1
ATOM 4987 N N . ALA G 1 91 ? 27.476 -6.922 65.389 1.00 40.75 91 ALA G N 1
ATOM 4988 C CA . ALA G 1 91 ? 28.269 -5.809 64.884 1.00 37.85 91 ALA G CA 1
ATOM 4989 C C . ALA G 1 91 ? 27.438 -4.537 64.950 1.00 35.29 91 ALA G C 1
ATOM 4990 O O . ALA G 1 91 ? 26.261 -4.551 65.321 1.00 35.73 91 ALA G O 1
ATOM 4992 N N . VAL G 1 92 ? 28.089 -3.427 64.629 1.00 33.72 92 VAL G N 1
ATOM 4993 C CA . VAL G 1 92 ? 27.408 -2.166 64.382 1.00 35.20 92 VAL G CA 1
ATOM 4994 C C . VAL G 1 92 ? 27.149 -2.098 62.886 1.00 35.70 92 VAL G C 1
ATOM 4995 O O . VAL G 1 92 ? 28.076 -2.243 62.078 1.00 25.38 92 VAL G O 1
ATOM 4999 N N . TYR G 1 93 ? 25.892 -1.896 62.510 1.00 37.39 93 TYR G N 1
ATOM 5000 C CA . TYR G 1 93 ? 25.499 -1.887 61.107 1.00 40.35 93 TYR G CA 1
ATOM 5001 C C . TYR G 1 93 ? 25.254 -0.451 60.656 1.00 37.80 93 TYR G C 1
ATOM 5002 O O . TYR G 1 93 ? 24.470 0.277 61.277 1.00 33.97 93 TYR G O 1
ATOM 5011 N N . TYR G 1 94 ? 25.963 -0.038 59.608 1.00 34.69 94 TYR G N 1
ATOM 5012 C CA . TYR G 1 94 ? 25.904 1.319 59.086 1.00 36.99 94 TYR G CA 1
ATOM 5013 C C . TYR G 1 94 ? 25.212 1.341 57.729 1.00 39.01 94 TYR G C 1
ATOM 5014 O O . TYR G 1 94 ? 25.449 0.473 56.884 1.00 37.39 94 TYR G O 1
ATOM 5023 N N . CYS G 1 95 ? 24.340 2.324 57.538 1.00 37.92 95 CYS G N 1
ATOM 5024 C CA . CYS G 1 95 ? 23.694 2.570 56.259 1.00 30.84 95 CYS G CA 1
ATOM 5025 C C . CYS G 1 95 ? 24.559 3.506 55.417 1.00 31.70 95 CYS G C 1
ATOM 5026 O O . CYS G 1 95 ? 25.364 4.279 55.942 1.00 37.73 95 CYS G O 1
ATOM 5029 N N . HIS G 1 96 ? 24.391 3.425 54.094 1.00 34.16 96 HIS G N 1
ATOM 5030 C CA . HIS G 1 96 ? 25.158 4.267 53.181 1.00 34.72 96 HIS G CA 1
ATOM 5031 C C . HIS G 1 96 ? 24.339 4.606 51.945 1.00 30.04 96 HIS G C 1
ATOM 5032 O O . HIS G 1 96 ? 23.512 3.810 51.494 1.00 30.49 96 HIS G O 1
ATOM 5039 N N . GLU G 1 97 ? 24.586 5.802 51.406 1.00 25.03 97 GLU G N 1
ATOM 5040 C CA . GLU G 1 97 ? 24.036 6.233 50.125 1.00 28.99 97 GLU G CA 1
ATOM 5041 C C . GLU G 1 97 ? 25.173 6.747 49.254 1.00 32.13 97 GLU G C 1
ATOM 5042 O O . GLU G 1 97 ? 25.980 7.567 49.706 1.00 28.02 97 GLU G O 1
ATOM 5048 N N . ASP G 1 98 ? 25.223 6.282 48.006 1.00 33.92 98 ASP G N 1
ATOM 5049 C CA . ASP G 1 98 ? 26.270 6.670 47.056 1.00 28.33 98 ASP G CA 1
ATOM 5050 C C . ASP G 1 98 ? 25.594 7.350 45.879 1.00 23.50 98 ASP G C 1
ATOM 5051 O O . ASP G 1 98 ? 25.085 6.664 44.976 1.00 25.75 98 ASP G O 1
ATOM 5056 N N . PRO G 1 99 ? 25.532 8.676 45.848 1.00 25.51 99 PRO G N 1
ATOM 5057 C CA . PRO G 1 99 ? 24.940 9.348 44.689 1.00 27.60 99 PRO G CA 1
ATOM 5058 C C . PRO G 1 99 ? 25.600 8.876 43.403 1.00 26.48 99 PRO G C 1
ATOM 5059 O O . PRO G 1 99 ? 26.827 8.825 43.295 1.00 30.48 99 PRO G O 1
ATOM 5063 N N . TYR G 1 100 ? 24.776 8.492 42.433 1.00 22.69 100 TYR G N 1
ATOM 5064 C CA . TYR G 1 100 ? 25.271 8.011 41.152 1.00 30.55 100 TYR G CA 1
ATOM 5065 C C . TYR G 1 100 ? 26.130 6.764 41.303 1.00 29.08 100 TYR G C 1
ATOM 5066 O O . TYR G 1 100 ? 26.967 6.470 40.442 1.00 36.18 100 TYR G O 1
ATOM 5075 N N . GLY G 1 101 ? 25.929 6.019 42.386 1.00 27.70 101 GLY G N 1
ATOM 5076 C CA . GLY G 1 101 ? 26.669 4.787 42.593 1.00 28.38 101 GLY G CA 1
ATOM 5077 C C . GLY G 1 101 ? 28.158 4.991 42.746 1.00 23.91 101 GLY G C 1
ATOM 5078 O O . GLY G 1 101 ? 28.933 4.074 42.468 1.00 24.45 101 GLY G O 1
ATOM 5079 N N . MET G 1 102 ? 28.579 6.156 43.226 1.00 29.84 102 MET G N 1
ATOM 5080 C CA . MET G 1 102 ? 29.991 6.506 43.301 1.00 34.10 102 MET G CA 1
ATOM 5081 C C . MET G 1 102 ? 30.425 6.483 44.756 1.00 35.33 102 MET G C 1
ATOM 5082 O O . MET G 1 102 ? 29.871 7.211 45.587 1.00 32.14 102 MET G O 1
ATOM 5087 N N . GLU G 1 103 ? 31.431 5.661 45.052 1.00 39.03 103 GLU G N 1
ATOM 5088 C CA . GLU G 1 103 ? 31.856 5.466 46.432 1.00 31.18 103 GLU G CA 1
ATOM 5089 C C . GLU G 1 103 ? 32.456 6.737 47.022 1.00 31.90 103 GLU G C 1
ATOM 5090 O O . GLU G 1 103 ? 32.379 6.947 48.237 1.00 31.16 103 GLU G O 1
ATOM 5096 N N . SER G 1 104 ? 33.031 7.605 46.186 1.00 35.37 104 SER G N 1
ATOM 5097 C CA . SER G 1 104 ? 33.668 8.817 46.693 1.00 33.64 104 SER G CA 1
ATOM 5098 C C . SER G 1 104 ? 32.666 9.832 47.228 1.00 36.30 104 SER G C 1
ATOM 5099 O O . SER G 1 104 ? 33.060 10.718 47.995 1.00 36.54 104 SER G O 1
ATOM 5102 N N . LEU G 1 105 ? 31.395 9.740 46.836 1.00 26.21 105 LEU G N 1
ATOM 5103 C CA . LEU G 1 105 ? 30.374 10.661 47.316 1.00 27.75 105 LEU G CA 1
ATOM 5104 C C . LEU G 1 105 ? 29.553 10.075 48.455 1.00 38.01 105 LEU G C 1
ATOM 5105 O O . LEU G 1 105 ? 28.519 10.644 48.820 1.00 36.45 105 LEU G O 1
ATOM 5110 N N . ARG G 1 106 ? 30.017 8.984 49.055 1.00 34.16 106 ARG G N 1
ATOM 5111 C CA . ARG G 1 106 ? 29.191 8.219 49.977 1.00 26.61 106 ARG G CA 1
ATOM 5112 C C . ARG G 1 106 ? 28.832 9.026 51.216 1.00 30.73 106 ARG G C 1
ATOM 5113 O O . ARG G 1 106 ? 29.680 9.703 51.804 1.00 22.06 106 ARG G O 1
ATOM 5121 N N . TYR G 1 107 ? 27.558 8.931 51.607 1.00 28.81 107 TYR G N 1
ATOM 5122 C CA . TYR G 1 107 ? 27.063 9.377 52.900 1.00 25.02 107 TYR G CA 1
ATOM 5123 C C . TYR G 1 107 ? 27.000 8.175 53.837 1.00 32.80 107 TYR G C 1
ATOM 5124 O O . TYR G 1 107 ? 26.708 7.055 53.411 1.00 28.52 107 TYR G O 1
ATOM 5133 N N . TRP G 1 108 ? 27.244 8.414 55.126 1.00 32.83 108 TRP G N 1
ATOM 5134 C CA . TRP G 1 108 ? 27.202 7.357 56.127 1.00 26.59 108 TRP G CA 1
ATOM 5135 C C . TRP G 1 108 ? 26.130 7.624 57.164 1.00 27.83 108 TRP G C 1
ATOM 5136 O O . TRP G 1 108 ? 25.904 8.772 57.556 1.00 31.64 108 TRP G O 1
ATOM 5147 N N . GLY G 1 109 ? 25.484 6.551 57.625 1.00 30.96 109 GLY G N 1
ATOM 5148 C CA . GLY G 1 109 ? 24.720 6.641 58.846 1.00 31.11 109 GLY G CA 1
ATOM 5149 C C . GLY G 1 109 ? 25.629 6.528 60.059 1.00 32.79 109 GLY G C 1
ATOM 5150 O O . GLY G 1 109 ? 26.784 6.112 59.965 1.00 34.15 109 GLY G O 1
ATOM 5151 N N . GLN G 1 110 ? 25.108 6.909 61.223 1.00 33.61 110 GLN G N 1
ATOM 5152 C CA . GLN G 1 110 ? 25.930 6.895 62.428 1.00 34.04 110 GLN G CA 1
ATOM 5153 C C . GLN G 1 110 ? 25.994 5.532 63.113 1.00 34.50 110 GLN G C 1
ATOM 5154 O O . GLN G 1 110 ? 26.784 5.374 64.047 1.00 35.82 110 GLN G O 1
ATOM 5160 N N . GLY G 1 111 ? 25.204 4.557 62.681 1.00 37.31 111 GLY G N 1
ATOM 5161 C CA . GLY G 1 111 ? 25.300 3.228 63.267 1.00 36.74 111 GLY G CA 1
ATOM 5162 C C . GLY G 1 111 ? 24.219 2.659 64.167 1.00 29.07 111 GLY G C 1
ATOM 5163 O O . GLY G 1 111 ? 23.720 3.322 65.067 1.00 27.72 111 GLY G O 1
ATOM 5164 N N . THR G 1 112 ? 23.879 1.399 63.911 1.00 30.65 112 THR G N 1
ATOM 5165 C CA . THR G 1 112 ? 22.882 0.660 64.676 1.00 25.78 112 THR G CA 1
ATOM 5166 C C . THR G 1 112 ? 23.531 -0.630 65.137 1.00 34.77 112 THR G C 1
ATOM 5167 O O . THR G 1 112 ? 24.173 -1.321 64.353 1.00 37.49 112 THR G O 1
ATOM 5171 N N . GLN G 1 113 ? 23.357 -0.966 66.407 1.00 32.27 113 GLN G N 1
ATOM 5172 C CA . GLN G 1 113 ? 23.966 -2.168 66.958 1.00 31.50 113 GLN G CA 1
ATOM 5173 C C . GLN G 1 113 ? 23.081 -3.410 66.901 1.00 35.90 113 GLN G C 1
ATOM 5174 O O . GLN G 1 113 ? 21.909 -3.361 67.248 1.00 40.19 113 GLN G O 1
ATOM 5180 N N . VAL G 1 114 ? 23.658 -4.518 66.452 1.00 34.19 114 VAL G N 1
ATOM 5181 C CA . VAL G 1 114 ? 22.956 -5.793 66.378 1.00 44.99 114 VAL G CA 1
ATOM 5182 C C . VAL G 1 114 ? 23.746 -6.815 67.192 1.00 45.81 114 VAL G C 1
ATOM 5183 O O . VAL G 1 114 ? 24.955 -6.938 67.031 1.00 43.80 114 VAL G O 1
ATOM 5187 N N . THR G 1 115 ? 23.066 -7.548 68.065 1.00 39.89 115 THR G N 1
ATOM 5188 C CA . THR G 1 115 ? 23.746 -8.517 68.916 1.00 45.98 115 THR G CA 1
ATOM 5189 C C . THR G 1 115 ? 22.935 -9.804 68.953 1.00 43.56 115 THR G C 1
ATOM 5190 O O . THR G 1 115 ? 21.750 -9.785 69.300 1.00 34.73 115 THR G O 1
ATOM 5194 N N . VAL G 1 116 ? 23.578 -10.917 68.609 1.00 38.76 116 VAL G N 1
ATOM 5195 C CA . VAL G 1 116 ? 22.949 -12.232 68.636 1.00 43.47 116 VAL G CA 1
ATOM 5196 C C . VAL G 1 116 ? 23.479 -12.986 69.849 1.00 53.75 116 VAL G C 1
ATOM 5197 O O . VAL G 1 116 ? 24.697 -13.076 70.048 1.00 57.87 116 VAL G O 1
ATOM 5201 N N . SER G 1 117 ? 22.567 -13.534 70.648 1.00 55.54 117 SER G N 1
ATOM 5202 C CA . SER G 1 117 ? 22.938 -14.274 71.849 1.00 49.01 117 SER G CA 1
ATOM 5203 C C . SER G 1 117 ? 23.575 -15.608 71.475 1.00 53.33 117 SER G C 1
ATOM 5204 O O . SER G 1 117 ? 24.478 -16.091 72.158 1.00 52.24 117 SER G O 1
ATOM 5207 N N . PRO H 2 14 ? 33.957 35.531 49.838 1.00 23.84 633 PRO H N 1
ATOM 5208 C CA . PRO H 2 14 ? 34.264 34.327 49.068 1.00 32.95 633 PRO H CA 1
ATOM 5209 C C . PRO H 2 14 ? 35.719 33.927 49.228 1.00 38.24 633 PRO H C 1
ATOM 5210 O O . PRO H 2 14 ? 36.584 34.798 49.344 1.00 41.44 633 PRO H O 1
ATOM 5214 N N . GLN H 2 15 ? 35.970 32.627 49.301 1.00 29.62 634 GLN H N 1
ATOM 5215 C CA . GLN H 2 15 ? 37.294 32.097 49.582 1.00 25.73 634 GLN H CA 1
ATOM 5216 C C . GLN H 2 15 ? 37.715 31.157 48.461 1.00 25.64 634 GLN H C 1
ATOM 5217 O O . GLN H 2 15 ? 36.906 30.348 47.994 1.00 24.03 634 GLN H O 1
ATOM 5223 N N . ARG H 2 16 ? 38.971 31.269 48.023 1.00 26.95 635 ARG H N 1
ATOM 5224 C CA . ARG H 2 16 ? 39.546 30.261 47.137 1.00 26.53 635 ARG H CA 1
ATOM 5225 C C . ARG H 2 16 ? 39.747 28.968 47.920 1.00 25.27 635 ARG H C 1
ATOM 5226 O O . ARG H 2 16 ? 40.351 28.970 48.998 1.00 24.26 635 ARG H O 1
ATOM 5234 N N . VAL H 2 17 ? 39.212 27.872 47.390 1.00 20.21 636 VAL H N 1
ATOM 5235 C CA . VAL H 2 17 ? 39.233 26.569 48.044 1.00 18.88 636 VAL H CA 1
ATOM 5236 C C . VAL H 2 17 ? 39.853 25.552 47.101 1.00 18.98 636 VAL H C 1
ATOM 5237 O O . VAL H 2 17 ? 39.679 25.636 45.879 1.00 22.49 636 VAL H O 1
ATOM 5241 N N . VAL H 2 18 ? 40.623 24.626 47.662 1.00 24.74 637 VAL H N 1
ATOM 5242 C CA . VAL H 2 18 ? 41.179 23.509 46.907 1.00 31.22 637 VAL H CA 1
ATOM 5243 C C . VAL H 2 18 ? 40.761 22.217 47.596 1.00 32.03 637 VAL H C 1
ATOM 5244 O O . VAL H 2 18 ? 40.884 22.097 48.822 1.00 43.29 637 VAL H O 1
ATOM 5248 N N . THR H 2 19 ? 40.231 21.275 46.822 1.00 29.65 638 THR H N 1
ATOM 5249 C CA . THR H 2 19 ? 39.743 20.021 47.382 1.00 39.43 638 THR H CA 1
ATOM 5250 C C . THR H 2 19 ? 40.856 18.969 47.427 1.00 36.97 638 THR H C 1
ATOM 5251 O O . THR H 2 19 ? 41.921 19.117 46.819 1.00 28.90 638 THR H O 1
ATOM 5255 N N . LYS H 2 20 ? 40.571 17.861 48.123 1.00 44.12 639 LYS H N 1
ATOM 5256 C CA . LYS H 2 20 ? 41.587 16.827 48.308 1.00 28.95 639 LYS H CA 1
ATOM 5257 C C . LYS H 2 20 ? 42.128 16.287 46.990 1.00 25.62 639 LYS H C 1
ATOM 5258 O O . LYS H 2 20 ? 43.274 15.828 46.946 1.00 38.58 639 LYS H O 1
ATOM 5264 N N . LYS H 2 21 ? 41.357 16.360 45.907 1.00 31.13 640 LYS H N 1
ATOM 5265 C CA . LYS H 2 21 ? 41.825 15.884 44.610 1.00 26.67 640 LYS H CA 1
ATOM 5266 C C . LYS H 2 21 ? 42.309 17.004 43.709 1.00 32.58 640 LYS H C 1
ATOM 5267 O O . LYS H 2 21 ? 42.433 16.796 42.497 1.00 26.78 640 LYS H O 1
ATOM 5273 N N . GLY H 2 22 ? 42.540 18.197 44.250 1.00 47.40 641 GLY H N 1
ATOM 5274 C CA . GLY H 2 22 ? 43.108 19.263 43.449 1.00 37.05 641 GLY H CA 1
ATOM 5275 C C . GLY H 2 22 ? 42.110 20.028 42.614 1.00 36.06 641 GLY H C 1
ATOM 5276 O O . GLY H 2 22 ? 42.498 20.633 41.609 1.00 41.02 641 GLY H O 1
ATOM 5277 N N . ARG H 2 23 ? 40.832 20.001 42.981 1.00 35.57 642 ARG H N 1
ATOM 5278 C CA . ARG H 2 23 ? 39.852 20.874 42.361 1.00 30.80 642 ARG H CA 1
ATOM 5279 C C . ARG H 2 23 ? 40.003 22.238 43.014 1.00 33.87 642 ARG H C 1
ATOM 5280 O O . ARG H 2 23 ? 40.197 22.334 44.231 1.00 37.16 642 ARG H O 1
ATOM 5288 N N . THR H 2 24 ? 39.914 23.296 42.214 1.00 26.31 643 THR H N 1
ATOM 5289 C CA . THR H 2 24 ? 40.006 24.658 42.728 1.00 32.33 643 THR H CA 1
ATOM 5290 C C . THR H 2 24 ? 38.728 25.387 42.345 1.00 33.12 643 THR H C 1
ATOM 5291 O O . THR H 2 24 ? 38.356 25.417 41.166 1.00 32.97 643 THR H O 1
ATOM 5295 N N . PHE H 2 25 ? 38.087 26.014 43.330 1.00 21.94 644 PHE H N 1
ATOM 5296 C CA . PHE H 2 25 ? 36.829 26.708 43.106 1.00 27.78 644 PHE H CA 1
ATOM 5297 C C . PHE H 2 25 ? 36.759 27.958 43.965 1.00 32.22 644 PHE H C 1
ATOM 5298 O O . PHE H 2 25 ? 37.505 28.124 44.936 1.00 27.08 644 PHE H O 1
ATOM 5306 N N . LEU H 2 26 ? 35.829 28.835 43.585 1.00 25.38 645 LEU H N 1
ATOM 5307 C CA . LEU H 2 26 ? 35.483 30.015 44.362 1.00 22.78 645 LEU H CA 1
ATOM 5308 C C . LEU H 2 26 ? 34.233 29.684 45.166 1.00 26.66 645 LEU H C 1
ATOM 5309 O O . LEU H 2 26 ? 33.153 29.485 44.598 1.00 20.48 645 LEU H O 1
ATOM 5314 N N . TYR H 2 27 ? 34.388 29.647 46.483 1.00 26.33 646 TYR H N 1
ATOM 5315 C CA . TYR H 2 27 ? 33.348 29.208 47.399 1.00 19.31 646 TYR H CA 1
ATOM 5316 C C . TYR H 2 27 ? 32.759 30.439 48.055 1.00 26.76 646 TYR H C 1
ATOM 5317 O O . TYR H 2 27 ? 33.494 31.185 48.708 1.00 20.78 646 TYR H O 1
ATOM 5326 N N . PRO H 2 28 ? 31.438 30.647 47.941 1.00 29.40 647 PRO H N 1
ATOM 5327 C CA . PRO H 2 28 ? 30.389 29.765 47.417 1.00 24.81 647 PRO H CA 1
ATOM 5328 C C . PRO H 2 28 ? 29.976 30.031 45.969 1.00 23.14 647 PRO H C 1
ATOM 5329 O O . PRO H 2 28 ? 29.122 29.312 45.451 1.00 26.71 647 PRO H O 1
ATOM 5333 N N . ASN H 2 29 ? 30.573 31.036 45.325 1.00 21.97 648 ASN H N 1
ATOM 5334 C CA . ASN H 2 29 ? 30.015 31.540 44.071 1.00 17.85 648 ASN H CA 1
ATOM 5335 C C . ASN H 2 29 ? 29.986 30.455 42.995 1.00 21.19 648 ASN H C 1
ATOM 5336 O O . ASN H 2 29 ? 28.992 30.323 42.273 1.00 18.48 648 ASN H O 1
ATOM 5341 N N . ASP H 2 30 ? 31.059 29.660 42.874 1.00 21.83 649 ASP H N 1
ATOM 5342 C CA . ASP H 2 30 ? 31.093 28.593 41.871 1.00 15.76 649 ASP H CA 1
ATOM 5343 C C . ASP H 2 30 ? 30.059 27.510 42.112 1.00 17.70 649 ASP H C 1
ATOM 5344 O O . ASP H 2 30 ? 29.938 26.608 41.277 1.00 24.78 649 ASP H O 1
ATOM 5349 N N . LEU H 2 31 ? 29.345 27.545 43.233 1.00 16.78 650 LEU H N 1
ATOM 5350 C CA . LEU H 2 31 ? 28.319 26.554 43.529 1.00 17.59 650 LEU H CA 1
ATOM 5351 C C . LEU H 2 31 ? 26.904 27.104 43.390 1.00 18.02 650 LEU H C 1
ATOM 5352 O O . LEU H 2 31 ? 25.952 26.407 43.751 1.00 16.33 650 LEU H O 1
ATOM 5357 N N . LEU H 2 32 ? 26.742 28.342 42.907 1.00 17.79 651 LEU H N 1
ATOM 5358 C CA . LEU H 2 32 ? 25.441 29.003 42.824 1.00 20.83 651 LEU H CA 1
ATOM 5359 C C . LEU H 2 32 ? 24.951 29.135 41.386 1.00 21.27 651 LEU H C 1
ATOM 5360 O O . LEU H 2 32 ? 24.187 30.048 41.066 1.00 19.54 651 LEU H O 1
ATOM 5365 N N . GLN H 2 33 ? 25.396 28.250 40.505 1.00 27.07 652 GLN H N 1
ATOM 5366 C CA . GLN H 2 33 ? 25.130 28.375 39.083 1.00 24.92 652 GLN H CA 1
ATOM 5367 C C . GLN H 2 33 ? 24.235 27.241 38.598 1.00 27.37 652 GLN H C 1
ATOM 5368 O O . GLN H 2 33 ? 24.077 26.214 39.268 1.00 22.67 652 GLN H O 1
ATOM 5374 N N . THR H 2 34 ? 23.670 27.430 37.397 1.00 24.52 653 THR H N 1
ATOM 5375 C CA . THR H 2 34 ? 22.828 26.395 36.806 1.00 23.80 653 THR H CA 1
ATOM 5376 C C . THR H 2 34 ? 23.648 25.182 36.410 1.00 28.83 653 THR H C 1
ATOM 5377 O O . THR H 2 34 ? 23.133 24.058 36.427 1.00 30.26 653 THR H O 1
ATOM 5381 N N . ASN H 2 35 ? 24.924 25.383 36.064 1.00 29.80 654 ASN H N 1
ATOM 5382 C CA . ASN H 2 35 ? 25.751 24.266 35.661 1.00 23.58 654 ASN H CA 1
ATOM 5383 C C . ASN H 2 35 ? 26.761 23.949 36.749 1.00 22.92 654 ASN H C 1
ATOM 5384 O O . ASN H 2 35 ? 27.216 24.851 37.459 1.00 24.39 654 ASN H O 1
ATOM 5389 N N . PRO H 2 36 ? 27.120 22.677 36.923 1.00 27.68 655 PRO H N 1
ATOM 5390 C CA . PRO H 2 36 ? 28.228 22.363 37.816 1.00 22.33 655 PRO H CA 1
ATOM 5391 C C . PRO H 2 36 ? 29.505 22.950 37.260 1.00 21.77 655 PRO H C 1
ATOM 5392 O O . PRO H 2 36 ? 29.629 23.159 36.037 1.00 19.51 655 PRO H O 1
ATOM 5396 N N . PRO H 2 37 ? 30.490 23.238 38.108 1.00 24.44 656 PRO H N 1
ATOM 5397 C CA . PRO H 2 37 ? 31.794 23.638 37.568 1.00 19.96 656 PRO H CA 1
ATOM 5398 C C . PRO H 2 37 ? 32.277 22.590 36.577 1.00 20.03 656 PRO H C 1
ATOM 5399 O O . PRO H 2 37 ? 32.343 21.400 36.891 1.00 22.56 656 PRO H O 1
ATOM 5403 N N . GLU H 2 38 ? 32.655 23.033 35.376 1.00 19.42 657 GLU H N 1
ATOM 5404 C CA . GLU H 2 38 ? 32.910 22.061 34.318 1.00 20.74 657 GLU H CA 1
ATOM 5405 C C . GLU H 2 38 ? 33.975 21.058 34.735 1.00 23.43 657 GLU H C 1
ATOM 5406 O O . GLU H 2 38 ? 33.992 19.925 34.242 1.00 25.13 657 GLU H O 1
ATOM 5412 N N . SER H 2 39 ? 34.868 21.454 35.636 1.00 23.66 658 SER H N 1
ATOM 5413 C CA . SER H 2 39 ? 35.883 20.531 36.125 1.00 18.36 658 SER H CA 1
ATOM 5414 C C . SER H 2 39 ? 35.256 19.262 36.686 1.00 21.97 658 SER H C 1
ATOM 5415 O O . SER H 2 39 ? 35.810 18.166 36.537 1.00 27.69 658 SER H O 1
ATOM 5418 N N . LEU H 2 40 ? 34.111 19.385 37.359 1.00 28.10 659 LEU H N 1
ATOM 5419 C CA . LEU H 2 40 ? 33.450 18.188 37.876 1.00 28.66 659 LEU H CA 1
ATOM 5420 C C . LEU H 2 40 ? 32.957 17.304 36.741 1.00 23.28 659 LEU H C 1
ATOM 5421 O O . LEU H 2 40 ? 33.040 16.074 36.826 1.00 22.67 659 LEU H O 1
ATOM 5426 N N . ILE H 2 41 ? 32.432 17.908 35.673 1.00 22.32 660 ILE H N 1
ATOM 5427 C CA . ILE H 2 41 ? 31.997 17.119 34.526 1.00 20.99 660 ILE H CA 1
ATOM 5428 C C . ILE H 2 41 ? 33.196 16.439 33.885 1.00 26.02 660 ILE H C 1
ATOM 5429 O O . ILE H 2 41 ? 33.149 15.250 33.543 1.00 24.76 660 ILE H O 1
ATOM 5434 N N . THR H 2 42 ? 34.291 17.183 33.716 1.00 18.51 661 THR H N 1
ATOM 5435 C CA . THR H 2 42 ? 35.494 16.608 33.127 1.00 20.63 661 THR H CA 1
ATOM 5436 C C . THR H 2 42 ? 36.014 15.436 33.946 1.00 20.39 661 THR H C 1
ATOM 5437 O O . THR H 2 42 ? 36.507 14.451 33.387 1.00 22.82 661 THR H O 1
ATOM 5441 N N . ALA H 2 43 ? 35.951 15.536 35.271 1.00 21.03 662 ALA H N 1
ATOM 5442 C CA . ALA H 2 43 ? 36.448 14.455 36.116 1.00 25.80 662 ALA H CA 1
ATOM 5443 C C . ALA H 2 43 ? 35.633 13.178 35.928 1.00 31.81 662 ALA H C 1
ATOM 5444 O O . ALA H 2 43 ? 36.192 12.086 35.768 1.00 30.82 662 ALA H O 1
ATOM 5446 N N . LEU H 2 44 ? 34.306 13.295 35.921 1.00 17.99 663 LEU H N 1
ATOM 5447 C CA . LEU H 2 44 ? 33.476 12.106 35.806 1.00 21.55 663 LEU H CA 1
ATOM 5448 C C . LEU H 2 44 ? 33.717 11.399 34.479 1.00 30.28 663 LEU H C 1
ATOM 5449 O O . LEU H 2 44 ? 33.710 10.161 34.411 1.00 28.50 663 LEU H O 1
ATOM 5454 N N . VAL H 2 45 ? 33.952 12.171 33.419 1.00 26.56 664 VAL H N 1
ATOM 5455 C CA . VAL H 2 45 ? 34.101 11.602 32.084 1.00 25.63 664 VAL H CA 1
ATOM 5456 C C . VAL H 2 45 ? 35.469 10.952 31.909 1.00 29.14 664 VAL H C 1
ATOM 5457 O O . VAL H 2 45 ? 35.579 9.833 31.397 1.00 31.45 664 VAL H O 1
ATOM 5461 N N . GLU H 2 46 ? 36.532 11.669 32.265 1.00 29.06 665 GLU H N 1
ATOM 5462 C CA . GLU H 2 46 ? 37.900 11.230 32.009 1.00 39.20 665 GLU H CA 1
ATOM 5463 C C . GLU H 2 46 ? 38.565 10.561 33.209 1.00 38.68 665 GLU H C 1
ATOM 5464 O O . GLU H 2 46 ? 39.271 9.564 33.031 1.00 48.89 665 GLU H O 1
ATOM 5470 N N . GLU H 2 47 ? 38.373 11.075 34.427 1.00 33.16 666 GLU H N 1
ATOM 5471 C CA . GLU H 2 47 ? 38.965 10.422 35.592 1.00 28.85 666 GLU H CA 1
ATOM 5472 C C . GLU H 2 47 ? 38.200 9.155 35.961 1.00 29.79 666 GLU H C 1
ATOM 5473 O O . GLU H 2 47 ? 38.781 8.066 36.036 1.00 31.05 666 GLU H O 1
ATOM 5479 N N . TYR H 2 48 ? 36.894 9.282 36.211 1.00 25.59 667 TYR H N 1
ATOM 5480 C CA . TYR H 2 48 ? 36.083 8.145 36.638 1.00 34.68 667 TYR H CA 1
ATOM 5481 C C . TYR H 2 48 ? 35.590 7.281 35.480 1.00 28.07 667 TYR H C 1
ATOM 5482 O O . TYR H 2 48 ? 35.106 6.169 35.726 1.00 22.33 667 TYR H O 1
ATOM 5491 N N . GLN H 2 49 ? 35.672 7.764 34.240 1.00 20.52 668 GLN H N 1
ATOM 5492 C CA . GLN H 2 49 ? 35.137 7.044 33.083 1.00 22.65 668 GLN H CA 1
ATOM 5493 C C . GLN H 2 49 ? 33.697 6.600 33.318 1.00 25.19 668 GLN H C 1
ATOM 5494 O O . GLN H 2 49 ? 33.338 5.436 33.150 1.00 28.36 668 GLN H O 1
ATOM 5500 N N . ASN H 2 50 ? 32.868 7.550 33.733 1.00 29.24 669 ASN H N 1
ATOM 5501 C CA . ASN H 2 50 ? 31.454 7.307 34.010 1.00 26.12 669 ASN H CA 1
ATOM 5502 C C . ASN H 2 50 ? 30.672 8.408 33.308 1.00 27.85 669 ASN H C 1
ATOM 5503 O O . ASN H 2 50 ? 30.144 9.327 33.947 1.00 26.81 669 ASN H O 1
ATOM 5508 N N . PRO H 2 51 ? 30.561 8.337 31.982 1.00 25.19 670 PRO H N 1
ATOM 5509 C CA . PRO H 2 51 ? 29.882 9.424 31.262 1.00 23.90 670 PRO H CA 1
ATOM 5510 C C . PRO H 2 51 ? 28.445 9.622 31.686 1.00 26.83 670 PRO H C 1
ATOM 5511 O O . PRO H 2 51 ? 27.961 10.759 31.662 1.00 40.98 670 PRO H O 1
ATOM 5515 N N . VAL H 2 52 ? 27.754 8.562 32.103 1.00 26.07 671 VAL H N 1
ATOM 5516 C CA . VAL H 2 52 ? 26.363 8.696 32.522 1.00 23.78 671 VAL H CA 1
ATOM 5517 C C . VAL H 2 52 ? 26.264 9.560 33.771 1.00 32.93 671 VAL H C 1
ATOM 5518 O O . VAL H 2 52 ? 25.390 10.429 33.875 1.00 34.53 671 VAL H O 1
ATOM 5522 N N . SER H 2 53 ? 27.159 9.342 34.738 1.00 28.23 672 SER H N 1
ATOM 5523 C CA . SER H 2 53 ? 27.152 10.168 35.940 1.00 31.03 672 SER H CA 1
ATOM 5524 C C . SER H 2 53 ? 27.167 11.644 35.574 1.00 25.84 672 SER H C 1
ATOM 5525 O O . SER H 2 53 ? 26.468 12.454 36.192 1.00 33.54 672 SER H O 1
ATOM 5528 N N . ALA H 2 54 ? 27.956 12.009 34.566 1.00 27.12 673 ALA H N 1
ATOM 5529 C CA . ALA H 2 54 ? 28.018 13.397 34.128 1.00 23.86 673 ALA H CA 1
ATOM 5530 C C . ALA H 2 54 ? 26.652 13.888 33.662 1.00 30.17 673 ALA H C 1
ATOM 5531 O O . ALA H 2 54 ? 26.236 15.005 33.993 1.00 31.33 673 ALA H O 1
ATOM 5533 N N . LYS H 2 55 ? 25.944 13.079 32.868 1.00 25.61 674 LYS H N 1
ATOM 5534 C CA . LYS H 2 55 ? 24.624 13.497 32.407 1.00 29.54 674 LYS H CA 1
ATOM 5535 C C . LYS H 2 55 ? 23.662 13.668 33.573 1.00 30.57 674 LYS H C 1
ATOM 5536 O O . LYS H 2 55 ? 22.863 14.611 33.593 1.00 35.53 674 LYS H O 1
ATOM 5542 N N . GLU H 2 56 ? 23.742 12.783 34.569 1.00 26.58 675 GLU H N 1
ATOM 5543 C CA . GLU H 2 56 ? 22.802 12.834 35.681 1.00 23.27 675 GLU H CA 1
ATOM 5544 C C . GLU H 2 56 ? 23.124 13.992 36.614 1.00 25.49 675 GLU H C 1
ATOM 5545 O O . GLU H 2 56 ? 22.212 14.656 37.119 1.00 24.13 675 GLU H O 1
ATOM 5551 N N . LEU H 2 57 ? 24.412 14.272 36.826 1.00 25.23 676 LEU H N 1
ATOM 5552 C CA . LEU H 2 57 ? 24.788 15.442 37.611 1.00 25.27 676 LEU H CA 1
ATOM 5553 C C . LEU H 2 57 ? 24.405 16.723 36.881 1.00 24.27 676 LEU H C 1
ATOM 5554 O O . LEU H 2 57 ? 23.850 17.647 37.487 1.00 19.59 676 LEU H O 1
ATOM 5559 N N . GLN H 2 58 ? 24.660 16.779 35.569 1.00 27.18 677 GLN H N 1
ATOM 5560 C CA . GLN H 2 58 ? 24.261 17.938 34.777 1.00 29.20 677 GLN H CA 1
ATOM 5561 C C . GLN H 2 58 ? 22.755 18.140 34.820 1.00 22.37 677 GLN H C 1
ATOM 5562 O O . GLN H 2 58 ? 22.272 19.269 34.692 1.00 31.06 677 GLN H O 1
ATOM 5568 N N . ALA H 2 59 ? 22.002 17.060 34.979 1.00 21.22 678 ALA H N 1
ATOM 5569 C CA . ALA H 2 59 ? 20.551 17.139 35.022 1.00 24.17 678 ALA H CA 1
ATOM 5570 C C . ALA H 2 59 ? 20.030 17.447 36.423 1.00 29.61 678 ALA H C 1
ATOM 5571 O O . ALA H 2 59 ? 19.035 18.166 36.564 1.00 37.82 678 ALA H O 1
ATOM 5573 N N . ASP H 2 60 ? 20.668 16.896 37.466 1.00 27.14 679 ASP H N 1
ATOM 5574 C CA . ASP H 2 60 ? 20.221 17.117 38.842 1.00 27.96 679 ASP H CA 1
ATOM 5575 C C . ASP H 2 60 ? 20.639 18.478 39.392 1.00 26.81 679 ASP H C 1
ATOM 5576 O O . ASP H 2 60 ? 20.014 18.969 40.340 1.00 20.62 679 ASP H O 1
ATOM 5581 N N . TRP H 2 61 ? 21.719 19.065 38.870 1.00 26.33 680 TRP H N 1
ATOM 5582 C CA . TRP H 2 61 ? 22.321 20.234 39.512 1.00 22.20 680 TRP H CA 1
ATOM 5583 C C . TRP H 2 61 ? 21.329 21.362 39.738 1.00 23.50 680 TRP H C 1
ATOM 5584 O O . TRP H 2 61 ? 21.218 21.839 40.878 1.00 23.25 680 TRP H O 1
ATOM 5595 N N . PRO H 2 62 ? 20.679 21.842 38.691 1.00 25.55 681 PRO H N 1
ATOM 5596 C CA . PRO H 2 62 ? 19.744 22.956 38.842 1.00 23.14 681 PRO H CA 1
ATOM 5597 C C . PRO H 2 62 ? 18.750 22.737 39.973 1.00 21.49 681 PRO H C 1
ATOM 5598 O O . PRO H 2 62 ? 18.168 23.687 40.477 1.00 20.32 681 PRO H O 1
ATOM 5602 N N . ASP H 2 63 ? 18.589 21.490 40.387 1.00 21.06 682 ASP H N 1
ATOM 5603 C CA . ASP H 2 63 ? 17.626 21.141 41.417 1.00 20.83 682 ASP H CA 1
ATOM 5604 C C . ASP H 2 63 ? 18.202 20.848 42.800 1.00 24.45 682 ASP H C 1
ATOM 5605 O O . ASP H 2 63 ? 17.465 20.787 43.775 1.00 19.89 682 ASP H O 1
ATOM 5610 N N . MET H 2 64 ? 19.512 20.671 42.889 1.00 20.14 683 MET H N 1
ATOM 5611 C CA . MET H 2 64 ? 20.138 20.348 44.161 1.00 18.97 683 MET H CA 1
ATOM 5612 C C . MET H 2 64 ? 20.342 21.520 45.113 1.00 21.58 683 MET H C 1
ATOM 5613 O O . MET H 2 64 ? 20.641 22.632 44.698 1.00 14.86 683 MET H O 1
ATOM 5618 N N . SER H 2 65 ? 20.164 21.238 46.398 1.00 21.33 684 SER H N 1
ATOM 5619 C CA . SER H 2 65 ? 20.395 22.203 47.460 1.00 22.53 684 SER H CA 1
ATOM 5620 C C . SER H 2 65 ? 21.871 22.561 47.529 1.00 27.36 684 SER H C 1
ATOM 5621 O O . SER H 2 65 ? 22.729 21.892 46.947 1.00 28.85 684 SER H O 1
ATOM 5624 N N . PHE H 2 66 ? 22.172 23.635 48.256 1.00 23.70 685 PHE H N 1
ATOM 5625 C CA . PHE H 2 66 ? 23.556 24.088 48.313 1.00 23.34 685 PHE H CA 1
ATOM 5626 C C . PHE H 2 66 ? 24.439 23.052 48.995 1.00 24.96 685 PHE H C 1
ATOM 5627 O O . PHE H 2 66 ? 25.499 22.689 48.473 1.00 25.74 685 PHE H O 1
ATOM 5635 N N . ASP H 2 67 ? 23.993 22.525 50.136 1.00 21.27 686 ASP H N 1
ATOM 5636 C CA . ASP H 2 67 ? 24.796 21.531 50.846 1.00 21.22 686 ASP H CA 1
ATOM 5637 C C . ASP H 2 67 ? 25.159 20.366 49.938 1.00 22.30 686 ASP H C 1
ATOM 5638 O O . ASP H 2 67 ? 26.308 19.907 49.924 1.00 22.81 686 ASP H O 1
ATOM 5643 N N . GLU H 2 68 ? 24.202 19.903 49.139 1.00 17.61 687 GLU H N 1
ATOM 5644 C CA . GLU H 2 68 ? 24.451 18.744 48.294 1.00 19.80 687 GLU H CA 1
ATOM 5645 C C . GLU H 2 68 ? 25.368 19.091 47.123 1.00 22.43 687 GLU H C 1
ATOM 5646 O O . GLU H 2 68 ? 26.217 18.278 46.737 1.00 20.39 687 GLU H O 1
ATOM 5652 N N . ARG H 2 69 ? 25.228 20.292 46.548 1.00 21.77 688 ARG H N 1
ATOM 5653 C CA . ARG H 2 69 ? 26.189 20.735 45.541 1.00 14.28 688 ARG H CA 1
ATOM 5654 C C . ARG H 2 69 ? 27.591 20.785 46.128 1.00 22.28 688 ARG H C 1
ATOM 5655 O O . ARG H 2 69 ? 28.568 20.397 45.473 1.00 22.91 688 ARG H O 1
ATOM 5663 N N . ARG H 2 70 ? 27.711 21.291 47.358 1.00 17.83 689 ARG H N 1
ATOM 5664 C CA . ARG H 2 70 ? 29.007 21.362 48.019 1.00 16.02 689 ARG H CA 1
ATOM 5665 C C . ARG H 2 70 ? 29.552 19.972 48.283 1.00 17.67 689 ARG H C 1
ATOM 5666 O O . ARG H 2 70 ? 30.740 19.710 48.076 1.00 21.01 689 ARG H O 1
ATOM 5674 N N . HIS H 2 71 ? 28.691 19.062 48.733 1.00 22.61 690 HIS H N 1
ATOM 5675 C CA . HIS H 2 71 ? 29.120 17.695 48.993 1.00 20.23 690 HIS H CA 1
ATOM 5676 C C . HIS H 2 71 ? 29.812 17.118 47.768 1.00 24.23 690 HIS H C 1
ATOM 5677 O O . HIS H 2 71 ? 30.929 16.595 47.858 1.00 25.73 690 HIS H O 1
ATOM 5684 N N . VAL H 2 72 ? 29.185 17.263 46.597 1.00 20.67 691 VAL H N 1
ATOM 5685 C CA . VAL H 2 72 ? 29.769 16.735 45.365 1.00 25.31 691 VAL H CA 1
ATOM 5686 C C . VAL H 2 72 ? 31.087 17.436 45.070 1.00 22.46 691 VAL H C 1
ATOM 5687 O O . VAL H 2 72 ? 32.102 16.794 44.772 1.00 21.59 691 VAL H O 1
ATOM 5691 N N . ALA H 2 73 ? 31.088 18.767 45.150 1.00 16.34 692 ALA H N 1
ATOM 5692 C CA . ALA H 2 73 ? 32.269 19.533 44.767 1.00 22.10 692 ALA H CA 1
ATOM 5693 C C . ALA H 2 73 ? 33.460 19.182 45.645 1.00 16.79 692 ALA H C 1
ATOM 5694 O O . ALA H 2 73 ? 34.592 19.095 45.157 1.00 19.24 692 ALA H O 1
ATOM 5696 N N . MET H 2 74 ? 33.224 18.959 46.940 1.00 20.65 693 MET H N 1
ATOM 5697 C CA . MET H 2 74 ? 34.319 18.696 47.870 1.00 24.63 693 MET H CA 1
ATOM 5698 C C . MET H 2 74 ? 34.819 17.256 47.805 1.00 28.09 693 MET H C 1
ATOM 5699 O O . MET H 2 74 ? 35.994 17.014 48.092 1.00 28.98 693 MET H O 1
ATOM 5704 N N . ASN H 2 75 ? 33.978 16.300 47.400 1.00 26.55 694 ASN H N 1
ATOM 5705 C CA . ASN H 2 75 ? 34.303 14.883 47.525 1.00 25.87 694 ASN H CA 1
ATOM 5706 C C . ASN H 2 75 ? 34.482 14.175 46.194 1.00 23.42 694 ASN H C 1
ATOM 5707 O O . ASN H 2 75 ? 34.804 12.986 46.186 1.00 32.97 694 ASN H O 1
ATOM 5712 N N . LEU H 2 76 ? 34.259 14.854 45.081 1.00 20.91 695 LEU H N 1
ATOM 5713 C CA . LEU H 2 76 ? 34.365 14.216 43.786 1.00 16.53 695 LEU H CA 1
ATOM 5714 C C . LEU H 2 76 ? 35.751 14.398 43.198 1.00 33.24 695 LEU H C 1
ATOM 5715 O O . LEU H 2 76 ? 36.333 13.447 42.666 1.00 34.86 695 LEU H O 1
#

InterPro domains:
  IPR008609 Ebola nucleoprotein [PF05505] (1-691)
  IPR008609 Ebola nucleoprotein [PIRSF003900] (1-688)

Secondary structure (DSSP, 8-state):
--EEEEE--EE--TT--EEEEEEEES---SSEEEEEEEE-TTS--EEEEEEESS--EEE-GGGTT-EEEEEETTTTEEEEEE-S--GGG-EEEEEEEEETT-GGG-EE---EEEE-/---SSEEEE-TT--EEEETGGGSSSS--HHHHHIIIIIS--HHHHHHHHHHGGG--HHHHHHHHHH-/--EEEEE--EEE-TT--EEEEEEEES---S-EEEEEEEE-TTS--EEEEEE-TTS-EEE-GGGTT-EEEEEETTTTEEEEEE-S--GGG-EEEEEEEEETT-GGG-EE---EEEEE-/-EEEE-TTS-EEEETGGGSSSS--HHHHHIIIIIS--HHHHHHHHHHGGG--HHHHHHHHHH-/---EEEE--EE--TT--EEEEEEE-S---SSEEEEEEEE-TTSPPEEEEEE-TTS-EEE-GGGTT-EEEEEETTTTEEEEEE-S--GGG-EEEEEEEEETT-GGG-EE---EEEE-/----SSEEEE-TTS-EEEETGGGSSSS--HHHHHIIIIIS--HHHHHHHHHHGGG--HHHHHHHHHH-/---EEEE--EEE-TT--EEEEEEE-S---SSEEEEEEEE-TTS--EEEEEEETT--EEE-GGGTT-EEEEEETTTTEEEEEE-S--GGG-EEEEEEEEETT-GGG-EE---EEEEE-/-EEEE-TTS-EEEETGGGSSSS--HHHHHIIIIIS--HHHHHHHHHHGGG--HHHHHHHHHH-

Organism: Lake Victoria marburgvirus (strain Musoke-80) (NCBI:txid33727)

Solvent-accessible surface area: 34677 Å² total; per-residue (Å²): 128,4,80,20,129,23,61,37,24,34,151,37,142,76,53,18,68,28,136,0,27,0,112,6,40,43,41,62,5,138,28,5,14,0,0,0,38,19,89,23,111,84,136,117,75,68,58,0,0,16,15,47,57,132,49,90,42,85,86,15,122,56,1,165,81,40,8,78,17,51,48,72,74,86,108,9,22,1,35,0,74,0,73,45,0,101,79,134,3,38,1,10,0,15,0,2,1,7,0,17,45,16,80,29,0,31,13,28,5,58,13,24,69,0,55,35,89,55,79,106,51,45,188,26,73,9,182,43,44,16,82,8,39,8,19,60,50,0,102,94,102,97,9,10,147,31,0,32,64,6,1,61,80,25,38,46,36,72,90,3,3,146,38,1,66,43,6,0,76,112,8,49,67,64,4,24,78,37,0,0,67,56,0,141,12,112,12,127,20,52,34,25,36,134,16,122,94,53,22,62,34,27,0,5,0,40,10,63,38,31,88,7,152,22,10,13,0,0,0,38,8,87,4,107,88,103,152,103,55,45,0,0,18,14,56,32,36,46,88,47,78,79,10,136,50,1,167,77,29,4,72,16,48,50,49,80,83,22,17,10,0,11,0,46,0,73,60,3,108,85,105,2,40,6,29,0,29,0,2,2,6,0,9,38,12,121,38,0,41,28,87,5,169,23,30,127,1,57,14,82,137,131,189,42,86,8,175,108,54,22,80,12,80,56,40,58,51,3,100,94,51,58,6,20,111,44,0,25,55,3,0,66,130,99,50,119,13,57,47,7,4,154,40,1,44,35,4,0,18,41,9,55,65,61,3,26,112,32,0,1,43,47,1,146,4,80,8,117,18,63,34,26,38,148,25,157,89,51,22,68,32,133,0,21,1,99,5,51,43,39,78,14,159,16,10,10,0,0,0,34,16,69,14,68,86,117,150,74,79,53,0,0,13,14,61,62,127,52,88,44,81,71,13,128,52,1,165,77,45,5,76,11,50,58,73,110,94,93,20,23,0,29,0,70,0,77,47,0,105,91,146,2,37,2,6,0,14,0,2,2,6,0,11,30,1,46,15,0,37,12,50,7,66,14,26,73,0,50,36,77,50,52,67,107,47,37,150,29,87,13,143,38,29,18,66,9,72,10,15,66,51,0,102,111,94,93,6,14,112,40,0,14,70,5,0,67,124,87,14,131,24,83,95,1,2,151,40,0,57,50,2,0,71,116,7,56,70,60,1,28,84,25,0,0,52,56,1,153,11,113,10,137,24,64,37,30,38,144,28,134,84,54,22,57,18,40,0,12,3,54,5,48,50,32,75,6,129,24,6,11,0,0,0,34,6,96,8,114,93,101,161,83,56,42,0,0,18,20,53,46,98,35,91,47,81,78,16,132,50,1,160,77,25,5,81,14,39,40,38,62,71,32,7,7,0,17,0,37,0,40,54,3,105,87,139,3,35,2,39,0,32,0,2,2,6,0,12,46,12,128,43,1,38,23,95,5,169,28,21,92,0,42,10,98,121,130,197,38,81,13,214,111,51,22,87,13,75,57,42,60,52,2,107,98,50,48,7,20,115,51,0,28,60,1,2,58,125,96,49,62,17,41,56,2,8,82,23,1,44,26,6,0,16,36,8,49,60,47,5,30,84,36,0,0,59,64,2

Radius of gyration: 28.23 Å; Cα contacts (8 Å, |Δi|>4): 1573; chains: 8; bounding box: 64×61×80 Å